Protein AF-0000000068135082 (afdb_homodimer)

Structure (mmCIF, N/CA/C/O backbone):
data_AF-0000000068135082-model_v1
#
loop_
_entity.id
_entity.type
_entity.pdbx_description
1 polymer 'Uncharacterized protein'
#
loop_
_atom_site.group_PDB
_atom_site.id
_atom_site.type_symbol
_atom_site.label_atom_id
_atom_site.label_alt_id
_atom_site.label_comp_id
_atom_site.label_asym_id
_atom_site.label_entity_id
_atom_site.label_seq_id
_atom_site.pdbx_PDB_ins_code
_atom_site.Cartn_x
_atom_site.Cartn_y
_atom_site.Cartn_z
_atom_site.occupancy
_atom_site.B_iso_or_equiv
_atom_site.auth_seq_id
_atom_site.auth_comp_id
_atom_site.auth_asym_id
_atom_site.auth_atom_id
_atom_site.pdbx_PDB_model_num
ATOM 1 N N . SER A 1 1 ? 24.641 32.875 -6.293 1 31.75 1 SER A N 1
ATOM 2 C CA . SER A 1 1 ? 24.234 31.859 -5.324 1 31.75 1 SER A CA 1
ATOM 3 C C . SER A 1 1 ? 22.828 32.125 -4.816 1 31.75 1 SER A C 1
ATOM 5 O O . SER A 1 1 ? 22.547 33.188 -4.27 1 31.75 1 SER A O 1
ATOM 7 N N . ALA A 1 2 ? 21.828 31.688 -5.48 1 41.56 2 ALA A N 1
ATOM 8 C CA . ALA A 1 2 ? 20.453 32.031 -5.094 1 41.56 2 ALA A CA 1
ATOM 9 C C . ALA A 1 2 ? 20.25 31.812 -3.598 1 41.56 2 ALA A C 1
ATOM 11 O O . ALA A 1 2 ? 20.516 30.734 -3.072 1 41.56 2 ALA A O 1
ATOM 12 N N . GLN A 1 3 ? 20.516 32.75 -2.783 1 41.81 3 GLN A N 1
ATOM 13 C CA . GLN A 1 3 ? 20.406 32.781 -1.329 1 41.81 3 GLN A CA 1
ATOM 14 C C . GLN A 1 3 ? 19.156 32.031 -0.859 1 41.81 3 GLN A C 1
ATOM 16 O O . GLN A 1 3 ? 18.031 32.5 -1.109 1 41.81 3 GLN A O 1
ATOM 21 N N . GLY A 1 4 ? 19.062 30.75 -1.052 1 47.28 4 GLY A N 1
ATOM 22 C CA . GLY A 1 4 ? 17.938 29.969 -0.596 1 47.28 4 GLY A CA 1
ATOM 23 C C . GLY A 1 4 ? 17.312 30.5 0.676 1 47.28 4 GLY A C 1
ATOM 24 O O . GLY A 1 4 ? 18.016 30.844 1.625 1 47.28 4 GLY A O 1
ATOM 25 N N . GLY A 1 5 ? 16.328 31.344 0.656 1 54.34 5 GLY A N 1
ATOM 26 C CA . GLY A 1 5 ? 15.641 31.875 1.818 1 54.34 5 GLY A CA 1
ATOM 27 C C . GLY A 1 5 ? 15.617 30.922 2.992 1 54.34 5 GLY A C 1
ATOM 28 O O . GLY A 1 5 ? 15.977 29.75 2.852 1 54.34 5 GLY A O 1
ATOM 29 N N . PRO A 1 6 ? 15.648 31.422 4.273 1 64.31 6 PRO A N 1
ATOM 30 C CA . PRO A 1 6 ? 15.75 30.625 5.5 1 64.31 6 PRO A CA 1
ATOM 31 C C . PRO A 1 6 ? 14.82 29.406 5.496 1 64.31 6 PRO A C 1
ATOM 33 O O . PRO A 1 6 ? 13.742 29.453 4.895 1 64.31 6 PRO A O 1
ATOM 36 N N . VAL A 1 7 ? 15.289 28.25 5.805 1 80.75 7 VAL A N 1
ATOM 37 C CA . VAL A 1 7 ? 14.57 26.984 5.922 1 80.75 7 VAL A CA 1
ATOM 38 C C . VAL A 1 7 ? 13.328 27.172 6.781 1 80.75 7 VAL A C 1
ATOM 40 O O . VAL A 1 7 ? 13.391 27.75 7.863 1 80.75 7 VAL A O 1
ATOM 43 N N . SER A 1 8 ? 12.141 27.141 6.203 1 92.31 8 SER A N 1
ATOM 44 C CA . SER A 1 8 ? 10.898 27.203 6.961 1 92.31 8 SER A CA 1
ATOM 45 C C . SER A 1 8 ? 10.516 25.828 7.52 1 92.31 8 SER A C 1
ATOM 47 O O . SER A 1 8 ? 10.828 24.797 6.914 1 92.31 8 SER A O 1
ATOM 49 N N . ILE A 1 9 ? 9.977 25.844 8.805 1 96.94 9 ILE A N 1
ATOM 50 C CA . ILE A 1 9 ? 9.625 24.625 9.523 1 96.94 9 ILE A CA 1
ATOM 51 C C . ILE A 1 9 ? 8.117 24.594 9.789 1 96.94 9 ILE A C 1
ATOM 53 O O . ILE A 1 9 ? 7.531 25.625 10.141 1 96.94 9 ILE A O 1
ATOM 57 N N . CYS A 1 10 ? 7.527 23.469 9.586 1 98 10 CYS A N 1
ATOM 58 C CA . CYS A 1 10 ? 6.102 23.328 9.852 1 98 10 CYS A CA 1
ATOM 59 C C . CYS A 1 10 ? 5.789 23.609 11.32 1 98 10 CYS A C 1
ATOM 61 O O . CYS A 1 10 ? 6.414 23.031 12.211 1 98 10 CYS A O 1
ATOM 63 N N . TYR A 1 11 ? 4.801 24.438 11.562 1 98 11 TYR A N 1
ATOM 64 C CA . TYR A 1 11 ? 4.402 24.859 12.898 1 98 11 TYR A CA 1
ATOM 65 C C . TYR A 1 11 ? 3.979 23.656 13.742 1 98 11 TYR A C 1
ATOM 67 O O . TYR A 1 11 ? 4.23 23.625 14.945 1 98 11 TYR A O 1
ATOM 75 N N . ILE A 1 12 ? 3.412 22.656 13.125 1 98.31 12 ILE A N 1
ATOM 76 C CA . ILE A 1 12 ? 2.734 21.578 13.852 1 98.31 12 ILE A CA 1
ATOM 77 C C . ILE A 1 12 ? 3.66 20.375 13.961 1 98.31 12 ILE A C 1
ATOM 79 O O . ILE A 1 12 ? 3.977 19.922 15.07 1 98.31 12 ILE A O 1
ATOM 83 N N . CYS A 1 13 ? 4.16 19.891 12.844 1 98.44 13 CYS A N 1
ATOM 84 C CA . CYS A 1 13 ? 4.852 18.609 12.891 1 98.44 13 CYS A CA 1
ATOM 85 C C . CYS A 1 13 ? 6.363 18.797 12.859 1 98.44 13 CYS A C 1
ATOM 87 O O . CYS A 1 13 ? 7.117 17.844 13.078 1 98.44 13 CYS A O 1
ATOM 89 N N . GLY A 1 14 ? 6.867 19.969 12.469 1 98.19 14 GLY A N 1
ATOM 90 C CA . GLY A 1 14 ? 8.289 20.25 12.523 1 98.19 14 GLY A CA 1
ATOM 91 C C . GLY A 1 14 ? 9.023 19.891 11.242 1 98.19 14 GLY A C 1
ATOM 92 O O . GLY A 1 14 ? 10.242 20.016 11.164 1 98.19 14 GLY A O 1
ATOM 93 N N . ALA A 1 15 ? 8.289 19.453 10.25 1 96.88 15 ALA A N 1
ATOM 94 C CA . ALA A 1 15 ? 8.93 19.109 8.984 1 96.88 15 ALA A CA 1
ATOM 95 C C . ALA A 1 15 ? 9.5 20.359 8.305 1 96.88 15 ALA A C 1
ATOM 97 O O . ALA A 1 15 ? 8.906 21.438 8.367 1 96.88 15 ALA A O 1
ATOM 98 N N . GLU A 1 16 ? 10.664 20.172 7.648 1 94.88 16 GLU A N 1
ATOM 99 C CA . GLU A 1 16 ? 11.227 21.266 6.848 1 94.88 16 GLU A CA 1
ATOM 100 C C . GLU A 1 16 ? 10.383 21.531 5.605 1 94.88 16 GLU A C 1
ATOM 102 O O . GLU A 1 16 ? 9.984 20.594 4.91 1 94.88 16 GLU A O 1
ATOM 107 N N . LEU A 1 17 ? 10.195 22.766 5.5 1 93.56 17 LEU A N 1
ATOM 108 C CA . LEU A 1 17 ? 9.375 23.188 4.371 1 93.56 17 LEU A CA 1
ATOM 109 C C . LEU A 1 17 ? 10.242 23.719 3.242 1 93.56 17 LEU A C 1
ATOM 111 O O . LEU A 1 17 ? 11.023 24.656 3.447 1 93.56 17 LEU A O 1
ATOM 115 N N . GLY A 1 18 ? 10.312 23.016 2.094 1 84.88 18 GLY A N 1
ATOM 116 C CA . GLY A 1 18 ? 11.055 23.562 0.963 1 84.88 18 GLY A CA 1
ATOM 117 C C . GLY A 1 18 ? 10.555 24.922 0.517 1 84.88 18 GLY A C 1
ATOM 118 O O . GLY A 1 18 ? 9.469 25.359 0.917 1 84.88 18 GLY A O 1
ATOM 119 N N . PRO A 1 19 ? 11.43 25.672 -0.194 1 80.88 19 PRO A N 1
ATOM 120 C CA . PRO A 1 19 ? 11.008 27 -0.672 1 80.88 19 PRO A CA 1
ATOM 121 C C . PRO A 1 19 ? 9.695 26.953 -1.457 1 80.88 19 PRO A C 1
ATOM 123 O O . PRO A 1 19 ? 9.562 26.156 -2.387 1 80.88 19 PRO A O 1
ATOM 126 N N . GLY A 1 20 ? 8.781 27.703 -1.062 1 80.12 20 GLY A N 1
ATOM 127 C CA . GLY A 1 20 ? 7.508 27.781 -1.753 1 80.12 20 GLY A CA 1
ATOM 128 C C . GLY A 1 20 ? 6.566 26.641 -1.41 1 80.12 20 GLY A C 1
ATOM 129 O O . GLY A 1 20 ? 5.488 26.531 -1.99 1 80.12 20 GLY A O 1
ATOM 130 N N . LYS A 1 21 ? 6.961 25.797 -0.56 1 81.5 21 LYS A N 1
ATOM 131 C CA . LYS A 1 21 ? 6.145 24.625 -0.236 1 81.5 21 LYS A CA 1
ATOM 132 C C . LYS A 1 21 ? 5.418 24.828 1.091 1 81.5 21 LYS A C 1
ATOM 134 O O . LYS A 1 21 ? 4.852 23.875 1.638 1 81.5 21 LYS A O 1
ATOM 139 N N . GLU A 1 22 ? 5.375 26.047 1.54 1 91.56 22 GLU A N 1
ATOM 140 C CA . GLU A 1 22 ? 4.703 26.328 2.805 1 91.56 22 GLU A CA 1
ATOM 141 C C . GLU A 1 22 ? 3.227 26.641 2.59 1 91.56 22 GLU A C 1
ATOM 143 O O . GLU A 1 22 ? 2.857 27.266 1.594 1 91.56 22 GLU A O 1
ATOM 148 N N . PHE A 1 23 ? 2.406 26.203 3.422 1 95.94 23 PHE A N 1
ATOM 149 C CA . PHE A 1 23 ? 0.987 26.531 3.49 1 95.94 23 PHE A CA 1
ATOM 150 C C . PHE A 1 23 ? 0.675 27.328 4.754 1 95.94 23 PHE A C 1
ATOM 152 O O . PHE A 1 23 ? 1.171 27 5.832 1 95.94 23 PHE A O 1
ATOM 159 N N . GLN A 1 24 ? -0.13 28.297 4.57 1 95.44 24 GLN A N 1
ATOM 160 C CA . GLN A 1 24 ? -0.371 29.203 5.684 1 95.44 24 GLN A CA 1
ATOM 161 C C . GLN A 1 24 ? -1.753 28.984 6.289 1 95.44 24 GLN A C 1
ATOM 163 O O . GLN A 1 24 ? -2.732 28.797 5.562 1 95.44 24 GLN A O 1
ATOM 168 N N . LEU A 1 25 ? -1.788 28.953 7.598 1 96.5 25 LEU A N 1
ATOM 169 C CA . LEU A 1 25 ? -3.053 28.875 8.32 1 96.5 25 LEU A CA 1
ATOM 170 C C . LEU A 1 25 ? -3.318 30.141 9.109 1 96.5 25 LEU A C 1
ATOM 172 O O . LEU A 1 25 ? -2.395 30.734 9.68 1 96.5 25 LEU A O 1
ATOM 176 N N . ASN A 1 26 ? -4.586 30.516 9.164 1 95.88 26 ASN A N 1
ATOM 177 C CA . ASN A 1 26 ? -5.004 31.672 9.953 1 95.88 26 ASN A CA 1
ATOM 178 C C . ASN A 1 26 ? -5.316 31.281 11.391 1 95.88 26 ASN A C 1
ATOM 180 O O . ASN A 1 26 ? -6.082 30.344 11.633 1 95.88 26 ASN A O 1
ATOM 184 N N . VAL A 1 27 ? -4.75 32.031 12.312 1 95.38 27 VAL A N 1
ATOM 185 C CA . VAL A 1 27 ? -5.059 31.812 13.719 1 95.38 27 VAL A CA 1
ATOM 186 C C . VAL A 1 27 ? -6.27 32.656 14.117 1 95.38 27 VAL A C 1
ATOM 188 O O . VAL A 1 27 ? -7.043 32.25 15 1 95.38 27 VAL A O 1
ATOM 191 N N . ASN A 1 28 ? -6.391 33.781 13.43 1 91.62 28 ASN A N 1
ATOM 192 C CA . ASN A 1 28 ? -7.484 34.719 13.656 1 91.62 28 ASN A CA 1
ATOM 193 C C . ASN A 1 28 ? -8.406 34.844 12.445 1 91.62 28 ASN A C 1
ATOM 195 O O . ASN A 1 28 ? -7.98 34.562 11.32 1 91.62 28 ASN A O 1
ATOM 199 N N . PRO A 1 29 ? -9.695 35.094 12.773 1 89.75 29 PRO A N 1
ATOM 200 C CA . PRO A 1 29 ? -10.602 35.25 11.633 1 89.75 29 PRO A CA 1
ATOM 201 C C . PRO A 1 29 ? -10.172 36.375 10.688 1 89.75 29 PRO A C 1
ATOM 203 O O . PRO A 1 29 ? -9.633 37.375 11.133 1 89.75 29 PRO A O 1
ATOM 206 N N . ALA A 1 30 ? -10.203 36.062 9.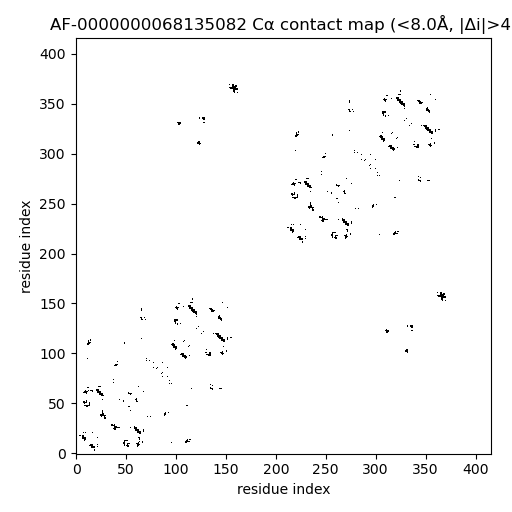383 1 76.94 30 ALA A N 1
ATOM 207 C CA . ALA A 1 30 ? -9.852 37.094 8.422 1 76.94 30 ALA A CA 1
ATOM 208 C C . ALA A 1 30 ? -10.914 38.188 8.391 1 76.94 30 ALA A C 1
ATOM 210 O O . ALA A 1 30 ? -12.109 37.906 8.523 1 76.94 30 ALA A O 1
ATOM 211 N N . SER A 1 31 ? -10.633 39.344 8.984 1 66 31 SER A N 1
ATOM 212 C CA . SER A 1 31 ? -11.531 40.5 9.125 1 66 31 SER A CA 1
ATOM 213 C C . SER A 1 31 ? -12.266 40.781 7.82 1 66 31 SER A C 1
ATOM 215 O O . SER A 1 31 ? -13.406 41.25 7.836 1 66 31 SER A O 1
ATOM 217 N N . ARG A 1 32 ? -11.445 40.531 6.773 1 56.03 32 ARG A N 1
ATOM 218 C CA . ARG A 1 32 ? -11.953 41.344 5.668 1 56.03 32 ARG A CA 1
ATOM 219 C C . ARG A 1 32 ? -13.266 40.781 5.145 1 56.03 32 ARG A C 1
ATOM 221 O O . ARG A 1 32 ? -14.281 41.5 5.117 1 56.03 32 ARG A O 1
ATOM 228 N N . LEU A 1 33 ? -13.18 39.969 3.98 1 49.62 33 LEU A N 1
ATOM 229 C CA . LEU A 1 33 ? -14.109 39.906 2.859 1 49.62 33 LEU A CA 1
ATOM 230 C C . LEU A 1 33 ? -15.148 38.812 3.07 1 49.62 33 LEU A C 1
ATOM 232 O O . LEU A 1 33 ? -14.914 37.656 2.727 1 49.62 33 LEU A O 1
ATOM 236 N N . GLY A 1 34 ? -15.953 38.875 4.02 1 53.53 34 GLY A N 1
ATOM 237 C CA . GLY A 1 34 ? -17.25 38.188 4.055 1 53.53 34 GLY A CA 1
ATOM 238 C C . GLY A 1 34 ? -17.141 36.688 4.012 1 53.53 34 GLY A C 1
ATOM 239 O O . GLY A 1 34 ? -18.078 35.969 4.363 1 53.53 34 GLY A O 1
ATOM 240 N N . GLU A 1 35 ? -16.219 36.156 3.193 1 58.75 35 GLU A N 1
ATOM 241 C CA . GLU A 1 35 ? -16.234 34.688 3.094 1 58.75 35 GLU A CA 1
ATOM 242 C C . GLU A 1 35 ? -15.492 34.062 4.266 1 58.75 35 GLU A C 1
ATOM 244 O O . GLU A 1 35 ? -14.422 34.531 4.652 1 58.75 35 GLU A O 1
ATOM 249 N N . LYS A 1 36 ? -16.203 33.375 5.133 1 74.31 36 LYS A N 1
ATOM 250 C CA . LYS A 1 36 ? -15.797 32.719 6.375 1 74.31 36 LYS A CA 1
ATOM 251 C C . LYS A 1 36 ? -14.617 31.797 6.137 1 74.31 36 LYS A C 1
ATOM 253 O O . LYS A 1 36 ? -14.805 30.656 5.707 1 74.31 36 LYS A O 1
ATOM 258 N N . GLU A 1 37 ? -13.398 32.281 5.98 1 88 37 GLU A N 1
ATOM 259 C CA . GLU A 1 37 ? -12.195 31.484 5.859 1 88 37 GLU A CA 1
ATOM 260 C C . GLU A 1 37 ? -11.891 30.734 7.156 1 88 37 GLU A C 1
ATOM 262 O O . GLU A 1 37 ? -12.148 31.25 8.25 1 88 37 GLU A O 1
ATOM 267 N N . PRO A 1 38 ? -11.422 29.562 7 1 94.31 38 PRO A N 1
ATOM 268 C CA . PRO A 1 38 ? -11.07 28.781 8.195 1 94.31 38 PRO A CA 1
ATOM 269 C C . PRO A 1 38 ? -10.016 29.484 9.055 1 94.31 38 PRO A C 1
ATOM 271 O O . PRO A 1 38 ? -9.117 30.141 8.516 1 94.31 38 PRO A O 1
ATOM 274 N N . PHE A 1 39 ? -10.164 29.453 10.305 1 95.75 39 PHE A N 1
ATOM 275 C CA . PHE A 1 39 ? -9.172 29.953 11.258 1 95.75 39 PHE A CA 1
ATOM 276 C C . PHE A 1 39 ? -9.086 29.031 12.461 1 95.75 39 PHE A C 1
ATOM 278 O O . PHE A 1 39 ? -10.055 28.344 12.812 1 95.75 39 PHE A O 1
ATOM 285 N N . PHE A 1 40 ? -7.906 28.984 13.117 1 97 40 PHE A N 1
ATOM 286 C CA . PHE A 1 40 ? -7.609 27.984 14.141 1 97 40 PHE A CA 1
ATOM 287 C C . PHE A 1 40 ? -7.02 28.641 15.383 1 97 40 PHE A C 1
ATOM 289 O O . PHE A 1 40 ? -5.809 28.578 15.609 1 97 40 PHE A O 1
ATOM 296 N N . PRO A 1 41 ? -7.93 29.156 16.25 1 95.19 41 PRO A N 1
ATOM 297 C CA . PRO A 1 41 ? -7.465 29.891 17.438 1 95.19 41 PRO A CA 1
ATOM 298 C C . PRO A 1 41 ? -6.648 29.016 18.375 1 95.19 41 PRO A C 1
ATOM 300 O O . PRO A 1 41 ? -5.789 29.516 19.109 1 95.19 41 PRO A O 1
ATOM 303 N N . PHE A 1 42 ? -6.859 27.781 18.359 1 96.38 42 PHE A N 1
ATOM 304 C CA . PHE A 1 42 ? -6.172 26.891 19.297 1 96.38 42 PHE A CA 1
ATOM 305 C C . PHE A 1 42 ? -4.664 26.938 19.062 1 96.38 42 PHE A C 1
ATOM 307 O O . PHE A 1 42 ? -3.887 26.578 19.953 1 96.38 42 PHE A O 1
ATOM 314 N N . LEU A 1 43 ? -4.219 27.344 17.891 1 96.88 43 LEU A N 1
ATOM 315 C CA . LEU A 1 43 ? -2.803 27.359 17.547 1 96.88 43 LEU A CA 1
ATOM 316 C C . LEU A 1 43 ? -2.057 28.406 18.375 1 96.88 43 LEU A C 1
ATOM 318 O O . LEU A 1 43 ? -0.827 28.375 18.453 1 96.88 43 LEU A O 1
ATOM 322 N N . THR A 1 44 ? -2.754 29.344 18.984 1 92.25 44 THR A N 1
ATOM 323 C CA . THR A 1 44 ? -2.131 30.359 19.828 1 92.25 44 THR A CA 1
ATOM 324 C C . THR A 1 44 ? -1.564 29.75 21.094 1 92.25 44 THR A C 1
ATOM 326 O O . THR A 1 44 ? -0.553 30.203 21.625 1 92.25 44 THR A O 1
ATOM 329 N N . VAL A 1 45 ? -2.268 28.734 21.609 1 92.38 45 VAL A N 1
ATOM 330 C CA . VAL A 1 45 ? -1.827 28.125 22.859 1 92.38 45 VAL A CA 1
ATOM 331 C C . VAL A 1 45 ? -1.082 26.828 22.562 1 92.38 45 VAL A C 1
ATOM 333 O O . VAL A 1 45 ? -0.457 26.25 23.469 1 92.38 45 VAL A O 1
ATOM 336 N N . TYR A 1 46 ? -1.182 26.312 21.359 1 94.62 46 TYR A N 1
ATOM 337 C CA . TYR A 1 46 ? -0.448 25.109 20.953 1 94.62 46 TYR A CA 1
ATOM 338 C C . TYR A 1 46 ? 1.022 25.438 20.703 1 94.62 46 TYR A C 1
ATOM 340 O O . TYR A 1 46 ? 1.352 26.297 19.875 1 94.62 46 TYR A O 1
ATOM 348 N N . PRO A 1 47 ? 1.914 24.781 21.469 1 95.69 47 PRO A N 1
ATOM 349 C CA . PRO A 1 47 ? 3.334 25.109 21.297 1 95.69 47 PRO A CA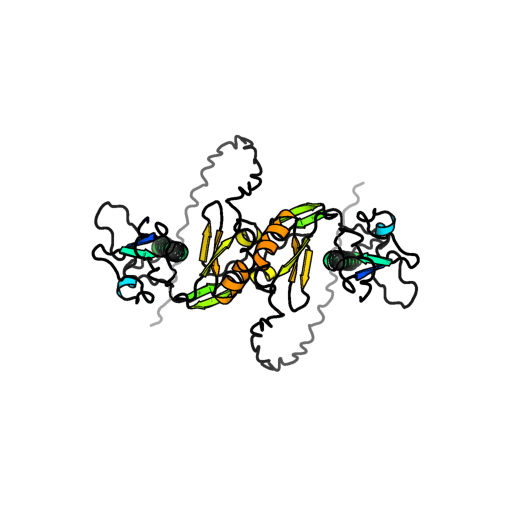 1
ATOM 350 C C . PRO A 1 47 ? 3.855 24.766 19.906 1 95.69 47 PRO A C 1
ATOM 352 O O . PRO A 1 47 ? 3.639 23.656 19.406 1 95.69 47 PRO A O 1
ATOM 355 N N . PRO A 1 48 ? 4.527 25.672 19.266 1 97.38 48 PRO A N 1
ATOM 356 C CA . PRO A 1 48 ? 5.113 25.391 17.953 1 97.38 48 PRO A CA 1
ATOM 357 C C . PRO A 1 48 ? 6.133 24.25 18.016 1 97.38 48 PRO A C 1
ATOM 359 O O . PRO A 1 48 ? 6.754 24.016 19.047 1 97.38 48 PRO A O 1
ATOM 362 N N . ALA A 1 49 ? 6.242 23.547 16.891 1 98.31 49 ALA A N 1
ATOM 363 C CA . ALA A 1 49 ? 7.305 22.547 16.797 1 98.31 49 ALA A CA 1
ATOM 364 C C . ALA A 1 49 ? 8.68 23.188 16.984 1 98.31 49 ALA A C 1
ATOM 366 O O . ALA A 1 49 ? 8.844 24.391 16.766 1 98.31 49 ALA A O 1
ATOM 367 N N . PRO A 1 50 ? 9.672 22.344 17.406 1 97.12 50 PRO A N 1
ATOM 368 C CA . PRO A 1 50 ? 11.016 22.891 17.594 1 97.12 50 PRO A CA 1
ATOM 369 C C . PRO A 1 50 ? 11.539 23.625 16.359 1 97.12 50 PRO A C 1
ATOM 371 O O . PRO A 1 50 ? 11.484 23.078 15.25 1 97.12 50 PRO A O 1
ATOM 374 N N . ARG A 1 51 ? 11.961 24.844 16.469 1 95.56 51 ARG A N 1
ATOM 375 C CA . ARG A 1 51 ? 12.594 25.672 15.453 1 95.56 51 ARG A CA 1
ATOM 376 C C . ARG A 1 51 ? 11.555 26.297 14.523 1 95.56 51 ARG A C 1
ATOM 378 O O . ARG A 1 51 ? 11.906 27.062 13.625 1 95.56 51 ARG A O 1
ATOM 385 N N . ALA A 1 52 ? 10.352 25.953 14.75 1 97.06 52 ALA A N 1
ATOM 386 C CA . ALA A 1 52 ? 9.312 26.594 13.938 1 97.06 52 ALA A CA 1
ATOM 387 C C . ALA A 1 52 ? 9.07 28.031 14.391 1 97.06 52 ALA A C 1
ATOM 389 O O . ALA A 1 52 ? 9.188 28.344 15.578 1 97.06 52 ALA A O 1
ATOM 390 N N . ARG A 1 53 ? 8.688 28.859 13.461 1 95.06 53 ARG A N 1
ATOM 391 C CA . ARG A 1 53 ? 8.375 30.234 13.789 1 95.06 53 ARG A CA 1
ATOM 392 C C . ARG A 1 53 ? 7.016 30.344 14.484 1 95.06 53 ARG A C 1
ATOM 394 O O . ARG A 1 53 ? 6.066 29.656 14.102 1 95.06 53 ARG A O 1
ATOM 401 N N . PRO A 1 54 ? 6.965 31.141 15.5 1 95.31 54 PRO A N 1
ATOM 402 C CA . PRO A 1 54 ? 5.664 31.359 16.141 1 95.31 54 PRO A CA 1
ATOM 403 C C . PRO A 1 54 ? 4.688 32.094 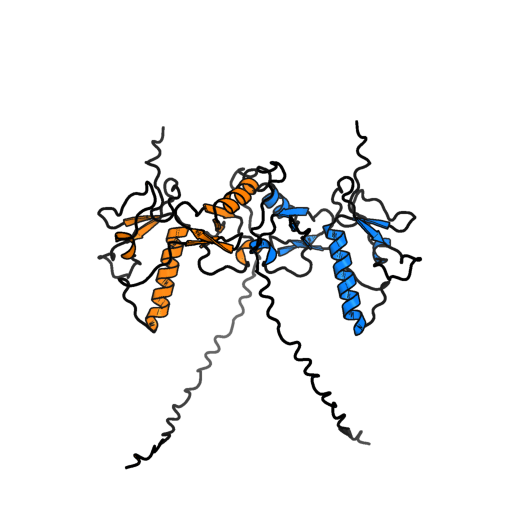15.227 1 95.31 54 PRO A C 1
ATOM 405 O O . PRO A 1 54 ? 5.016 32.406 14.078 1 95.31 54 PRO A O 1
ATOM 408 N N . VAL A 1 55 ? 3.518 32.281 15.727 1 95.38 55 VAL A N 1
ATOM 409 C CA . VAL A 1 55 ? 2.504 33.031 15.008 1 95.38 55 VAL A CA 1
ATOM 410 C C . VAL A 1 55 ? 3.049 34.406 14.656 1 95.38 55 VAL A C 1
ATOM 412 O O . VAL A 1 55 ? 3.609 35.094 15.508 1 95.38 55 VAL A O 1
ATOM 415 N N . ASP A 1 56 ? 2.941 34.75 13.438 1 92.38 56 ASP A N 1
ATOM 416 C CA . ASP A 1 56 ? 3.469 36.062 13.031 1 92.38 56 ASP A CA 1
ATOM 417 C C . ASP A 1 56 ? 2.492 37.188 13.375 1 92.38 56 ASP A C 1
ATOM 419 O O . ASP A 1 56 ? 1.428 36.938 13.945 1 92.38 56 ASP A O 1
ATOM 423 N N . SER A 1 57 ? 2.863 38.375 13.047 1 92.25 57 SER A N 1
ATOM 424 C CA . SER A 1 57 ? 2.092 39.562 13.445 1 92.25 57 SER A CA 1
ATOM 425 C C . SER A 1 57 ? 0.753 39.594 12.711 1 92.25 57 SER A C 1
ATOM 427 O O . SER A 1 57 ? -0.184 40.25 13.172 1 92.25 57 SER A O 1
ATOM 429 N N . THR A 1 58 ? 0.703 38.906 11.586 1 91.19 58 THR A N 1
ATOM 430 C CA . THR A 1 58 ? -0.53 38.906 10.805 1 91.19 58 THR A CA 1
ATOM 431 C C . THR A 1 58 ? -1.446 37.75 11.219 1 91.19 58 THR A C 1
ATOM 433 O O . THR A 1 58 ? -2.562 37.625 10.711 1 91.19 58 THR A O 1
ATOM 436 N N . GLY A 1 59 ? -0.959 37 12.133 1 93.62 59 GLY A N 1
ATOM 437 C CA . GLY A 1 59 ? -1.766 35.875 12.609 1 93.62 59 GLY A CA 1
ATOM 438 C C . GLY A 1 59 ? -1.667 34.656 11.734 1 93.62 59 GLY A C 1
ATOM 439 O O . GLY A 1 59 ? -2.645 33.906 11.57 1 93.62 59 GLY A O 1
ATOM 440 N N . LEU A 1 60 ? -0.602 34.5 11.047 1 94.62 60 LEU A N 1
ATOM 441 C CA . LEU A 1 60 ? -0.399 33.344 10.156 1 94.62 60 LEU A CA 1
ATOM 442 C C . LEU A 1 60 ? 0.673 32.406 10.703 1 94.62 60 LEU A C 1
ATOM 444 O O . LEU A 1 60 ? 1.596 32.875 11.391 1 94.62 60 LEU A O 1
ATOM 448 N N . VAL A 1 61 ? 0.496 31.141 10.461 1 96.5 61 VAL A N 1
ATOM 449 C CA . VAL A 1 61 ? 1.533 30.156 10.75 1 96.5 61 VAL A CA 1
ATOM 450 C C . VAL A 1 61 ? 1.832 29.328 9.5 1 96.5 61 VAL A C 1
ATOM 452 O O . VAL A 1 61 ? 0.947 29.109 8.672 1 96.5 61 VAL A O 1
ATOM 455 N N . ALA A 1 62 ? 3.084 28.859 9.391 1 96.62 62 ALA A N 1
ATOM 456 C CA . ALA A 1 62 ? 3.504 28.031 8.266 1 96.62 62 ALA A CA 1
ATOM 457 C C . ALA A 1 62 ? 3.338 26.547 8.578 1 96.62 62 ALA A C 1
ATOM 459 O O . ALA A 1 62 ? 3.715 26.078 9.664 1 96.62 62 ALA A O 1
ATOM 460 N N . THR A 1 63 ? 2.762 25.844 7.621 1 98.06 63 THR A N 1
ATOM 461 C CA . THR A 1 63 ? 2.576 24.422 7.812 1 98.06 63 THR A CA 1
ATOM 462 C C . THR A 1 63 ? 2.941 23.656 6.543 1 98.06 63 THR A C 1
ATOM 464 O O . THR A 1 63 ? 3.043 24.234 5.465 1 98.06 63 THR A O 1
ATOM 467 N N . CYS A 1 64 ? 3.182 22.375 6.75 1 97.5 64 CYS A N 1
ATOM 468 C CA . CYS A 1 64 ? 3.35 21.5 5.59 1 97.5 64 CYS A CA 1
ATOM 469 C C . CYS A 1 64 ? 2.002 21.156 4.965 1 97.5 64 CYS A C 1
ATOM 471 O O . CYS A 1 64 ? 0.953 21.453 5.539 1 97.5 64 CYS A O 1
ATOM 473 N N . VAL A 1 65 ? 2.084 20.547 3.836 1 97.62 65 VAL A N 1
ATOM 474 C CA . VAL A 1 65 ? 0.879 20.266 3.061 1 97.62 65 VAL A CA 1
ATOM 475 C C . VAL A 1 65 ? -0.016 19.297 3.828 1 97.62 65 VAL A C 1
ATOM 477 O O . VAL A 1 65 ? -1.243 19.406 3.795 1 97.62 65 VAL A O 1
ATOM 480 N N . LEU A 1 66 ? 0.522 18.281 4.547 1 98.31 66 LEU A N 1
ATOM 481 C CA . LEU A 1 66 ? -0.268 17.281 5.258 1 98.31 66 LEU A CA 1
ATOM 482 C C . LEU A 1 66 ? -0.992 17.906 6.445 1 98.31 66 LEU A C 1
ATOM 484 O O . LEU A 1 66 ? -2.189 17.688 6.637 1 98.31 66 LEU A O 1
ATOM 488 N N . CYS A 1 67 ? -0.279 18.703 7.223 1 98.56 67 CYS A N 1
ATOM 489 C CA . CYS A 1 67 ? -0.889 19.328 8.383 1 98.56 67 CYS A CA 1
ATOM 490 C C . CYS A 1 67 ? -1.95 20.344 7.961 1 98.56 67 CYS A C 1
ATOM 492 O O . CYS A 1 67 ? -3.018 20.422 8.57 1 98.56 67 CYS A O 1
ATOM 494 N N . TYR A 1 68 ? -1.626 21.078 6.953 1 98.19 68 TYR A N 1
ATOM 495 C CA . TYR A 1 68 ? -2.562 22.078 6.438 1 98.19 68 TYR A CA 1
ATOM 496 C C . TYR A 1 68 ? -3.885 21.438 6.047 1 98.19 68 TYR A C 1
ATOM 498 O O . TYR A 1 68 ? -4.945 21.844 6.527 1 98.19 68 TYR A O 1
ATOM 506 N N . HIS A 1 69 ? -3.84 20.453 5.289 1 97.69 69 HIS A N 1
ATOM 507 C CA . HIS A 1 69 ? -5.055 19.844 4.766 1 97.69 69 HIS A CA 1
ATOM 508 C C . HIS A 1 69 ? -5.797 19.078 5.852 1 97.69 69 HIS A C 1
ATOM 510 O O . HIS A 1 69 ? -7.027 18.984 5.828 1 97.69 69 HIS A O 1
ATOM 516 N N . ASP A 1 70 ? -5.09 18.5 6.73 1 98.38 70 ASP A N 1
ATOM 517 C CA . ASP A 1 70 ? -5.738 17.812 7.844 1 98.38 70 ASP A CA 1
ATOM 518 C C . ASP A 1 70 ? -6.594 18.781 8.664 1 98.38 70 ASP A C 1
ATOM 520 O O . ASP A 1 70 ? -7.746 18.469 8.984 1 98.38 70 ASP A O 1
ATOM 524 N N . LEU A 1 71 ? -6.008 19.938 8.984 1 98.19 71 LEU A N 1
ATOM 525 C CA . LEU A 1 71 ? -6.75 20.906 9.781 1 98.19 71 LEU A CA 1
ATOM 526 C C . LEU A 1 71 ? -7.945 21.438 9 1 98.19 71 LEU A C 1
ATOM 528 O O . LEU A 1 71 ? -9.023 21.625 9.562 1 98.19 71 LEU A O 1
ATOM 532 N N . LEU A 1 72 ? -7.75 21.672 7.691 1 97.06 72 LEU A N 1
ATOM 533 C CA . LEU A 1 72 ? -8.867 22.109 6.863 1 97.06 72 LEU A CA 1
ATOM 534 C C . LEU A 1 72 ? -9.977 21.078 6.848 1 97.06 72 LEU A C 1
ATOM 536 O O . LEU A 1 72 ? -11.164 21.422 6.91 1 97.06 72 LEU A O 1
ATOM 540 N N . ALA A 1 73 ? -9.602 19.812 6.762 1 97 73 ALA A N 1
ATOM 541 C CA . ALA A 1 73 ? -10.594 18.734 6.762 1 97 73 ALA A CA 1
ATOM 542 C C . ALA A 1 73 ? -11.359 18.703 8.086 1 97 73 ALA A C 1
ATOM 544 O O . ALA A 1 73 ? -12.586 18.531 8.094 1 97 73 ALA A O 1
ATOM 545 N N . GLN A 1 74 ? -10.68 18.812 9.117 1 96.38 74 GLN A N 1
ATOM 546 C CA . GLN A 1 74 ? -11.336 18.828 10.422 1 96.38 74 GLN A CA 1
ATOM 547 C C . GLN A 1 74 ? -12.266 20.031 10.547 1 96.38 74 GLN A C 1
ATOM 549 O O . GLN A 1 74 ? -13.359 19.922 11.109 1 96.38 74 GLN A O 1
ATOM 554 N N . TRP A 1 75 ? -11.82 21.172 10.023 1 95.69 75 TRP A N 1
ATOM 555 C CA . TRP A 1 75 ? -12.672 22.359 10.008 1 95.69 75 TRP A CA 1
ATOM 556 C C . TRP A 1 75 ? -13.977 22.094 9.273 1 95.69 75 TRP A C 1
ATOM 558 O O . TRP A 1 75 ? -15.055 22.422 9.773 1 95.69 75 TRP A O 1
ATOM 568 N N . LEU A 1 76 ? -13.875 21.484 8.156 1 94.19 76 LEU A N 1
ATOM 569 C CA . LEU A 1 76 ? -15.055 21.172 7.352 1 94.19 76 LEU A CA 1
ATOM 570 C C . LEU A 1 76 ? -15.969 20.203 8.07 1 94.19 76 LEU A C 1
ATOM 572 O O . LEU A 1 76 ? -17.203 20.297 7.965 1 94.19 76 LEU A O 1
ATOM 576 N N . GLN A 1 77 ? -15.32 19.266 8.742 1 93.56 77 GLN A N 1
ATOM 577 C CA . GLN A 1 77 ? -16.125 18.312 9.516 1 93.56 77 GLN A CA 1
ATOM 578 C C . GLN A 1 77 ? -16.922 19.031 10.594 1 93.56 77 GLN A C 1
ATOM 580 O O . GLN A 1 77 ? -18.094 18.703 10.82 1 93.56 77 GLN A O 1
ATOM 585 N N . HIS A 1 78 ? -16.328 19.969 11.25 1 93.56 78 HIS A N 1
ATOM 586 C CA . HIS A 1 78 ? -17.031 20.766 12.25 1 93.56 78 HIS A CA 1
ATOM 587 C C . HIS A 1 78 ? -18.156 21.578 11.617 1 93.56 78 HIS A C 1
ATOM 589 O O . HIS A 1 78 ? -19.234 21.703 12.188 1 93.56 78 HIS A O 1
ATOM 595 N N . GLU A 1 79 ? -17.906 22.109 10.477 1 91.06 79 GLU A N 1
ATOM 596 C CA . GLU A 1 79 ? -18.906 22.891 9.766 1 91.06 79 GLU A CA 1
ATOM 597 C C . GLU A 1 79 ? -20.109 22.031 9.391 1 91.06 79 GLU A C 1
ATOM 599 O O . GLU A 1 79 ? -21.266 22.484 9.492 1 91.06 79 GLU A O 1
ATOM 604 N N . ALA A 1 80 ? -19.812 20.812 9.023 1 90.62 80 ALA A N 1
ATOM 605 C CA . ALA A 1 80 ? -20.875 19.891 8.633 1 90.62 80 ALA A CA 1
ATOM 606 C C . ALA A 1 80 ? -21.719 19.5 9.836 1 90.62 80 ALA A C 1
ATOM 608 O O . ALA A 1 80 ? -22.938 19.328 9.719 1 90.62 80 ALA A O 1
ATOM 609 N N . ARG A 1 81 ? -21.125 19.391 10.945 1 88.56 81 ARG A N 1
ATOM 610 C CA . ARG A 1 81 ? -21.828 19 12.172 1 88.56 81 ARG A CA 1
ATOM 611 C C . ARG A 1 81 ? -22.609 20.172 12.75 1 88.56 81 ARG A C 1
ATOM 613 O O . ARG A 1 81 ? -23.547 19.969 13.531 1 88.56 81 ARG A O 1
ATOM 620 N N . SER A 1 82 ? -22.172 21.375 12.516 1 81.75 82 SER A N 1
ATOM 621 C CA . SER A 1 82 ? -22.75 22.578 13.086 1 81.75 82 SER A CA 1
ATOM 622 C C . SER A 1 82 ? -24.188 22.797 12.602 1 81.75 82 SER A C 1
ATOM 624 O O . SER A 1 82 ? -24.953 23.531 13.211 1 81.75 82 SER A O 1
ATOM 626 N N . THR A 1 83 ? -24.5 22.125 11.555 1 79.25 83 THR A N 1
ATOM 627 C CA . THR A 1 83 ? -25.891 22.219 11.109 1 79.25 83 THR A CA 1
ATOM 628 C C . THR A 1 83 ? -26.828 21.688 12.18 1 79.25 83 THR A C 1
ATOM 630 O O . THR A 1 83 ? -27.969 22.156 12.297 1 79.25 83 THR A O 1
ATOM 633 N N . HIS A 1 84 ? -26.344 20.875 13.023 1 78.31 84 HIS A N 1
ATOM 634 C CA . HIS A 1 84 ? -27.188 20.281 14.047 1 78.31 84 HIS A CA 1
ATOM 635 C C . HIS A 1 84 ? -26.797 20.75 15.445 1 78.31 84 HIS A C 1
ATOM 637 O O . HIS A 1 84 ? -27.656 20.922 16.312 1 78.31 84 HIS A O 1
ATOM 643 N N . HIS A 1 85 ? -25.5 20.875 15.656 1 77.12 85 HIS A N 1
ATOM 644 C CA . HIS A 1 85 ? -24.938 21.312 16.938 1 77.12 85 HIS A CA 1
ATOM 645 C C . HIS A 1 85 ? -23.859 22.359 16.734 1 77.12 85 HIS A C 1
ATOM 647 O O . HIS A 1 85 ? -22.719 22.031 16.375 1 77.12 85 HIS A O 1
ATOM 653 N N . THR A 1 86 ? -24.156 23.547 17 1 78.25 86 THR A N 1
ATOM 654 C CA . THR A 1 86 ? -23.25 24.641 16.688 1 78.25 86 THR A CA 1
ATOM 655 C C . THR A 1 86 ? -22.156 24.766 17.75 1 78.25 86 THR A C 1
ATOM 657 O O . THR A 1 86 ? -22.453 24.875 18.938 1 78.25 86 THR A O 1
ATOM 660 N N . VAL A 1 87 ? -21.031 24.375 17.469 1 85.94 87 VAL A N 1
ATOM 661 C CA . VAL A 1 87 ? -19.875 24.656 18.281 1 85.94 87 VAL A CA 1
ATOM 662 C C . VAL A 1 87 ? -19.094 25.844 17.688 1 85.94 87 VAL A C 1
ATOM 664 O O . VAL A 1 87 ? -18.781 25.844 16.5 1 85.94 87 VAL A O 1
ATOM 667 N N . SER A 1 88 ? -18.922 26.812 18.578 1 89.62 88 SER A N 1
ATOM 668 C CA . SER A 1 88 ? -18.188 28 18.125 1 89.62 88 SER A CA 1
ATOM 669 C C . SER A 1 88 ? -16.797 27.625 17.609 1 89.62 88 SER A C 1
ATOM 671 O O . SER A 1 88 ? -16.156 26.719 18.156 1 89.62 88 SER A O 1
ATOM 673 N N . ALA A 1 89 ? -16.344 28.297 16.562 1 88.5 89 ALA A N 1
ATOM 674 C CA . ALA A 1 89 ? -15.016 28.062 15.992 1 88.5 89 ALA A CA 1
ATOM 675 C C . ALA A 1 89 ? -13.922 28.234 17.047 1 88.5 89 ALA A C 1
ATOM 677 O O . ALA A 1 89 ? -12.883 27.578 16.984 1 88.5 89 ALA A O 1
ATOM 678 N N . TRP A 1 90 ? -14.188 29.062 18.047 1 91.38 90 TRP A N 1
ATOM 679 C CA . TRP A 1 90 ? -13.227 29.375 19.094 1 91.38 90 TRP A CA 1
ATOM 680 C C . TRP A 1 90 ? -13.117 28.219 20.094 1 91.38 90 TRP A C 1
ATOM 682 O O . TRP A 1 90 ? -12.156 28.141 20.859 1 91.38 90 TRP A O 1
ATOM 692 N N . SER A 1 91 ? -14.055 27.344 20.047 1 91.94 91 SER A N 1
ATOM 693 C CA . SER A 1 91 ? -14.109 26.297 21.047 1 91.94 91 SER A CA 1
ATOM 694 C C . SER A 1 91 ? -13.922 24.922 20.422 1 91.94 91 SER A C 1
ATOM 696 O O . SER A 1 91 ? -13.961 23.906 21.125 1 91.94 91 SER A O 1
ATOM 698 N N . ARG A 1 92 ? -13.773 24.922 19.141 1 93.62 92 ARG A N 1
ATOM 699 C CA . ARG A 1 92 ? -13.617 23.656 18.453 1 93.62 92 ARG A CA 1
ATOM 700 C C . ARG A 1 92 ? -12.312 22.969 18.844 1 93.62 92 ARG A C 1
ATOM 702 O O . ARG A 1 92 ? -11.297 23.625 19.047 1 93.62 92 ARG A O 1
ATOM 709 N N . GLN A 1 93 ? -12.445 21.656 18.969 1 93.88 93 GLN A N 1
ATOM 710 C CA . GLN A 1 93 ? -11.258 20.859 19.297 1 93.88 93 GLN A CA 1
ATOM 711 C C . GLN A 1 93 ? -10.688 20.203 18.047 1 93.88 93 GLN A C 1
ATOM 713 O O . GLN A 1 93 ? -11.438 19.625 17.25 1 93.88 93 GLN A O 1
ATOM 718 N N . TYR A 1 94 ? -9.438 20.312 17.875 1 96.44 94 TYR A N 1
ATOM 719 C CA . TYR A 1 94 ? -8.734 19.734 16.734 1 96.44 94 TYR A CA 1
ATOM 720 C C . TYR A 1 94 ? -7.707 18.703 17.188 1 96.44 94 TYR A C 1
ATOM 722 O O . TYR A 1 94 ? -7.09 18.859 18.25 1 96.44 94 TYR A O 1
ATOM 730 N N . GLN A 1 95 ? -7.621 17.656 16.469 1 96.31 95 GLN A N 1
ATOM 731 C CA . GLN A 1 95 ? -6.652 16.609 16.766 1 96.31 95 GLN A CA 1
ATOM 732 C C . GLN A 1 95 ? -5.363 16.812 15.969 1 96.31 95 GLN A C 1
ATOM 734 O O . GLN A 1 95 ? -5.336 16.609 14.75 1 96.31 95 GLN A O 1
ATOM 739 N N . VAL A 1 96 ? -4.266 17.25 16.672 1 97.94 96 VAL A N 1
ATOM 740 C CA . VAL A 1 96 ? -3.012 17.5 15.977 1 97.94 96 VAL A CA 1
ATOM 741 C C . VAL A 1 96 ? -1.856 16.844 16.734 1 97.94 96 VAL A C 1
ATOM 743 O O . VAL A 1 96 ? -0.705 16.922 16.297 1 97.94 96 VAL A O 1
ATOM 746 N N . GLU A 1 97 ? -2.17 16.234 17.844 1 97.94 97 GLU A N 1
ATOM 747 C CA . GLU A 1 97 ? -1.12 15.688 18.688 1 97.94 97 GLU A CA 1
ATOM 748 C C . GLU A 1 97 ? -0.551 14.398 18.109 1 97.94 97 GLU A C 1
ATOM 750 O O . GLU A 1 97 ? 0.658 14.164 18.156 1 97.94 97 GLU A O 1
ATOM 755 N N . THR A 1 98 ? -1.467 13.547 17.609 1 98.56 98 THR A N 1
ATOM 756 C CA . THR A 1 98 ? -1.073 12.25 17.062 1 98.56 98 THR A CA 1
ATOM 757 C C . THR A 1 98 ? -1.652 12.062 15.656 1 98.56 98 THR A C 1
ATOM 759 O O . THR A 1 98 ? -2.428 12.891 15.188 1 98.56 98 THR A O 1
ATOM 762 N N . PHE A 1 99 ? -1.23 11.141 15.008 1 98.44 99 PHE A N 1
ATOM 763 C CA . PHE A 1 99 ? -1.771 10.68 13.734 1 98.44 99 PHE A CA 1
ATOM 764 C C . PHE A 1 99 ? -1.634 9.164 13.602 1 98.44 99 PHE A C 1
ATOM 766 O O . PHE A 1 99 ? -0.904 8.531 14.367 1 98.44 99 PHE A O 1
ATOM 773 N N . VAL A 1 100 ? -2.451 8.594 12.695 1 98.25 100 VAL A N 1
ATOM 774 C CA . VAL A 1 100 ? -2.324 7.172 12.406 1 98.25 100 VAL A CA 1
ATOM 775 C C . VAL A 1 100 ? -1.481 6.969 11.148 1 98.25 100 VAL A C 1
ATOM 777 O O . VAL A 1 100 ? -1.812 7.488 10.086 1 98.25 100 VAL A O 1
ATOM 780 N N . CYS A 1 101 ? -0.424 6.262 11.281 1 97.94 101 CYS A N 1
ATOM 781 C CA . CYS A 1 101 ? 0.454 5.969 10.156 1 97.94 101 CYS A CA 1
ATOM 782 C C . CYS A 1 101 ? -0.293 5.211 9.062 1 97.94 101 CYS A C 1
ATOM 784 O O . CYS A 1 101 ? -0.967 4.219 9.344 1 97.94 101 CYS A O 1
ATOM 786 N N . PHE A 1 102 ? -0.063 5.629 7.902 1 96.31 102 PHE A N 1
ATOM 787 C CA . PHE A 1 102 ? -0.792 5.07 6.77 1 96.31 102 PHE A CA 1
ATOM 788 C C . PHE A 1 102 ? -0.375 3.627 6.516 1 96.31 102 PHE A C 1
ATOM 790 O O . PHE A 1 102 ? -1.188 2.805 6.09 1 96.31 102 PHE A O 1
ATOM 797 N N . PHE A 1 103 ? 0.807 3.295 6.855 1 94.25 103 PHE A N 1
ATOM 798 C CA . PHE A 1 103 ? 1.387 2.016 6.469 1 94.25 103 PHE A CA 1
ATOM 799 C C . PHE A 1 103 ? 1.228 0.986 7.582 1 94.25 103 PHE A C 1
ATOM 801 O O . PHE A 1 103 ? 0.735 -0.119 7.348 1 94.25 103 PHE A O 1
ATOM 808 N N . CYS A 1 104 ? 1.579 1.322 8.805 1 95.38 104 CYS A N 1
ATOM 809 C CA . CYS A 1 104 ? 1.518 0.351 9.891 1 95.38 104 CYS A CA 1
ATOM 810 C C . CYS A 1 104 ? 0.234 0.513 10.695 1 95.38 104 CYS A C 1
ATOM 812 O O . CYS A 1 104 ? -0.066 -0.306 11.57 1 95.38 104 CYS A O 1
ATOM 814 N N . GLN A 1 105 ? -0.482 1.624 10.5 1 96.5 105 GLN A N 1
ATOM 815 C CA . GLN A 1 105 ? -1.792 1.898 11.078 1 96.5 105 GLN A CA 1
ATOM 816 C C . GLN A 1 105 ? -1.696 2.072 12.594 1 96.5 105 GLN A C 1
ATOM 818 O O . GLN A 1 105 ? -2.684 1.888 13.305 1 96.5 105 GLN A O 1
ATOM 823 N N . GLN A 1 106 ? -0.517 2.357 13.047 1 97.25 106 GLN A N 1
ATOM 824 C CA . GLN A 1 106 ? -0.343 2.674 14.461 1 97.25 106 GLN A CA 1
ATOM 825 C C . GLN A 1 106 ? -0.466 4.176 14.703 1 97.25 106 GLN A C 1
ATOM 827 O O . GLN A 1 106 ? -0.051 4.98 13.875 1 97.25 106 GLN A O 1
ATOM 832 N N . GLU A 1 107 ? -0.981 4.516 15.867 1 98.25 107 GLU A N 1
ATOM 833 C CA . GLU A 1 107 ? -1.046 5.914 16.281 1 98.25 107 GLU A CA 1
ATOM 834 C C . GLU A 1 107 ? 0.299 6.395 16.828 1 98.25 107 GLU A C 1
ATOM 836 O O . GLU A 1 107 ? 0.884 5.75 17.703 1 98.25 107 GLU A O 1
ATOM 841 N N . LYS A 1 108 ? 0.806 7.402 16.266 1 98.56 108 LYS A N 1
ATOM 842 C CA . LYS A 1 108 ? 2.109 7.945 16.625 1 98.56 108 LYS A CA 1
ATOM 843 C C . LYS A 1 108 ? 2.02 9.445 16.922 1 98.56 108 LYS A C 1
ATOM 845 O O . LYS A 1 108 ? 1.089 10.109 16.469 1 98.56 108 LYS A O 1
ATOM 850 N N . LYS A 1 109 ? 2.994 9.922 17.734 1 98.69 109 LYS A N 1
ATOM 851 C CA . LYS A 1 109 ? 3.104 11.359 17.938 1 98.69 109 LYS A CA 1
ATOM 852 C C . LYS A 1 109 ? 3.383 12.078 16.625 1 98.69 109 LYS A C 1
ATOM 854 O O . LYS A 1 109 ? 4.219 11.633 15.836 1 98.69 109 LYS A O 1
ATOM 859 N N . ARG A 1 110 ? 2.697 13.133 16.375 1 98.62 110 ARG A N 1
ATOM 860 C CA . ARG A 1 110 ? 2.803 13.828 15.102 1 98.62 110 ARG A CA 1
ATOM 861 C C . ARG A 1 110 ? 4.039 14.719 15.07 1 98.62 110 ARG A C 1
ATOM 863 O O . ARG A 1 110 ? 4.801 14.695 14.102 1 98.62 110 ARG A O 1
ATOM 870 N N . CYS A 1 111 ? 4.242 15.547 16.141 1 98.69 111 CYS A N 1
ATOM 871 C CA . CYS A 1 111 ? 5.387 16.453 16.188 1 98.69 111 CYS A CA 1
ATOM 872 C C . CYS A 1 111 ? 6.699 15.688 16.094 1 98.69 111 CYS A C 1
ATOM 874 O O . CYS A 1 111 ? 6.969 14.812 16.922 1 98.69 111 CYS A O 1
ATOM 876 N N . LEU A 1 112 ? 7.434 15.961 15.102 1 98.19 112 LEU A N 1
ATOM 877 C CA . LEU A 1 112 ? 8.742 15.383 14.82 1 98.19 112 LEU A CA 1
ATOM 878 C C . LEU A 1 112 ? 8.609 13.922 14.406 1 98.19 112 LEU A C 1
ATOM 880 O O . LEU A 1 112 ? 9.609 13.273 14.078 1 98.19 112 LEU A O 1
ATOM 884 N N . GLY A 1 113 ? 7.367 13.398 14.352 1 98.38 113 GLY A N 1
ATOM 885 C CA . GLY A 1 113 ? 7.168 11.992 14.031 1 98.38 113 GLY A CA 1
ATOM 886 C C . GLY A 1 113 ? 6.535 11.773 12.672 1 98.38 113 GLY A C 1
ATOM 887 O O . GLY A 1 113 ? 6.535 10.648 12.156 1 98.38 113 GLY A O 1
ATOM 888 N N . LEU A 1 114 ? 6.035 12.766 12.109 1 98.5 114 LEU A N 1
ATOM 889 C CA . LEU A 1 114 ? 5.328 12.672 10.844 1 98.5 114 LEU A CA 1
ATOM 890 C C . LEU A 1 114 ? 6.293 12.828 9.672 1 98.5 114 LEU A C 1
ATOM 892 O O . LEU A 1 114 ? 7.055 13.789 9.609 1 98.5 114 LEU A O 1
ATOM 896 N N . LYS A 1 115 ? 6.266 11.867 8.828 1 96.81 115 LYS A N 1
ATOM 897 C CA . LYS A 1 115 ? 7.016 11.93 7.578 1 96.81 115 LYS A CA 1
ATOM 898 C C . LYS A 1 115 ? 6.078 11.93 6.375 1 96.81 115 LYS A C 1
ATOM 900 O O . LYS A 1 115 ? 5.082 11.203 6.355 1 96.81 115 LYS A O 1
ATOM 905 N N . SER A 1 116 ? 6.422 12.797 5.441 1 95.62 116 SER A N 1
ATOM 906 C CA . SER A 1 116 ? 5.656 12.82 4.199 1 95.62 116 SER A CA 1
ATOM 907 C C . SER A 1 116 ? 6.277 11.906 3.146 1 95.62 116 SER A C 1
ATOM 909 O O . SER A 1 116 ? 7.461 12.039 2.826 1 95.62 116 SER A O 1
ATOM 911 N N . VAL A 1 117 ? 5.508 11.016 2.637 1 94 117 VAL A N 1
ATOM 912 C CA . VAL A 1 117 ? 5.961 10.086 1.604 1 94 117 VAL A CA 1
ATOM 913 C C . VAL A 1 117 ? 5.152 10.297 0.328 1 94 117 VAL A C 1
ATOM 915 O O . VAL A 1 117 ? 3.918 10.297 0.363 1 94 117 VAL A O 1
ATOM 918 N N . ARG A 1 118 ? 5.871 10.523 -0.716 1 92.12 118 ARG A N 1
ATOM 919 C CA . ARG A 1 118 ? 5.195 10.672 -2 1 92.12 118 ARG A CA 1
ATOM 920 C C . ARG A 1 118 ? 5.117 9.336 -2.738 1 92.12 118 ARG A C 1
ATOM 922 O O . ARG A 1 118 ? 6.133 8.656 -2.9 1 92.12 118 ARG A O 1
ATOM 929 N N . VAL A 1 119 ? 3.943 8.922 -3.164 1 90.69 119 VAL A N 1
ATOM 930 C CA . VAL A 1 119 ? 3.768 7.66 -3.867 1 90.69 119 VAL A CA 1
ATOM 931 C C . VAL A 1 119 ? 2.896 7.871 -5.105 1 90.69 119 VAL A C 1
ATOM 933 O O . VAL A 1 119 ? 2.188 8.875 -5.207 1 90.69 119 VAL A O 1
ATOM 936 N N . ALA A 1 120 ? 2.99 6.945 -6.008 1 89.56 120 ALA A N 1
ATOM 937 C CA . ALA A 1 120 ? 2.141 6.973 -7.195 1 89.56 120 ALA A CA 1
ATOM 938 C C . ALA A 1 120 ? 0.67 6.809 -6.82 1 89.56 120 ALA A C 1
ATOM 940 O O . ALA A 1 120 ? 0.346 6.16 -5.824 1 89.56 120 ALA A O 1
ATOM 941 N N . ARG A 1 121 ? -0.158 7.383 -7.672 1 93.19 121 ARG A N 1
ATOM 942 C CA . ARG A 1 121 ? -1.603 7.289 -7.484 1 93.19 121 ARG A CA 1
ATOM 943 C C . ARG A 1 121 ? -2.127 5.93 -7.93 1 93.19 121 ARG A C 1
ATOM 945 O O . ARG A 1 121 ? -2.893 5.836 -8.891 1 93.19 121 ARG A O 1
ATOM 952 N N . LEU A 1 122 ? -1.851 4.949 -7.164 1 92.56 122 LEU A N 1
ATOM 953 C CA . LEU A 1 122 ? -2.238 3.59 -7.516 1 92.56 122 LEU A CA 1
ATOM 954 C C . LEU A 1 122 ? -3.414 3.121 -6.664 1 92.56 122 LEU A C 1
ATOM 956 O O . LEU A 1 122 ? -3.537 3.508 -5.5 1 92.56 122 LEU A O 1
ATOM 960 N N . PRO A 1 123 ? -4.223 2.27 -7.211 1 92.81 123 PRO A N 1
ATOM 961 C CA . PRO A 1 123 ? -5.371 1.719 -6.484 1 92.81 123 PRO A CA 1
ATOM 962 C C . PRO A 1 123 ? -4.984 1.137 -5.125 1 92.81 123 PRO A C 1
ATOM 964 O O . PRO A 1 123 ? -5.746 1.244 -4.164 1 92.81 123 PRO A O 1
ATOM 967 N N . LEU A 1 124 ? -3.814 0.585 -4.934 1 92.25 124 LEU A N 1
ATOM 968 C CA . LEU A 1 124 ? -3.342 0.057 -3.656 1 92.25 124 LEU A CA 1
ATOM 969 C C . LEU A 1 124 ? -3.443 1.11 -2.561 1 92.25 124 LEU A C 1
ATOM 971 O O . LEU A 1 124 ? -3.867 0.809 -1.441 1 92.25 124 LEU A O 1
ATOM 975 N N . PHE A 1 125 ? -3.07 2.281 -2.947 1 93.12 125 PHE A N 1
ATOM 976 C CA . PHE A 1 125 ? -3.068 3.359 -1.964 1 93.12 125 PHE A CA 1
ATOM 977 C C . PHE A 1 125 ? -4.418 4.059 -1.925 1 93.12 125 PHE A C 1
ATOM 979 O O . PHE A 1 125 ? -4.875 4.48 -0.859 1 93.12 125 PHE A O 1
ATOM 986 N N . LEU A 1 126 ? -5.078 4.129 -3.086 1 92 126 LEU A N 1
ATOM 987 C CA . LEU A 1 126 ? -6.332 4.867 -3.197 1 92 126 LEU A CA 1
ATOM 988 C C . LEU A 1 126 ? -7.473 4.102 -2.533 1 92 126 LEU A C 1
ATOM 990 O O . LEU A 1 126 ? -8.383 4.707 -1.97 1 92 126 LEU A O 1
ATOM 994 N N . TYR A 1 127 ? -7.34 2.799 -2.529 1 87.44 127 TYR A N 1
ATOM 995 C CA . TYR A 1 127 ? -8.5 2.018 -2.109 1 87.44 127 TYR A CA 1
ATOM 996 C C . TYR A 1 127 ? -8.203 1.253 -0.825 1 87.44 127 TYR A C 1
ATOM 998 O O . TYR A 1 127 ? -8.93 0.323 -0.467 1 87.44 127 TYR A O 1
ATOM 1006 N N . THR A 1 128 ? -7.164 1.596 -0.16 1 89.38 128 THR A N 1
ATOM 1007 C CA . THR A 1 128 ? -6.879 0.958 1.121 1 89.38 128 THR A CA 1
ATOM 1008 C C . THR A 1 128 ? -7.836 1.46 2.199 1 89.38 128 THR A C 1
ATOM 1010 O O . THR A 1 128 ? -8.359 2.572 2.105 1 89.38 128 THR A O 1
ATOM 1013 N N . LEU A 1 129 ? -8.07 0.543 3.168 1 86.44 129 LEU A N 1
ATOM 1014 C CA . LEU A 1 129 ? -8.852 0.965 4.328 1 86.44 129 LEU A CA 1
ATOM 1015 C C . LEU A 1 129 ? -8.062 1.945 5.188 1 86.44 129 LEU A C 1
ATOM 1017 O O . LEU A 1 129 ? -7.035 1.581 5.766 1 86.44 129 LEU A O 1
ATOM 1021 N N . ARG A 1 130 ? -8.508 3.133 5.18 1 88.75 130 ARG A N 1
ATOM 1022 C CA . ARG A 1 130 ? -7.793 4.176 5.906 1 88.75 130 ARG A CA 1
ATOM 1023 C C . ARG A 1 130 ? -8.406 4.406 7.281 1 88.75 130 ARG A C 1
ATOM 1025 O O . ARG A 1 130 ? -9.625 4.387 7.434 1 88.75 130 ARG A O 1
ATOM 1032 N N . ALA A 1 131 ? -7.496 4.484 8.211 1 91.75 131 ALA A N 1
ATOM 1033 C CA . ALA A 1 131 ? -7.93 4.848 9.555 1 91.75 131 ALA A CA 1
ATOM 1034 C C . ALA A 1 131 ? -8.344 6.312 9.625 1 91.75 131 ALA A C 1
ATOM 1036 O O . ALA A 1 131 ? -7.863 7.137 8.836 1 91.75 131 ALA A O 1
ATOM 1037 N N . SER A 1 132 ? -9.148 6.453 10.75 1 90.44 132 SER A N 1
ATOM 1038 C CA . SER A 1 132 ? -9.438 7.848 11.062 1 90.44 132 SER A CA 1
ATOM 1039 C C . SER A 1 132 ? -8.172 8.594 11.484 1 90.44 132 SER A C 1
ATOM 1041 O O . SER A 1 132 ? -7.324 8.031 12.18 1 90.44 132 SER A O 1
ATOM 1043 N N . HIS A 1 133 ? -7.852 9.703 10.945 1 94.25 133 HIS A N 1
ATOM 1044 C CA . HIS A 1 133 ? -6.766 10.594 11.336 1 94.25 133 HIS A CA 1
ATOM 1045 C C . HIS A 1 133 ? -5.48 10.258 10.586 1 94.25 133 HIS A C 1
ATOM 1047 O O . HIS A 1 133 ? -4.387 10.625 11.023 1 94.25 133 HIS A O 1
ATOM 1053 N N . SER A 1 134 ? -5.617 9.258 9.641 1 97.56 134 SER A N 1
ATOM 1054 C CA . SER A 1 134 ? -4.504 9.148 8.703 1 97.56 134 SER A CA 1
ATOM 1055 C C . SER A 1 134 ? -4.441 10.352 7.777 1 97.56 134 SER A C 1
ATOM 1057 O O . SER A 1 134 ? -5.465 10.977 7.492 1 97.56 134 SER A O 1
ATOM 1059 N N . LEU A 1 135 ? -3.236 10.695 7.367 1 98.06 135 LEU A N 1
ATOM 1060 C CA . LEU A 1 135 ? -3.078 11.898 6.559 1 98.06 135 LEU A CA 1
ATOM 1061 C C . LEU A 1 135 ? -2.701 11.547 5.125 1 98.06 135 LEU A C 1
ATOM 1063 O O . LEU A 1 135 ? -1.756 10.789 4.895 1 98.06 135 LEU A O 1
ATOM 1067 N N . LEU A 1 136 ? -3.469 12.062 4.219 1 96.81 136 LEU A N 1
ATOM 1068 C CA . LEU A 1 136 ? -3.238 11.82 2.799 1 96.81 136 LEU A CA 1
ATOM 1069 C C . LEU A 1 136 ? -3.701 13.008 1.962 1 96.81 136 LEU A C 1
ATOM 1071 O O . LEU A 1 136 ? -4.781 13.555 2.193 1 96.81 136 LEU A O 1
ATOM 1075 N N . VAL A 1 137 ? -2.805 13.461 1.072 1 97 137 VAL A N 1
ATOM 1076 C CA . VAL A 1 137 ? -3.16 14.508 0.12 1 97 137 VAL A CA 1
ATOM 1077 C C . VAL A 1 137 ? -2.977 13.992 -1.307 1 97 137 VAL A C 1
ATOM 1079 O O . VAL A 1 137 ? -1.927 13.438 -1.643 1 97 137 VAL A O 1
ATOM 1082 N N . ASP A 1 138 ? -4.02 14.109 -2.076 1 96.06 138 ASP A N 1
ATOM 1083 C CA . ASP A 1 138 ? -3.992 13.758 -3.492 1 96.06 138 ASP A CA 1
ATOM 1084 C C . ASP A 1 138 ? -3.846 15.008 -4.363 1 96.06 138 ASP A C 1
ATOM 1086 O O . ASP A 1 138 ? -4.801 15.773 -4.527 1 96.06 138 ASP A O 1
ATOM 1090 N N . ASP A 1 139 ? -2.648 15.219 -4.914 1 91.12 139 ASP A N 1
ATOM 1091 C CA . ASP A 1 139 ? -2.449 16.422 -5.719 1 91.12 139 ASP A CA 1
ATOM 1092 C C . ASP A 1 139 ? -2.781 16.156 -7.188 1 91.12 139 ASP A C 1
ATOM 1094 O O . ASP A 1 139 ? -2.529 17 -8.047 1 91.12 139 ASP A O 1
ATOM 1098 N N . GLY A 1 140 ? -3.414 15.039 -7.547 1 92.12 140 GLY A N 1
ATOM 1099 C CA . GLY A 1 140 ? -3.836 14.68 -8.891 1 92.12 140 GLY A CA 1
ATOM 1100 C C . GLY A 1 140 ? -2.77 13.93 -9.672 1 92.12 140 GLY A C 1
ATOM 1101 O O . GLY A 1 140 ? -3.074 13.266 -10.656 1 92.12 140 GLY A O 1
ATOM 1102 N N . GLN A 1 141 ? -1.526 14.133 -9.273 1 91.75 141 GLN A N 1
ATOM 1103 C CA . GLN A 1 141 ? -0.407 13.453 -9.914 1 91.75 141 GLN A CA 1
ATOM 1104 C C . GLN A 1 141 ? 0.155 12.359 -9.008 1 91.75 141 GLN A C 1
ATOM 1106 O O . GLN A 1 141 ? 0.38 11.234 -9.461 1 91.75 141 GLN A O 1
ATOM 1111 N N . GLN A 1 142 ? 0.311 12.68 -7.758 1 93.62 142 GLN A N 1
ATOM 1112 C CA . GLN A 1 142 ? 0.849 11.773 -6.75 1 93.62 142 GLN A CA 1
ATOM 1113 C C . GLN A 1 142 ? 0.075 11.883 -5.438 1 93.62 142 GLN A C 1
ATOM 1115 O O . GLN A 1 142 ? -0.724 12.805 -5.262 1 93.62 142 GLN A O 1
ATOM 1120 N N . LEU A 1 143 ? 0.317 10.914 -4.691 1 94.25 143 LEU A N 1
ATOM 1121 C CA . LEU A 1 143 ? -0.207 10.961 -3.33 1 94.25 143 LEU A CA 1
ATOM 1122 C C . LEU A 1 143 ? 0.895 11.312 -2.336 1 94.25 143 LEU A C 1
ATOM 1124 O O . LEU A 1 143 ? 2.021 10.828 -2.449 1 94.25 143 LEU A O 1
ATOM 1128 N N . ILE A 1 144 ? 0.594 12.25 -1.496 1 95.94 144 ILE A N 1
ATOM 1129 C CA . ILE A 1 144 ? 1.462 12.539 -0.36 1 95.94 144 ILE A CA 1
ATOM 1130 C C . ILE A 1 144 ? 0.867 11.938 0.912 1 95.94 144 ILE A C 1
ATOM 1132 O O . ILE A 1 144 ? -0.221 12.328 1.341 1 95.94 144 ILE A O 1
ATOM 1136 N N . ILE A 1 145 ? 1.57 11 1.461 1 96.5 145 ILE A N 1
ATOM 1137 C CA . ILE A 1 145 ? 1.025 10.164 2.525 1 96.5 145 ILE A CA 1
ATOM 1138 C C . ILE A 1 145 ? 1.803 10.398 3.818 1 96.5 145 ILE A C 1
ATOM 1140 O O . ILE A 1 145 ? 3.031 10.508 3.801 1 96.5 145 ILE A O 1
ATOM 1144 N N . GLY A 1 146 ? 0.995 10.469 4.922 1 97.94 146 GLY A N 1
ATOM 1145 C CA . GLY A 1 146 ? 1.62 10.578 6.23 1 97.94 146 GLY A CA 1
ATOM 1146 C C . GLY A 1 146 ? 2.076 9.242 6.789 1 97.94 146 GLY A C 1
ATOM 1147 O O . GLY A 1 146 ? 1.275 8.32 6.926 1 97.94 146 GLY A O 1
ATOM 1148 N N . ALA A 1 147 ? 3.363 9.164 7.133 1 97.62 147 ALA A N 1
ATOM 1149 C CA . ALA A 1 147 ? 3.959 7.949 7.684 1 97.62 147 ALA A CA 1
ATOM 1150 C C . ALA A 1 147 ? 4.727 8.25 8.969 1 97.62 147 ALA A C 1
ATOM 1152 O O . ALA A 1 147 ? 5.184 9.375 9.18 1 97.62 147 ALA A O 1
ATOM 1153 N N . CYS A 1 148 ? 4.805 7.234 9.805 1 97.88 148 CYS A N 1
ATOM 1154 C CA . CYS A 1 148 ? 5.742 7.359 10.914 1 97.88 148 CYS A CA 1
ATOM 1155 C C . CYS A 1 148 ? 7.184 7.293 10.43 1 97.88 148 CYS A C 1
ATOM 1157 O O . CYS A 1 148 ? 7.434 6.949 9.273 1 97.88 148 CYS A O 1
ATOM 1159 N N . VAL A 1 149 ? 8.094 7.668 11.305 1 97.19 149 VAL A N 1
ATOM 1160 C CA . VAL A 1 149 ? 9.5 7.77 10.938 1 97.19 149 VAL A CA 1
ATOM 1161 C C . VAL A 1 149 ? 10.008 6.418 10.445 1 97.19 149 VAL A C 1
ATOM 1163 O O . VAL A 1 149 ? 10.695 6.344 9.422 1 97.19 149 VAL A O 1
ATOM 1166 N N . GLU A 1 150 ? 9.648 5.355 11.109 1 94.62 150 GLU A N 1
ATOM 1167 C CA . GLU A 1 150 ? 10.109 4.012 10.758 1 94.62 150 GLU A CA 1
ATOM 1168 C C . GLU A 1 150 ? 9.617 3.605 9.375 1 94.62 150 GLU A C 1
ATOM 1170 O O . GLU A 1 150 ? 10.398 3.168 8.531 1 94.62 150 GLU A O 1
ATOM 1175 N N . CYS A 1 151 ? 8.336 3.809 9.172 1 94.12 151 CYS A N 1
ATOM 1176 C CA . CYS A 1 151 ? 7.75 3.434 7.887 1 94.12 151 CYS A CA 1
ATOM 1177 C C . CYS A 1 151 ? 8.242 4.355 6.773 1 94.12 151 CYS A C 1
ATOM 1179 O O . CYS A 1 151 ? 8.477 3.906 5.652 1 94.12 151 CYS A O 1
ATOM 1181 N N . GLY A 1 152 ? 8.312 5.629 7.102 1 93.31 152 GLY A N 1
ATOM 1182 C CA . GLY A 1 152 ? 8.828 6.57 6.121 1 93.31 152 GLY A CA 1
ATOM 1183 C C . GLY A 1 152 ? 10.203 6.203 5.605 1 93.31 152 GLY A C 1
ATOM 1184 O O . GLY A 1 152 ? 10.477 6.316 4.41 1 93.31 152 GLY A O 1
ATOM 1185 N N . THR A 1 153 ? 11.016 5.75 6.484 1 89.25 153 THR A N 1
ATOM 1186 C CA . THR A 1 153 ? 12.375 5.344 6.129 1 89.25 153 THR A CA 1
ATOM 1187 C C . THR A 1 153 ? 12.352 4.074 5.289 1 89.25 153 THR A C 1
ATOM 1189 O O . THR A 1 153 ? 13.094 3.955 4.309 1 89.25 153 THR A O 1
ATOM 1192 N N . LEU A 1 154 ? 11.492 3.199 5.633 1 84 154 LEU A N 1
ATOM 1193 C CA . LEU A 1 154 ? 11.375 1.925 4.93 1 84 154 LEU A CA 1
ATOM 1194 C C . LEU A 1 154 ? 10.906 2.133 3.496 1 84 154 LEU A C 1
ATOM 1196 O O . LEU A 1 154 ? 11.438 1.523 2.566 1 84 154 LEU A O 1
ATOM 1200 N N . VAL A 1 155 ? 9.922 3.045 3.365 1 82.69 155 VAL A N 1
ATOM 1201 C CA . VAL A 1 155 ? 9.289 3.246 2.068 1 82.69 155 VAL A CA 1
ATOM 1202 C C . VAL A 1 155 ? 10.195 4.09 1.175 1 82.69 155 VAL A C 1
ATOM 1204 O O . VAL A 1 155 ? 10.297 3.84 -0.029 1 82.69 155 VAL A O 1
ATOM 1207 N N . CYS A 1 156 ? 10.875 5.168 1.734 1 66.69 156 CYS A N 1
ATOM 1208 C CA . CYS A 1 156 ? 11.766 6.043 0.977 1 66.69 156 CYS A CA 1
ATOM 1209 C C . CYS A 1 156 ? 13 5.285 0.51 1 66.69 156 CYS A C 1
ATOM 1211 O O . CYS A 1 156 ? 13.516 5.539 -0.583 1 66.69 156 CYS A O 1
ATOM 1213 N N . ALA A 1 157 ? 13.469 4.531 1.362 1 59.06 157 ALA A N 1
ATOM 1214 C CA . ALA A 1 157 ? 14.609 3.707 0.979 1 59.06 157 ALA A CA 1
ATOM 1215 C C . ALA A 1 157 ? 14.281 2.852 -0.242 1 59.06 157 ALA A C 1
ATOM 1217 O O . ALA A 1 157 ? 15.141 2.635 -1.104 1 59.06 157 ALA A O 1
ATOM 1218 N N . GLY A 1 158 ? 13.141 2.502 -0.393 1 55.91 158 GLY A N 1
ATOM 1219 C CA . GLY A 1 158 ? 12.688 1.744 -1.551 1 55.91 158 GLY A CA 1
ATOM 1220 C C . GLY A 1 158 ? 12.508 2.602 -2.789 1 55.91 158 GLY A C 1
ATOM 1221 O O . GLY A 1 158 ? 12.664 2.121 -3.912 1 55.91 158 GLY A O 1
ATOM 1222 N N . GLN A 1 159 ? 12.156 3.982 -2.656 1 52.84 159 GLN A N 1
ATOM 1223 C CA . GLN A 1 159 ? 11.898 4.918 -3.746 1 52.84 159 GLN A CA 1
ATOM 1224 C C . GLN A 1 159 ? 13.203 5.523 -4.27 1 52.84 159 GLN A C 1
ATOM 1226 O O . GLN A 1 159 ? 13.258 6 -5.402 1 52.84 159 GLN A O 1
ATOM 1231 N N . GLY A 1 160 ? 14.25 5.641 -3.559 1 44.78 160 GLY A N 1
ATOM 1232 C CA . GLY A 1 160 ? 15.453 6.387 -3.877 1 44.78 160 GLY A CA 1
ATOM 1233 C C . GLY A 1 160 ? 16.062 6.008 -5.219 1 44.78 160 GLY A C 1
ATOM 1234 O O . GLY A 1 160 ? 16.969 6.676 -5.703 1 44.78 160 GLY A O 1
ATOM 1235 N N . LEU A 1 161 ? 16.031 4.77 -5.652 1 37.91 161 LEU A N 1
ATOM 1236 C CA . LEU A 1 161 ? 16.734 4.578 -6.91 1 37.91 161 LEU A CA 1
ATOM 1237 C C . LEU A 1 161 ? 16.109 5.402 -8.023 1 37.91 161 LEU A C 1
ATOM 1239 O O . LEU A 1 161 ? 16.75 5.684 -9.039 1 37.91 161 LEU A O 1
ATOM 1243 N N . ASN A 1 162 ? 14.773 5.496 -8.18 1 37.62 162 ASN A N 1
ATOM 1244 C CA . ASN A 1 162 ? 14.289 6.18 -9.375 1 37.62 162 ASN A CA 1
ATOM 1245 C C . ASN A 1 162 ? 14.211 7.688 -9.164 1 37.62 162 ASN A C 1
ATOM 1247 O O . ASN A 1 162 ? 13.125 8.258 -9.062 1 37.62 162 ASN A O 1
ATOM 1251 N N . ARG A 1 163 ? 15.008 8.242 -8.281 1 35.56 163 ARG A N 1
ATOM 1252 C CA . ARG A 1 163 ? 15.023 9.695 -8.438 1 35.56 163 ARG A CA 1
ATOM 1253 C C . ARG A 1 163 ? 15.188 10.086 -9.906 1 35.56 163 ARG A C 1
ATOM 1255 O O . ARG A 1 163 ? 16.016 10.945 -10.227 1 35.56 163 ARG A O 1
ATOM 1262 N N . GLN A 1 164 ? 15.18 9.172 -10.867 1 33.31 164 GLN A N 1
ATOM 1263 C CA . GLN A 1 164 ? 15.242 9.836 -12.164 1 33.31 164 GLN A CA 1
ATOM 1264 C C . GLN A 1 164 ? 14.078 10.805 -12.336 1 33.31 164 GLN A C 1
ATOM 1266 O O . GLN A 1 164 ? 13.062 10.695 -11.648 1 33.31 164 GLN A O 1
ATOM 1271 N N . GLY A 1 165 ? 14.125 11.836 -13.359 1 32.97 165 GLY A N 1
ATOM 1272 C CA . GLY A 1 165 ? 13.211 12.883 -13.781 1 32.97 165 GLY A CA 1
ATOM 1273 C C . GLY A 1 165 ? 11.758 12.445 -13.789 1 32.97 165 GLY A C 1
ATOM 1274 O O . GLY A 1 165 ? 11.469 11.258 -13.656 1 32.97 165 GLY A O 1
ATOM 1275 N N . PRO A 1 166 ? 10.828 13.445 -13.781 1 33.88 166 PRO A N 1
ATOM 1276 C CA . PRO A 1 166 ? 9.375 13.289 -13.891 1 33.88 166 PRO A CA 1
ATOM 1277 C C . PRO A 1 166 ? 8.969 12.195 -14.867 1 33.88 166 PRO A C 1
ATOM 1279 O O . PRO A 1 166 ? 9.148 12.344 -16.078 1 33.88 166 PRO A O 1
ATOM 1282 N N . MET A 1 167 ? 9.383 11.023 -14.758 1 33.47 167 MET A N 1
ATOM 1283 C CA . MET A 1 167 ? 8.742 10.203 -15.781 1 33.47 167 MET A CA 1
ATOM 1284 C C . MET A 1 167 ? 7.223 10.312 -15.68 1 33.47 167 MET A C 1
ATOM 1286 O O . MET A 1 167 ? 6.66 10.234 -14.586 1 33.47 167 MET A O 1
ATOM 1290 N N . SER A 1 168 ? 6.539 10.961 -16.609 1 30.08 168 SER A N 1
ATOM 1291 C CA . SER A 1 168 ? 5.121 11.039 -16.938 1 30.08 168 SER A CA 1
ATOM 1292 C C . SER A 1 168 ? 4.461 9.672 -16.875 1 30.08 168 SER A C 1
ATOM 1294 O O . SER A 1 168 ? 4.664 8.836 -17.75 1 30.08 168 SER A O 1
ATOM 1296 N N . TRP A 1 169 ? 4.5 9.016 -15.859 1 34.06 169 TRP A N 1
ATOM 1297 C CA . TRP A 1 169 ? 3.629 7.848 -15.781 1 34.06 169 TRP A CA 1
ATOM 1298 C C . TRP A 1 169 ? 2.195 8.211 -16.156 1 34.06 169 TRP A C 1
ATOM 1300 O O . TRP A 1 169 ? 1.531 8.953 -15.43 1 34.06 169 TRP A O 1
ATOM 1310 N N . SER A 1 170 ? 1.854 8.328 -17.484 1 31.27 170 SER A N 1
ATOM 1311 C CA . SER A 1 170 ? 0.496 8.477 -18.016 1 31.27 170 SER A CA 1
ATOM 1312 C C . SER A 1 170 ? -0.432 7.41 -17.438 1 31.27 170 SER A C 1
ATOM 1314 O O . SER A 1 170 ? -0.161 6.215 -17.562 1 31.27 170 SER A O 1
ATOM 1316 N N . SER A 1 171 ? -1.002 7.711 -16.406 1 36.97 171 SER A N 1
ATOM 1317 C CA . SER A 1 171 ? -2.166 6.961 -15.938 1 36.97 171 SER A CA 1
ATOM 1318 C C . SER A 1 171 ? -3.07 6.574 -17.109 1 36.97 171 SER A C 1
ATOM 1320 O O . SER A 1 171 ? -3.41 7.414 -17.938 1 36.97 171 SER A O 1
ATOM 1322 N N . PRO A 1 172 ? -3.068 5.316 -17.547 1 33.16 172 PRO A N 1
ATOM 1323 C CA . PRO A 1 172 ? -4.055 5.078 -18.609 1 33.16 172 PRO A CA 1
ATOM 1324 C C . PRO A 1 172 ? -5.43 5.66 -18.281 1 33.16 172 PRO A C 1
ATOM 1326 O O . PRO A 1 172 ? -5.992 5.355 -17.219 1 33.16 172 PRO A O 1
ATOM 1329 N N . VAL A 1 173 ? -5.676 6.918 -18.516 1 32.47 173 VAL A N 1
ATOM 1330 C CA . VAL A 1 173 ? -7.023 7.469 -18.531 1 32.47 173 VAL A CA 1
ATOM 1331 C C . VAL A 1 173 ? -7.93 6.594 -19.391 1 32.47 173 VAL A C 1
ATOM 1333 O O . VAL A 1 173 ? -7.691 6.441 -20.594 1 32.47 173 VAL A O 1
ATOM 1336 N N . ALA A 1 174 ? -8.531 5.477 -18.875 1 29.2 174 ALA A N 1
ATOM 1337 C CA . ALA A 1 174 ? -9.656 4.93 -19.625 1 29.2 174 ALA A CA 1
ATOM 1338 C C . ALA A 1 174 ? -10.555 6.047 -20.156 1 29.2 174 ALA A C 1
ATOM 1340 O O . ALA A 1 174 ? -11.016 6.898 -19.391 1 29.2 174 ALA A O 1
ATOM 1341 N N . ALA A 1 175 ? -10.477 6.418 -21.422 1 27.95 175 ALA A N 1
ATOM 1342 C CA . ALA A 1 175 ? -11.438 7.215 -22.172 1 27.95 175 ALA A CA 1
ATOM 1343 C C . ALA A 1 175 ? -12.859 6.688 -21.984 1 27.95 175 ALA A C 1
ATOM 1345 O O . ALA A 1 175 ? -13.195 5.609 -22.469 1 27.95 175 ALA A O 1
ATOM 1346 N N . ALA A 1 176 ? -13.406 6.82 -20.781 1 29.92 176 ALA A N 1
ATOM 1347 C CA . ALA A 1 176 ? -14.859 6.668 -20.75 1 29.92 176 ALA A CA 1
ATOM 1348 C C . ALA A 1 176 ? -15.531 7.547 -21.797 1 29.92 176 ALA A C 1
ATOM 1350 O O . ALA A 1 176 ? -15.352 8.766 -21.797 1 29.92 176 ALA A O 1
ATOM 1351 N N . THR A 1 177 ? -15.672 7.043 -22.906 1 28.94 177 THR A N 1
ATOM 1352 C CA . THR A 1 177 ? -16.578 7.652 -23.875 1 28.94 177 THR A CA 1
ATOM 1353 C C . THR A 1 177 ? -17.875 8.078 -23.219 1 28.94 177 THR A C 1
ATOM 1355 O O . THR A 1 177 ? -18.5 7.293 -22.5 1 28.94 177 THR A O 1
ATOM 1358 N N . LYS A 1 178 ? -18.047 9.375 -23.062 1 32.47 178 LYS A N 1
ATOM 1359 C CA . LYS A 1 178 ? -19.297 10.047 -22.703 1 32.47 178 LYS A CA 1
ATOM 1360 C C . LYS A 1 178 ? -20.453 9.516 -23.531 1 32.47 178 LYS A C 1
ATOM 1362 O O . LYS A 1 178 ? -20.547 9.758 -24.734 1 32.47 178 LYS A O 1
ATOM 1367 N N . VAL A 1 179 ? -20.812 8.188 -23.375 1 29.17 179 VAL A N 1
ATOM 1368 C CA . VAL A 1 179 ? -22.125 7.941 -23.984 1 29.17 179 VAL A CA 1
ATOM 1369 C C . VAL A 1 179 ? -23.125 8.977 -23.5 1 29.17 179 VAL A C 1
ATOM 1371 O O . VAL A 1 179 ? -23.312 9.148 -22.281 1 29.17 179 VAL A O 1
ATOM 1374 N N . SER A 1 180 ? -23.281 10.062 -24.219 1 29.55 180 SER A N 1
ATOM 1375 C CA . SER A 1 180 ? -24.312 11.078 -24.109 1 29.55 180 SER A CA 1
ATOM 1376 C C . SER A 1 180 ? -25.688 10.453 -23.859 1 29.55 180 SER A C 1
ATOM 1378 O O . SER A 1 180 ? -26.344 9.969 -24.781 1 29.55 180 SER A O 1
ATOM 1380 N N . SER A 1 181 ? -25.734 9.391 -22.984 1 26.7 181 SER A N 1
ATOM 1381 C CA . SER A 1 181 ? -27.125 9 -22.797 1 26.7 181 SER A CA 1
ATOM 1382 C C . SER A 1 181 ? -27.984 10.18 -22.359 1 26.7 181 SER A C 1
ATOM 1384 O O . SER A 1 181 ? -27.578 10.969 -21.5 1 26.7 181 SER A O 1
ATOM 1386 N N . SER A 1 182 ? -28.672 10.805 -23.359 1 29.59 182 SER A N 1
ATOM 1387 C CA . SER A 1 182 ? -29.844 11.672 -23.203 1 29.59 182 SER A CA 1
ATOM 1388 C C . SER A 1 182 ? -30.766 11.172 -22.094 1 29.59 182 SER A C 1
ATOM 1390 O O . SER A 1 182 ? -31.5 10.203 -22.297 1 29.59 182 SER A O 1
ATOM 1392 N N . CYS A 1 183 ? -30.094 10.797 -20.969 1 28.88 183 CYS A N 1
ATOM 1393 C CA . CYS A 1 183 ? -31.047 10.398 -19.938 1 28.88 183 CYS A CA 1
ATOM 1394 C C . CYS A 1 183 ? -32.125 11.469 -19.75 1 28.88 183 CYS A C 1
ATOM 1396 O O . CYS A 1 183 ? -31.812 12.641 -19.547 1 28.88 183 CYS A O 1
ATOM 1398 N N . PRO A 1 184 ? -33.25 11.258 -20.391 1 30.58 184 PRO A N 1
ATOM 1399 C CA . PRO A 1 184 ? -34.375 12.164 -20.188 1 30.58 184 PRO A CA 1
ATOM 1400 C C . PRO A 1 184 ? -34.594 12.523 -18.719 1 30.58 184 PRO A C 1
ATOM 1402 O O . PRO A 1 184 ? -34.219 11.75 -17.828 1 30.58 184 PRO A O 1
ATOM 1405 N N . SER A 1 185 ? -34.375 13.789 -18.375 1 27.61 185 SER A N 1
ATOM 1406 C CA . SER A 1 185 ? -34.5 14.516 -17.109 1 27.61 185 SER A CA 1
ATOM 1407 C C . SER A 1 185 ? -35.844 14.203 -16.453 1 27.61 185 SER A C 1
ATOM 1409 O O . SER A 1 185 ? -36.906 14.711 -16.875 1 27.61 185 SER A O 1
ATOM 1411 N N . PHE A 1 186 ? -36.25 12.836 -16.359 1 26.81 186 PHE A N 1
ATOM 1412 C CA . PHE A 1 186 ? -37.562 12.734 -15.734 1 26.81 186 PHE A CA 1
ATOM 1413 C C . PHE A 1 186 ? -37.562 13.422 -14.375 1 26.81 186 PHE A C 1
ATOM 1415 O O . PHE A 1 186 ? -36.719 13.141 -13.523 1 26.81 186 PHE A O 1
ATOM 1422 N N . HIS A 1 187 ? -37.906 14.742 -14.344 1 25.84 187 HIS A N 1
ATOM 1423 C CA . HIS A 1 187 ? -38.219 15.664 -13.258 1 25.84 187 HIS A CA 1
ATOM 1424 C C . HIS A 1 187 ? -39.156 15.031 -12.234 1 25.84 187 HIS A C 1
ATOM 1426 O O . HIS A 1 187 ? -39.656 15.711 -11.336 1 25.84 187 HIS A O 1
ATOM 1432 N N . SER A 1 188 ? -39.312 13.664 -12.219 1 25.62 188 SER A N 1
ATOM 1433 C CA . SER A 1 188 ? -40.5 13.414 -11.414 1 25.62 188 SER A CA 1
ATOM 1434 C C . SER A 1 188 ? -40.312 13.891 -9.977 1 25.62 188 SER A C 1
ATOM 1436 O O . SER A 1 188 ? -39.281 13.602 -9.352 1 25.62 188 SER A O 1
ATOM 1438 N N . ALA A 1 189 ? -40.969 15.055 -9.648 1 30.06 189 ALA A N 1
ATOM 1439 C CA . ALA A 1 189 ? -41.156 15.773 -8.383 1 30.06 189 ALA A CA 1
ATOM 1440 C C . ALA A 1 189 ? -41.594 14.82 -7.277 1 30.06 189 ALA A C 1
ATOM 1442 O O . ALA A 1 189 ? -42.594 14.109 -7.434 1 30.06 189 ALA A O 1
ATOM 1443 N N . PRO A 1 190 ? -40.656 14.18 -6.539 1 30.3 190 PRO A N 1
ATOM 1444 C CA . PRO A 1 190 ? -41.156 13.219 -5.562 1 30.3 190 PRO A CA 1
ATOM 1445 C C . PRO A 1 190 ? -42.219 13.812 -4.629 1 30.3 190 PRO A C 1
ATOM 1447 O O . PRO A 1 190 ? -42.219 15.023 -4.383 1 30.3 190 PRO A O 1
ATOM 1450 N N . PRO A 1 191 ? -43.469 13.32 -4.547 1 27.12 191 PRO A N 1
ATOM 1451 C CA . PRO A 1 191 ? -44.594 13.852 -3.764 1 27.12 191 PRO A CA 1
ATOM 1452 C C . PRO A 1 191 ? -44.25 14.055 -2.291 1 27.12 191 PRO A C 1
ATOM 1454 O O . PRO A 1 191 ? -43.312 13.422 -1.782 1 27.12 191 PRO A O 1
ATOM 1457 N N . SER A 1 192 ? -44.5 15.305 -1.724 1 25.77 192 SER A N 1
ATOM 1458 C CA . SER A 1 192 ? -44.438 15.953 -0.417 1 25.77 192 SER A CA 1
ATOM 1459 C C . SER A 1 192 ? -45.062 15.094 0.665 1 25.77 192 SER A C 1
ATOM 1461 O O . SER A 1 192 ? -46.281 14.906 0.672 1 25.77 192 SER A O 1
ATOM 1463 N N . LEU A 1 193 ? -44.531 13.914 0.924 1 24.98 193 LEU A N 1
ATOM 1464 C CA . LEU A 1 193 ? -45.188 13.094 1.951 1 24.98 193 LEU A CA 1
ATOM 1465 C C . LEU A 1 193 ? -45.344 13.883 3.246 1 24.98 193 LEU A C 1
ATOM 1467 O O . LEU A 1 193 ? -44.375 14.391 3.801 1 24.98 193 LEU A O 1
ATOM 1471 N N . ALA A 1 194 ? -46.5 14.625 3.398 1 28.5 194 ALA A N 1
ATOM 1472 C CA . ALA A 1 194 ? -47.094 15.305 4.543 1 28.5 194 ALA A CA 1
ATOM 1473 C C . ALA A 1 194 ? -47.062 14.422 5.789 1 28.5 194 ALA A C 1
ATOM 1475 O O . ALA A 1 194 ? -47.531 13.289 5.777 1 28.5 194 ALA A O 1
ATOM 1476 N N . SER A 1 195 ? -45.875 14.586 6.527 1 22.91 195 SER A N 1
ATOM 1477 C CA . SER A 1 195 ? -45.656 14 7.844 1 22.91 195 SER A CA 1
ATOM 1478 C C . SER A 1 195 ? -46.812 14.281 8.789 1 22.91 195 SER A C 1
ATOM 1480 O O . SER A 1 195 ? -47.156 15.438 9.008 1 22.91 195 SER A O 1
ATOM 1482 N N . ALA A 1 196 ? -47.844 13.469 8.766 1 23.53 196 ALA A N 1
ATOM 1483 C CA . ALA A 1 196 ? -48.938 13.438 9.719 1 23.53 196 ALA A CA 1
ATOM 1484 C C . ALA A 1 196 ? -48.438 13.414 11.156 1 23.53 196 ALA A C 1
ATOM 1486 O O . ALA A 1 196 ? -47.594 12.594 11.516 1 23.53 196 ALA A O 1
ATOM 1487 N N . ALA A 1 197 ? -48.375 14.617 11.852 1 26.81 197 ALA A N 1
ATOM 1488 C CA . ALA A 1 197 ? -48.125 15.109 13.203 1 26.81 197 ALA A CA 1
ATOM 1489 C C . ALA A 1 197 ? -48.969 14.367 14.227 1 26.81 197 ALA A C 1
ATOM 1491 O O . ALA A 1 197 ? -50.188 14.617 14.336 1 26.81 197 ALA A O 1
ATOM 1492 N N . SER A 1 198 ? -49.156 13.047 14.102 1 23.17 198 SER A N 1
ATOM 1493 C CA . SER A 1 198 ? -50.125 12.555 15.062 1 23.17 198 SER A CA 1
ATOM 1494 C C . SER A 1 198 ? -49.719 12.891 16.5 1 23.17 198 SER A C 1
ATOM 1496 O O . SER A 1 198 ? -48.531 12.93 16.812 1 23.17 198 SER A O 1
ATOM 1498 N N . SER A 1 199 ? -50.594 13.617 17.312 1 26.62 199 SER A N 1
ATOM 1499 C CA . SER A 1 199 ? -50.906 14.172 18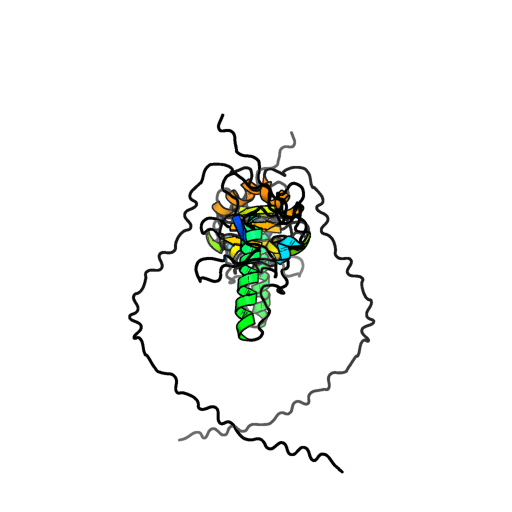.641 1 26.62 199 SER A CA 1
ATOM 1500 C C . SER A 1 199 ? -50.781 13.102 19.719 1 26.62 199 SER A C 1
ATOM 1502 O O . SER A 1 199 ? -51.25 13.305 20.844 1 26.62 199 SER A O 1
ATOM 1504 N N . VAL A 1 200 ? -49.781 12.156 19.719 1 26.23 200 VAL A N 1
ATOM 1505 C CA . VAL A 1 200 ? -50.031 11.141 20.75 1 26.23 200 VAL A CA 1
ATOM 1506 C C . VAL A 1 200 ? -49.938 11.781 22.141 1 26.23 200 VAL A C 1
ATOM 1508 O O . VAL A 1 200 ? -48.938 12.406 22.469 1 26.23 200 VAL A O 1
ATOM 1511 N N . SER A 1 201 ? -51.094 12.07 22.781 1 25.72 201 SER A N 1
ATOM 1512 C CA . SER A 1 201 ? -51.562 12.523 24.078 1 25.72 201 SER A CA 1
ATOM 1513 C C . SER A 1 201 ? -51 11.688 25.219 1 25.72 201 SER A C 1
ATOM 1515 O O . SER A 1 201 ? -51.406 10.547 25.438 1 25.72 201 SER A O 1
ATOM 1517 N N . TRP A 1 202 ? -49.625 11.414 25.234 1 23.12 202 TRP A N 1
ATOM 1518 C CA . TRP A 1 202 ? -49.25 10.547 26.344 1 23.12 202 TRP A CA 1
ATOM 1519 C C . TRP A 1 202 ? -49.562 11.219 27.688 1 23.12 202 TRP A C 1
ATOM 1521 O O . TRP A 1 202 ? -49.031 12.297 27.984 1 23.12 202 TRP A O 1
ATOM 1531 N N . ALA A 1 203 ? -50.781 11.078 28.219 1 25.08 203 ALA A N 1
ATOM 1532 C CA . ALA A 1 203 ? -51.406 11.445 29.5 1 25.08 203 ALA A CA 1
ATOM 1533 C C . ALA A 1 203 ? -50.656 10.844 30.672 1 25.08 203 ALA A C 1
ATOM 1535 O O . ALA A 1 203 ? -50.688 9.633 30.891 1 25.08 203 ALA A O 1
ATOM 1536 N N . LEU A 1 204 ? -49.281 10.836 30.719 1 23.42 204 LEU A N 1
ATOM 1537 C CA . LEU A 1 204 ? -48.781 10.266 31.969 1 23.42 204 LEU A CA 1
ATOM 1538 C C . LEU A 1 204 ? -49.406 10.961 33.188 1 23.42 204 LEU A C 1
ATOM 1540 O O . LEU A 1 204 ? -49.375 12.188 33.281 1 23.42 204 LEU A O 1
ATOM 1544 N N . SER A 1 205 ? -50.438 10.336 33.781 1 24.89 205 SER A N 1
ATOM 1545 C CA . SER A 1 205 ? -51.188 10.492 35.031 1 24.89 205 SER A CA 1
ATOM 1546 C C . SER A 1 205 ? -50.25 10.625 36.219 1 24.89 205 SER A C 1
ATOM 1548 O O . SER A 1 205 ? -49.438 9.734 36.5 1 24.89 205 SER A O 1
ATOM 1550 N N . VAL A 1 206 ? -49.562 11.766 36.406 1 24.22 206 VAL A N 1
ATOM 1551 C CA . VAL A 1 206 ? -48.938 12.156 37.688 1 24.22 206 VAL A CA 1
ATOM 1552 C C . VAL A 1 206 ? -49.938 11.898 38.812 1 24.22 206 VAL A C 1
ATOM 1554 O O . VAL A 1 206 ? -50.969 12.531 38.906 1 24.22 206 VAL A O 1
ATOM 1557 N N . CYS A 1 207 ? -49.969 10.586 39.281 1 26.7 207 CYS A N 1
ATOM 1558 C CA . CYS A 1 207 ? -50.688 10.195 40.469 1 26.7 207 CYS A CA 1
ATOM 1559 C C . CYS A 1 207 ? -50.438 11.188 41.625 1 26.7 207 CYS A C 1
ATOM 1561 O O . CYS A 1 207 ? -49.312 11.68 41.781 1 26.7 207 CYS A O 1
ATOM 1563 N N . HIS A 1 208 ? -51.5 11.656 42.344 1 25.55 208 HIS A N 1
ATOM 1564 C CA . HIS A 1 208 ? -51.719 12.445 43.562 1 25.55 208 HIS A CA 1
ATOM 1565 C C . HIS A 1 208 ? -51 11.859 44.75 1 25.55 208 HIS A C 1
ATOM 1567 O O . HIS A 1 208 ? -50.906 10.633 44.906 1 25.55 208 HIS A O 1
ATOM 1573 N N . SER B 1 1 ? 34.75 -22.375 -6.449 1 30.94 1 SER B N 1
ATOM 1574 C CA . SER B 1 1 ? 33.656 -21.734 -7.188 1 30.94 1 SER B CA 1
ATOM 1575 C C . SER B 1 1 ? 32.375 -22.531 -7.09 1 30.94 1 SER B C 1
ATOM 1577 O O . SER B 1 1 ? 32.312 -23.672 -7.516 1 30.94 1 SER B O 1
ATOM 1579 N N . ALA B 1 2 ? 31.656 -22.422 -6.051 1 40.91 2 ALA B N 1
ATOM 1580 C CA . ALA B 1 2 ? 30.438 -23.234 -5.887 1 40.91 2 ALA B CA 1
ATOM 1581 C C . ALA B 1 2 ? 29.594 -23.203 -7.152 1 40.91 2 ALA B C 1
ATOM 1583 O O . ALA B 1 2 ? 29.25 -22.141 -7.664 1 40.91 2 ALA B O 1
ATOM 1584 N N . GLN B 1 3 ? 29.812 -24.047 -8.102 1 41.78 3 GLN B N 1
ATOM 1585 C CA . GLN B 1 3 ? 29.141 -24.219 -9.383 1 41.78 3 GLN B CA 1
ATOM 1586 C C . GLN B 1 3 ? 27.641 -23.969 -9.25 1 41.78 3 GLN B C 1
ATOM 1588 O O . GLN B 1 3 ? 26.938 -24.75 -8.594 1 41.78 3 GLN B O 1
ATOM 1593 N N . GLY B 1 4 ? 27.219 -22.797 -8.961 1 47.56 4 GLY B N 1
ATOM 1594 C CA . GLY B 1 4 ? 25.797 -22.484 -8.852 1 47.56 4 GLY B CA 1
ATOM 1595 C C . GLY B 1 4 ? 24.938 -23.281 -9.812 1 47.56 4 GLY B C 1
ATOM 1596 O O . GLY B 1 4 ? 25.281 -23.422 -10.984 1 47.56 4 GLY B O 1
ATOM 1597 N N . GLY B 1 5 ? 24.391 -24.391 -9.469 1 54.41 5 GLY B N 1
ATOM 1598 C CA . GLY B 1 5 ? 23.531 -25.219 -10.297 1 54.41 5 GLY B CA 1
ATOM 1599 C C . GLY B 1 5 ? 22.734 -24.422 -11.297 1 54.41 5 GLY B C 1
ATOM 1600 O O . GLY B 1 5 ? 22.688 -23.188 -11.227 1 54.41 5 GLY B O 1
ATOM 1601 N N . PRO B 1 6 ? 22.438 -24.953 -12.539 1 64.44 6 PRO B N 1
ATOM 1602 C CA . PRO B 1 6 ? 21.766 -24.266 -13.648 1 64.44 6 PRO B CA 1
ATOM 1603 C C . PRO B 1 6 ? 20.562 -23.453 -13.195 1 64.44 6 PRO B C 1
ATOM 1605 O O . PRO B 1 6 ? 19.891 -23.812 -12.227 1 64.44 6 PRO B O 1
ATOM 1608 N N . VAL B 1 7 ? 20.469 -22.219 -13.578 1 80.81 7 VAL B N 1
ATOM 1609 C CA . VAL B 1 7 ? 19.375 -21.281 -13.32 1 80.81 7 VAL B CA 1
ATOM 1610 C C . VAL B 1 7 ? 18.047 -21.938 -13.656 1 80.81 7 VAL B C 1
ATOM 1612 O O . VAL B 1 7 ? 17.891 -22.531 -14.727 1 80.81 7 VAL B O 1
ATOM 1615 N N . SER B 1 8 ? 17.234 -22.266 -12.664 1 92.38 8 SER B N 1
ATOM 1616 C CA . SER B 1 8 ? 15.898 -22.797 -12.891 1 92.38 8 SER B CA 1
ATOM 1617 C C . SER B 1 8 ? 14.898 -21.688 -13.156 1 92.38 8 SER B C 1
ATOM 1619 O O . SER B 1 8 ? 15.047 -20.578 -12.648 1 92.38 8 SER B O 1
ATOM 1621 N N . ILE B 1 9 ? 13.945 -21.969 -14.125 1 96.94 9 ILE B N 1
ATOM 1622 C CA . ILE B 1 9 ? 12.945 -21 -14.555 1 96.94 9 ILE B CA 1
ATOM 1623 C C . ILE B 1 9 ? 11.547 -21.5 -14.219 1 96.94 9 ILE B C 1
ATOM 1625 O O . ILE B 1 9 ? 11.25 -22.688 -14.391 1 96.94 9 ILE B O 1
ATOM 1629 N N . CYS B 1 10 ? 10.727 -20.641 -13.727 1 98 10 CYS B N 1
ATOM 1630 C CA . CYS B 1 10 ? 9.352 -21.016 -13.406 1 98 10 CYS B CA 1
ATOM 1631 C C . CYS B 1 10 ? 8.617 -21.469 -14.656 1 98 10 CYS B C 1
ATOM 1633 O O . CYS B 1 10 ? 8.609 -20.781 -15.672 1 98 10 CYS B O 1
ATOM 1635 N N . TYR B 1 11 ? 7.953 -22.594 -14.562 1 98 11 TYR B N 1
ATOM 1636 C CA . TYR B 1 11 ? 7.234 -23.219 -15.664 1 98 11 TYR B CA 1
ATOM 1637 C C . TYR B 1 11 ? 6.141 -22.312 -16.188 1 98 11 TYR B C 1
ATOM 1639 O O . TYR B 1 11 ? 5.879 -22.266 -17.391 1 98 11 TYR B O 1
ATOM 1647 N N . ILE B 1 12 ? 5.551 -21.516 -15.336 1 98.31 12 ILE B N 1
ATOM 1648 C CA . ILE B 1 12 ? 4.328 -20.797 -15.664 1 98.31 12 ILE B CA 1
ATOM 1649 C C . ILE B 1 12 ? 4.664 -19.344 -16.047 1 98.31 12 ILE B C 1
ATOM 1651 O O . ILE B 1 12 ? 4.355 -18.906 -17.141 1 98.31 12 ILE B O 1
ATOM 1655 N N . CYS B 1 13 ? 5.363 -18.656 -15.164 1 98.44 13 CYS B N 1
ATOM 1656 C CA . CYS B 1 13 ? 5.504 -17.219 -15.383 1 98.44 13 CYS B CA 1
ATOM 1657 C C . CYS B 1 13 ? 6.875 -16.875 -15.953 1 98.44 13 CYS B C 1
ATOM 1659 O O . CYS B 1 13 ? 7.117 -15.75 -16.375 1 98.44 13 CYS B O 1
ATOM 1661 N N . GLY B 1 14 ? 7.863 -17.781 -15.875 1 98.19 14 GLY B N 1
ATOM 1662 C CA . GLY B 1 14 ? 9.164 -17.562 -16.5 1 98.19 14 GLY B CA 1
ATOM 1663 C C . GLY B 1 14 ? 10.156 -16.875 -15.578 1 98.19 14 GLY B C 1
ATOM 1664 O O . GLY B 1 14 ? 11.281 -16.578 -15.984 1 98.19 14 GLY B O 1
ATOM 1665 N N . ALA B 1 15 ? 9.773 -16.672 -14.344 1 96.88 15 ALA B N 1
ATOM 1666 C CA . ALA B 1 15 ? 10.695 -16.031 -13.406 1 96.88 15 ALA B CA 1
ATOM 1667 C C . ALA B 1 15 ? 11.867 -16.953 -13.086 1 96.88 15 ALA B C 1
ATOM 1669 O O . ALA B 1 15 ? 11.703 -18.172 -12.992 1 96.88 15 ALA B O 1
ATOM 1670 N N . GLU B 1 16 ? 13.055 -16.344 -12.914 1 94.88 16 GLU B N 1
ATOM 1671 C CA . GLU B 1 16 ? 14.211 -17.109 -12.477 1 94.88 16 GLU B CA 1
ATOM 1672 C C . GLU B 1 16 ? 14.055 -17.562 -11.023 1 94.88 16 GLU B C 1
ATOM 1674 O O . GLU B 1 16 ? 13.664 -16.781 -10.164 1 94.88 16 GLU B O 1
ATOM 1679 N N . LEU B 1 17 ? 14.375 -18.797 -10.945 1 93.5 17 LEU B N 1
ATOM 1680 C CA . LEU B 1 17 ? 14.242 -19.391 -9.617 1 93.5 17 LEU B CA 1
ATOM 1681 C C . LEU B 1 17 ? 15.609 -19.516 -8.945 1 93.5 17 LEU B C 1
ATOM 1683 O O . LEU B 1 17 ? 16.516 -20.156 -9.5 1 93.5 17 LEU B O 1
ATOM 1687 N N . GLY B 1 18 ? 15.859 -18.75 -7.875 1 84.94 18 GLY B N 1
ATOM 1688 C CA . GLY B 1 18 ? 17.125 -18.922 -7.16 1 84.94 18 GLY B CA 1
ATOM 1689 C C . GLY B 1 18 ? 17.328 -20.328 -6.652 1 84.94 18 GLY B C 1
ATOM 1690 O O . GLY B 1 18 ? 16.391 -21.141 -6.629 1 84.94 18 GLY B O 1
ATOM 1691 N N . PRO B 1 19 ? 18.609 -20.688 -6.383 1 81 19 PRO B N 1
ATOM 1692 C CA . PRO B 1 19 ? 18.875 -22.047 -5.875 1 81 19 PRO B CA 1
ATOM 1693 C C . PRO B 1 19 ? 18.047 -22.391 -4.645 1 81 19 PRO B C 1
ATOM 1695 O O . PRO B 1 19 ? 18.031 -21.625 -3.674 1 81 19 PRO B O 1
ATOM 1698 N N . GLY B 1 20 ? 17.375 -23.438 -4.711 1 80.19 20 GLY B N 1
ATOM 1699 C CA . GLY B 1 20 ? 16.578 -23.906 -3.586 1 80.19 20 GLY B CA 1
ATOM 1700 C C . GLY B 1 20 ? 15.25 -23.172 -3.455 1 80.19 20 GLY B C 1
ATOM 1701 O O . GLY B 1 20 ? 14.508 -23.391 -2.494 1 80.19 20 GLY B O 1
ATOM 1702 N N . LYS B 1 21 ? 14.969 -22.312 -4.344 1 81.69 21 LYS B N 1
ATOM 1703 C CA . LYS B 1 21 ? 13.742 -21.516 -4.238 1 81.69 21 LYS B CA 1
ATOM 1704 C C . LYS B 1 21 ? 12.672 -22.031 -5.191 1 81.69 21 LYS B C 1
ATOM 1706 O O . LYS B 1 21 ? 11.656 -21.375 -5.406 1 81.69 21 LYS B O 1
ATOM 1711 N N . GLU B 1 22 ? 12.867 -23.219 -5.676 1 91.62 22 GLU B N 1
ATOM 1712 C CA . GLU B 1 22 ? 11.906 -23.797 -6.605 1 91.62 22 GLU B CA 1
ATOM 1713 C C . GLU B 1 22 ? 10.828 -24.578 -5.859 1 91.62 22 GLU B C 1
ATOM 1715 O O . GLU B 1 22 ? 11.109 -25.219 -4.844 1 91.62 22 GLU B O 1
ATOM 1720 N N . PHE B 1 23 ? 9.656 -24.516 -6.285 1 95.94 23 PHE B N 1
ATOM 1721 C CA . PHE B 1 23 ? 8.523 -25.297 -5.824 1 95.94 23 PHE B CA 1
ATOM 1722 C C . PHE B 1 23 ? 8.039 -26.25 -6.922 1 95.94 23 PHE B C 1
ATOM 1724 O O . PHE B 1 23 ? 7.945 -25.844 -8.086 1 95.94 23 PHE B O 1
ATOM 1731 N N . GLN B 1 24 ? 7.742 -27.406 -6.504 1 95.44 24 GLN B N 1
ATOM 1732 C CA . GLN B 1 24 ? 7.418 -28.438 -7.496 1 95.44 24 GLN B CA 1
ATOM 1733 C C . GLN B 1 24 ? 5.922 -28.734 -7.504 1 95.44 24 GLN B C 1
ATOM 1735 O O . GLN B 1 24 ? 5.301 -28.844 -6.441 1 95.44 24 GLN B O 1
ATOM 1740 N N . LEU B 1 25 ? 5.371 -28.812 -8.695 1 96.5 25 LEU B N 1
ATOM 1741 C CA . LEU B 1 25 ? 3.975 -29.219 -8.867 1 96.5 25 LEU B CA 1
ATOM 1742 C C . LEU B 1 25 ? 3.871 -30.562 -9.578 1 96.5 25 LEU B C 1
ATOM 1744 O O . LEU B 1 25 ? 4.645 -30.828 -10.5 1 96.5 25 LEU B O 1
ATOM 1748 N N . ASN B 1 26 ? 2.889 -31.328 -9.172 1 96 26 ASN B N 1
ATOM 1749 C CA . ASN B 1 26 ? 2.615 -32.625 -9.82 1 96 26 ASN B CA 1
ATOM 1750 C C . ASN B 1 26 ? 1.655 -32.438 -11 1 96 26 ASN B C 1
ATOM 1752 O O . ASN B 1 26 ? 0.587 -31.859 -10.852 1 96 26 ASN B O 1
ATOM 1756 N N . VAL B 1 27 ? 2.033 -33.031 -12.109 1 95.44 27 VAL B N 1
ATOM 1757 C CA . VAL B 1 27 ? 1.151 -33.031 -13.266 1 95.44 27 VAL B CA 1
ATOM 1758 C C . VAL B 1 27 ? 0.238 -34.25 -13.219 1 95.44 27 VAL B C 1
ATOM 1760 O O . VAL B 1 27 ? -0.909 -34.188 -13.672 1 95.44 27 VAL B O 1
ATOM 1763 N N . ASN B 1 28 ? 0.8 -35.312 -12.641 1 91.75 28 ASN B N 1
ATOM 1764 C CA . ASN B 1 28 ? 0.091 -36.594 -12.5 1 91.75 28 ASN B CA 1
ATOM 1765 C C . ASN B 1 28 ? -0.185 -36.906 -11.031 1 91.75 28 ASN B C 1
ATOM 1767 O O . ASN B 1 28 ? 0.53 -36.438 -10.141 1 91.75 28 ASN B O 1
ATOM 1771 N N . PRO B 1 29 ? -1.333 -37.625 -10.859 1 89.81 29 PRO B N 1
ATOM 1772 C CA . PRO B 1 29 ? -1.613 -38 -9.477 1 89.81 29 PRO B CA 1
ATOM 1773 C C . PRO B 1 29 ? -0.497 -38.844 -8.852 1 89.81 29 PRO B C 1
ATOM 1775 O O . PRO B 1 29 ? 0.137 -39.625 -9.547 1 89.81 29 PRO B O 1
ATOM 1778 N N . ALA B 1 30 ? -0.118 -38.438 -7.609 1 76.94 30 ALA B N 1
ATOM 1779 C CA . ALA B 1 30 ? 0.912 -39.219 -6.941 1 76.94 30 ALA B CA 1
ATOM 1780 C C . ALA B 1 30 ? 0.383 -40.625 -6.566 1 76.94 30 ALA B C 1
ATOM 1782 O O . ALA B 1 30 ? -0.783 -40.75 -6.191 1 76.94 30 ALA B O 1
ATOM 1783 N N . SER B 1 31 ? 0.756 -41.656 -7.305 1 65.94 31 SER B N 1
ATOM 1784 C CA . SER B 1 31 ? 0.321 -43.031 -7.152 1 65.94 31 SER B CA 1
ATOM 1785 C C . SER B 1 31 ? 0.321 -43.438 -5.688 1 65.94 31 SER B C 1
ATOM 1787 O O . SER B 1 31 ? -0.505 -44.25 -5.27 1 65.94 31 SER B O 1
ATOM 1789 N N . ARG B 1 32 ? 1.36 -42.875 -5.039 1 56 32 ARG B N 1
ATOM 1790 C CA . ARG B 1 32 ? 1.649 -43.719 -3.891 1 56 32 ARG B CA 1
ATOM 1791 C C . ARG B 1 32 ? 0.545 -43.625 -2.844 1 56 32 ARG B C 1
ATOM 1793 O O . ARG B 1 32 ? 0.02 -44.625 -2.389 1 56 32 ARG B O 1
ATOM 1800 N N . LEU B 1 33 ? 0.757 -42.719 -1.762 1 50.03 33 LEU B N 1
ATOM 1801 C CA . LEU B 1 33 ? 0.41 -42.906 -0.358 1 50.03 33 LEU B CA 1
ATOM 1802 C C . LEU B 1 33 ? -0.951 -42.281 -0.044 1 50.03 33 LEU B C 1
ATOM 1804 O O . LEU B 1 33 ? -1.03 -41.156 0.444 1 50.03 33 LEU B O 1
ATOM 1808 N N . GLY B 1 34 ? -1.974 -42.656 -0.646 1 53.56 34 GLY B N 1
ATOM 1809 C CA . GLY B 1 34 ? -3.322 -42.469 -0.128 1 53.56 34 GLY B CA 1
ATOM 1810 C C . GLY B 1 34 ? -3.742 -41.031 -0.017 1 53.56 34 GLY B C 1
ATOM 1811 O O . GLY B 1 34 ? -4.934 -40.719 0.07 1 53.56 34 GLY B O 1
ATOM 1812 N N . GLU B 1 35 ? -2.82 -40.156 0.43 1 58.75 35 GLU B N 1
ATOM 1813 C CA . GLU B 1 35 ? -3.303 -38.781 0.63 1 58.75 35 GLU B CA 1
ATOM 1814 C C . GLU B 1 35 ? -3.338 -38 -0.685 1 58.75 35 GLU B C 1
ATOM 1816 O O . GLU B 1 35 ? -2.404 -38.094 -1.486 1 58.75 35 GLU B O 1
ATOM 1821 N N . LYS B 1 36 ? -4.516 -37.719 -1.163 1 74.31 36 LYS B N 1
ATOM 1822 C CA . LYS B 1 36 ? -4.871 -37.031 -2.41 1 74.31 36 LYS B CA 1
ATOM 1823 C C . LYS B 1 36 ? -4.09 -35.75 -2.578 1 74.31 36 LYS B C 1
ATOM 1825 O O . LYS B 1 36 ? -4.469 -34.688 -2.02 1 74.31 36 LYS B O 1
ATOM 1830 N N . GLU B 1 37 ? -2.83 -35.75 -2.957 1 88.12 37 GLU B N 1
ATOM 1831 C CA . GLU B 1 37 ? -2.023 -34.562 -3.254 1 88.12 37 GLU B CA 1
ATOM 1832 C C . GLU B 1 37 ? -2.523 -33.875 -4.508 1 88.12 37 GLU B C 1
ATOM 1834 O O . GLU B 1 37 ? -2.982 -34.5 -5.453 1 88.12 37 GLU B O 1
ATOM 1839 N N . PRO B 1 38 ? -2.453 -32.594 -4.473 1 94.25 38 PRO B N 1
ATOM 1840 C CA . PRO B 1 38 ? -2.883 -31.844 -5.652 1 94.25 38 PRO B CA 1
ATOM 1841 C C . PRO B 1 38 ? -2.07 -32.188 -6.902 1 94.25 38 PRO B C 1
ATOM 1843 O O . PRO B 1 38 ? -0.873 -32.469 -6.805 1 94.25 38 PRO B O 1
ATOM 1846 N N . PHE B 1 39 ? -2.689 -32.312 -7.977 1 95.81 39 PHE B N 1
ATOM 1847 C CA . PHE B 1 39 ? -2.045 -32.5 -9.273 1 95.81 39 PHE B CA 1
ATOM 1848 C C . PHE B 1 39 ? -2.748 -31.703 -10.352 1 95.81 39 PHE B C 1
ATOM 1850 O O . PHE B 1 39 ? -3.943 -31.406 -10.242 1 95.81 39 PHE B O 1
ATOM 1857 N N . PHE B 1 40 ? -2.014 -31.312 -11.414 1 97 40 PHE B N 1
ATOM 1858 C CA . PHE B 1 40 ? -2.494 -30.344 -12.391 1 97 40 PHE B CA 1
ATOM 1859 C C . PHE B 1 40 ? -2.246 -30.844 -13.812 1 97 40 PHE B C 1
ATOM 1861 O O . PHE B 1 40 ? -1.321 -30.375 -14.484 1 97 40 PHE B O 1
ATOM 1868 N N . PRO B 1 41 ? -3.189 -31.688 -14.297 1 95.19 41 PRO B N 1
ATOM 1869 C CA . PRO B 1 41 ? -3 -32.312 -15.617 1 95.19 41 PRO B CA 1
ATOM 1870 C C . PRO B 1 41 ? -2.967 -31.266 -16.75 1 95.19 41 PRO B C 1
ATOM 1872 O O . PRO B 1 41 ? -2.346 -31.5 -17.781 1 95.19 41 PRO B O 1
ATOM 1875 N N . PHE B 1 42 ? -3.557 -30.188 -16.547 1 96.25 42 PHE B N 1
ATOM 1876 C CA . PHE B 1 42 ? -3.629 -29.172 -17.609 1 96.25 42 PHE B CA 1
ATOM 1877 C C . PHE B 1 42 ? -2.236 -28.688 -17.984 1 96.25 42 PHE B C 1
ATOM 1879 O O . PHE B 1 42 ? -2.035 -28.156 -19.078 1 96.25 42 PHE B O 1
ATOM 1886 N N . LEU B 1 43 ? -1.274 -28.844 -17.109 1 96.88 43 LEU B N 1
ATOM 1887 C CA . LEU B 1 43 ? 0.078 -28.344 -17.359 1 96.88 43 LEU B CA 1
ATOM 1888 C C . LEU B 1 43 ? 0.756 -29.141 -18.469 1 96.88 43 LEU B C 1
ATOM 1890 O O . LEU B 1 43 ? 1.765 -28.688 -19.016 1 96.88 43 LEU B O 1
ATOM 1894 N N . THR B 1 44 ? 0.244 -30.297 -18.828 1 92.19 44 THR B N 1
ATOM 1895 C CA . THR B 1 44 ? 0.792 -31.094 -19.922 1 92.19 44 THR B CA 1
ATOM 1896 C C . THR B 1 44 ? 0.58 -30.391 -21.266 1 92.19 44 THR B C 1
ATOM 1898 O O . THR B 1 44 ? 1.407 -30.516 -22.172 1 92.19 44 THR B O 1
ATOM 1901 N N . VAL B 1 45 ? -0.553 -29.734 -21.391 1 92.38 45 VAL B N 1
ATOM 1902 C CA . VAL B 1 45 ? -0.866 -29.094 -22.672 1 92.38 45 VAL B CA 1
ATOM 1903 C C . VAL B 1 45 ? -0.549 -27.609 -22.594 1 92.38 45 VAL B C 1
ATOM 1905 O O . VAL B 1 45 ? -0.554 -26.906 -23.609 1 92.38 45 VAL B O 1
ATOM 1908 N N . TYR B 1 46 ? -0.341 -27.078 -21.406 1 94.56 46 TYR B N 1
ATOM 1909 C CA . TYR B 1 46 ? 0.043 -25.688 -21.219 1 94.56 46 TYR B CA 1
ATOM 1910 C C . TYR B 1 46 ? 1.506 -25.469 -21.578 1 94.56 46 TYR B C 1
ATOM 1912 O O . TYR B 1 46 ? 2.396 -26.094 -21.016 1 94.56 46 TYR B O 1
ATOM 1920 N N . PRO B 1 47 ? 1.764 -24.594 -22.578 1 95.62 47 PRO B N 1
ATOM 1921 C CA . PRO B 1 47 ? 3.152 -24.391 -23 1 95.62 47 PRO B CA 1
ATOM 1922 C C . PRO B 1 47 ? 4.027 -23.812 -21.891 1 95.62 47 PRO B C 1
ATOM 1924 O O . PRO B 1 47 ? 3.652 -22.812 -21.266 1 95.62 47 PRO B O 1
ATOM 1927 N N . PRO B 1 48 ? 5.16 -24.406 -21.625 1 97.38 48 PRO B N 1
ATOM 1928 C CA . PRO B 1 48 ? 6.066 -23.828 -20.625 1 97.38 48 PRO B CA 1
ATOM 1929 C C . PRO B 1 48 ? 6.535 -22.422 -20.984 1 97.38 48 PRO B C 1
ATOM 1931 O O . PRO B 1 48 ? 6.586 -22.078 -22.172 1 97.38 48 PRO B O 1
ATOM 1934 N N . ALA B 1 49 ? 6.82 -21.641 -19.969 1 98.31 49 ALA B N 1
ATOM 1935 C CA . ALA B 1 49 ? 7.426 -20.344 -20.219 1 98.31 49 ALA B CA 1
ATOM 1936 C C . ALA B 1 49 ? 8.75 -20.484 -20.953 1 98.31 49 ALA B C 1
ATOM 1938 O O . ALA B 1 49 ? 9.383 -21.547 -20.906 1 98.31 49 ALA B O 1
ATOM 1939 N N . PRO B 1 50 ? 9.156 -19.391 -21.656 1 97.12 50 PRO B N 1
ATOM 1940 C CA . PRO B 1 50 ? 10.422 -19.453 -22.391 1 97.12 50 PRO B CA 1
ATOM 1941 C C . PRO B 1 50 ? 11.594 -19.875 -21.516 1 97.12 50 PRO B C 1
ATOM 1943 O O . PRO B 1 50 ? 11.797 -19.312 -20.438 1 97.12 50 PRO B O 1
ATOM 1946 N N . ARG B 1 51 ? 12.328 -20.875 -21.859 1 95.56 51 ARG B N 1
ATOM 1947 C CA . ARG B 1 51 ? 13.547 -21.375 -21.234 1 95.56 51 ARG B CA 1
ATOM 1948 C C . ARG B 1 51 ? 13.227 -22.25 -20.031 1 95.56 51 ARG B C 1
ATOM 1950 O O . ARG B 1 51 ? 14.133 -22.781 -19.391 1 95.56 51 ARG B O 1
ATOM 1957 N N . ALA B 1 52 ? 11.992 -22.359 -19.734 1 97.06 52 ALA B N 1
ATOM 1958 C CA . ALA B 1 52 ? 11.625 -23.25 -18.641 1 97.06 52 ALA B CA 1
ATOM 1959 C C . ALA B 1 52 ? 11.734 -24.719 -19.078 1 97.06 52 ALA B C 1
ATOM 1961 O O . ALA B 1 52 ? 11.484 -25.047 -20.234 1 97.06 52 ALA B O 1
ATOM 1962 N N . ARG B 1 53 ? 12.039 -25.547 -18.125 1 95 53 ARG B N 1
ATOM 1963 C CA . ARG B 1 53 ? 12.109 -26.984 -18.406 1 95 53 ARG B CA 1
ATOM 1964 C C . ARG B 1 53 ? 10.711 -27.578 -18.531 1 95 53 ARG B C 1
ATOM 1966 O O . ARG B 1 53 ? 9.812 -27.234 -17.766 1 95 53 ARG B O 1
ATOM 1973 N N . PRO B 1 54 ? 10.562 -28.422 -19.5 1 95.25 54 PRO B N 1
ATOM 1974 C CA . PRO B 1 54 ? 9.273 -29.125 -19.594 1 95.25 54 PRO B CA 1
ATOM 1975 C C . PRO B 1 54 ? 9.039 -30.094 -18.453 1 95.25 54 PRO B C 1
ATOM 1977 O O . PRO B 1 54 ? 9.859 -30.188 -17.531 1 95.25 54 PRO B O 1
ATOM 1980 N N . VAL B 1 55 ? 7.895 -30.672 -18.469 1 95.31 55 VAL B N 1
ATOM 1981 C CA . VAL B 1 55 ? 7.559 -31.688 -17.469 1 95.31 55 VAL B CA 1
ATOM 1982 C C . VAL B 1 55 ? 8.633 -32.781 -17.453 1 95.31 55 VAL B C 1
ATOM 1984 O O . VAL B 1 55 ? 9.008 -33.281 -18.516 1 95.31 55 VAL B O 1
ATOM 1987 N N . ASP B 1 56 ? 9.109 -33.031 -16.328 1 92.38 56 ASP B N 1
ATOM 1988 C CA . ASP B 1 56 ? 10.164 -34.062 -16.25 1 92.38 56 ASP B CA 1
ATOM 1989 C C . ASP B 1 56 ? 9.57 -35.469 -16.281 1 92.38 56 ASP B C 1
ATOM 1991 O O . ASP B 1 56 ? 8.352 -35.625 -16.375 1 92.38 56 ASP B O 1
ATOM 1995 N N . SER B 1 57 ? 10.422 -36.438 -16.203 1 92.19 57 SER B N 1
ATOM 1996 C CA . SER B 1 57 ? 10.008 -37.844 -16.359 1 92.19 57 SER B CA 1
ATOM 1997 C C . SER B 1 57 ? 9.156 -38.281 -15.172 1 92.19 57 SER B C 1
ATOM 1999 O O . SER B 1 57 ? 8.391 -39.25 -15.289 1 92.19 57 SER B O 1
ATOM 2001 N N . THR B 1 58 ? 9.312 -37.562 -14.062 1 91.19 58 THR B N 1
ATOM 2002 C CA . THR B 1 58 ? 8.562 -37.938 -12.867 1 91.19 58 THR B CA 1
ATOM 2003 C C . THR B 1 58 ? 7.23 -37.219 -12.812 1 91.19 58 THR B C 1
ATOM 2005 O O . THR B 1 58 ? 6.422 -37.438 -11.906 1 91.19 58 THR B O 1
ATOM 2008 N N . GLY B 1 59 ? 7.02 -36.375 -13.773 1 93.62 59 GLY B N 1
ATOM 2009 C CA . GLY B 1 59 ? 5.766 -35.656 -13.82 1 93.62 59 GLY B CA 1
ATOM 2010 C C . GLY B 1 59 ? 5.773 -34.406 -12.961 1 93.62 59 GLY B C 1
ATOM 2011 O O . GLY B 1 59 ? 4.75 -34.031 -12.383 1 93.62 59 GLY B O 1
ATOM 2012 N N . LEU B 1 60 ? 6.91 -33.844 -12.734 1 94.62 60 LEU B N 1
ATOM 2013 C CA . LEU B 1 60 ? 7.047 -32.656 -11.914 1 94.62 60 LEU B CA 1
ATOM 2014 C C . LEU B 1 60 ? 7.434 -31.438 -12.758 1 94.62 60 LEU B C 1
ATOM 2016 O O . LEU B 1 60 ? 8.109 -31.594 -13.789 1 94.62 60 LEU B O 1
ATOM 2020 N N . VAL B 1 61 ? 6.953 -30.297 -12.367 1 96.5 61 VAL B N 1
ATOM 2021 C CA . VAL B 1 61 ? 7.395 -29.031 -12.969 1 96.5 61 VAL B CA 1
ATOM 2022 C C . VAL B 1 61 ? 7.855 -28.078 -11.875 1 96.5 61 VAL B C 1
ATOM 2024 O O . VAL B 1 61 ? 7.34 -28.109 -10.75 1 96.5 61 VAL B O 1
ATOM 2027 N N . ALA B 1 62 ? 8.812 -27.188 -12.227 1 96.56 62 ALA B N 1
ATOM 2028 C CA . ALA B 1 62 ? 9.328 -26.188 -11.297 1 96.56 62 ALA B CA 1
ATOM 2029 C C . ALA B 1 62 ? 8.555 -24.875 -11.414 1 96.56 62 ALA B C 1
ATOM 2031 O O . ALA B 1 62 ? 8.312 -24.391 -12.523 1 96.56 62 ALA B O 1
ATOM 2032 N N . THR B 1 63 ? 8.211 -24.359 -10.25 1 98.06 63 THR B N 1
ATOM 2033 C CA . THR B 1 63 ? 7.484 -23.094 -10.25 1 98.06 63 THR B CA 1
ATOM 2034 C C . THR B 1 63 ? 8.031 -22.156 -9.172 1 98.06 63 THR B C 1
ATOM 2036 O O . THR B 1 63 ? 8.734 -22.594 -8.266 1 98.06 63 THR B O 1
ATOM 2039 N N . CYS B 1 64 ? 7.73 -20.891 -9.352 1 97.5 64 CYS B N 1
ATOM 2040 C CA . CYS B 1 64 ? 8.031 -19.938 -8.289 1 97.5 64 CYS B CA 1
ATOM 2041 C C . CYS B 1 64 ? 7.004 -20.031 -7.172 1 97.5 64 CYS B C 1
ATOM 2043 O O . CYS B 1 64 ? 5.98 -20.703 -7.316 1 97.5 64 CYS B O 1
ATOM 2045 N N . VAL B 1 65 ? 7.305 -19.344 -6.121 1 97.56 65 VAL B N 1
ATOM 2046 C CA . VAL B 1 65 ? 6.48 -19.438 -4.922 1 97.56 65 VAL B CA 1
ATOM 2047 C C . VAL B 1 65 ? 5.082 -18.891 -5.211 1 97.56 65 VAL B C 1
ATOM 2049 O O . VAL B 1 65 ? 4.086 -19.422 -4.715 1 97.56 65 VAL B O 1
ATOM 2052 N N . LEU B 1 66 ? 4.914 -17.812 -6.012 1 98.31 66 LEU B N 1
ATOM 2053 C CA . LEU B 1 66 ? 3.621 -17.188 -6.289 1 98.31 66 LEU B CA 1
ATOM 2054 C C . LEU B 1 66 ? 2.756 -18.109 -7.145 1 98.31 66 LEU B C 1
ATOM 2056 O O . LEU B 1 66 ? 1.58 -18.328 -6.84 1 98.31 66 LEU B O 1
ATOM 2060 N N . CYS B 1 67 ? 3.336 -18.656 -8.188 1 98.56 67 CYS B N 1
ATOM 2061 C CA . CYS B 1 67 ? 2.578 -19.531 -9.07 1 98.56 67 CYS B CA 1
ATOM 2062 C C . CYS B 1 67 ? 2.178 -20.812 -8.336 1 98.56 67 CYS B C 1
ATOM 2064 O O . CYS B 1 67 ? 1.055 -21.297 -8.492 1 98.56 67 CYS B O 1
ATOM 2066 N N . TYR B 1 68 ? 3.105 -21.328 -7.602 1 98.19 68 TYR B N 1
ATOM 2067 C CA . TYR B 1 68 ? 2.844 -22.547 -6.836 1 98.19 68 TYR B CA 1
ATOM 2068 C C . TYR B 1 68 ? 1.637 -22.375 -5.926 1 98.19 68 TYR B C 1
ATOM 2070 O O . TYR B 1 68 ? 0.679 -23.141 -5.992 1 98.19 68 TYR B O 1
ATOM 2078 N N . HIS B 1 69 ? 1.632 -21.391 -5.16 1 97.69 69 HIS B N 1
ATOM 2079 C CA . HIS B 1 69 ? 0.584 -21.188 -4.164 1 97.69 69 HIS B CA 1
ATOM 2080 C C . HIS B 1 69 ? 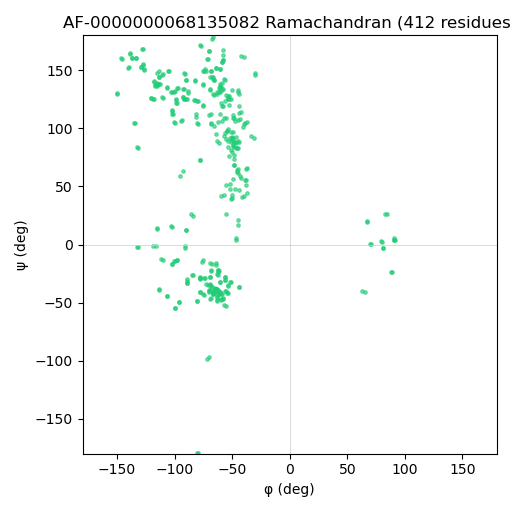-0.733 -20.797 -4.824 1 97.69 69 HIS B C 1
ATOM 2082 O O . HIS B 1 69 ? -1.809 -21.141 -4.32 1 97.69 69 HIS B O 1
ATOM 2088 N N . ASP B 1 70 ? -0.661 -20.062 -5.867 1 98.38 70 ASP B N 1
ATOM 2089 C CA . ASP B 1 70 ? -1.882 -19.719 -6.59 1 98.38 70 ASP B CA 1
ATOM 2090 C C . ASP B 1 70 ? -2.604 -20.969 -7.082 1 98.38 70 ASP B C 1
ATOM 2092 O O . ASP B 1 70 ? -3.816 -21.109 -6.914 1 98.38 70 ASP B O 1
ATOM 2096 N N . LEU B 1 71 ? -1.833 -21.875 -7.699 1 98.19 71 LEU B N 1
ATOM 2097 C CA . LEU B 1 71 ? -2.443 -23.094 -8.211 1 98.19 71 LEU B CA 1
ATOM 2098 C C . LEU B 1 71 ? -2.982 -23.953 -7.066 1 98.19 71 LEU B C 1
ATOM 2100 O O . LEU B 1 71 ? -4.062 -24.531 -7.18 1 98.19 71 LEU B O 1
ATOM 2104 N N . LEU B 1 72 ? -2.23 -24.016 -5.965 1 97 72 LEU B N 1
ATOM 2105 C CA . LEU B 1 72 ? -2.715 -24.75 -4.805 1 97 72 LEU B CA 1
ATOM 2106 C C . LEU B 1 72 ? -4.016 -24.156 -4.281 1 97 72 LEU B C 1
ATOM 2108 O O . LEU B 1 72 ? -4.938 -24.891 -3.91 1 97 72 LEU B O 1
ATOM 2112 N N . ALA B 1 73 ? -4.102 -22.828 -4.25 1 97 73 ALA B N 1
ATOM 2113 C CA . ALA B 1 73 ? -5.316 -22.156 -3.789 1 97 73 ALA B CA 1
ATOM 2114 C C . ALA B 1 73 ? -6.496 -22.484 -4.703 1 97 73 ALA B C 1
ATOM 2116 O O . ALA B 1 73 ? -7.602 -22.734 -4.227 1 97 73 ALA B O 1
ATOM 2117 N N . GLN B 1 74 ? -6.273 -22.422 -5.918 1 96.44 74 GLN B N 1
ATOM 2118 C CA . GLN B 1 74 ? -7.332 -22.766 -6.863 1 96.44 74 GLN B CA 1
ATOM 2119 C C . GLN B 1 74 ? -7.77 -24.219 -6.711 1 96.44 74 GLN B C 1
ATOM 2121 O O . GLN B 1 74 ? -8.961 -24.531 -6.805 1 96.44 74 GLN B O 1
ATOM 2126 N N . TRP B 1 75 ? -6.793 -25.094 -6.488 1 95.69 75 TRP B N 1
ATOM 2127 C CA . TRP B 1 75 ? -7.109 -26.5 -6.242 1 95.69 75 TRP B CA 1
ATOM 2128 C C . TRP B 1 75 ? -8.039 -26.641 -5.043 1 95.69 75 TRP B C 1
ATOM 2130 O O . TRP B 1 75 ? -9.039 -27.359 -5.109 1 95.69 75 TRP B O 1
ATOM 2140 N N . LEU B 1 76 ? -7.719 -25.969 -4.008 1 94.19 76 LEU B N 1
ATOM 2141 C CA . LEU B 1 76 ? -8.516 -26.031 -2.785 1 94.19 76 LEU B CA 1
ATOM 2142 C C . LEU B 1 76 ? -9.914 -25.484 -3.023 1 94.19 76 LEU B C 1
ATOM 2144 O O . LEU B 1 76 ? -10.891 -25.984 -2.459 1 94.19 76 LEU B O 1
ATOM 2148 N N . GLN B 1 77 ? -9.93 -24.422 -3.826 1 93.62 77 GLN B N 1
ATOM 2149 C CA . GLN B 1 77 ? -11.234 -23.859 -4.16 1 93.62 77 GLN B CA 1
ATOM 2150 C C . GLN B 1 77 ? -12.102 -24.875 -4.898 1 93.62 77 GLN B C 1
ATOM 2152 O O . GLN B 1 77 ? -13.297 -24.984 -4.629 1 93.62 77 GLN B O 1
ATOM 2157 N N . HIS B 1 78 ? -11.531 -25.594 -5.805 1 93.56 78 HIS B N 1
ATOM 2158 C CA . HIS B 1 78 ? -12.258 -26.641 -6.508 1 93.56 78 HIS B CA 1
ATOM 2159 C C . HIS B 1 78 ? -12.695 -27.75 -5.551 1 93.56 78 HIS B C 1
ATOM 2161 O O . HIS B 1 78 ? -13.805 -28.266 -5.668 1 93.56 78 HIS B O 1
ATOM 2167 N N . GLU B 1 79 ? -11.852 -28.078 -4.633 1 91.12 79 GLU B N 1
ATOM 2168 C CA . GLU B 1 79 ? -12.172 -29.109 -3.65 1 91.12 79 GLU B CA 1
ATOM 2169 C C . GLU B 1 79 ? -13.344 -28.688 -2.775 1 91.12 79 GLU B C 1
ATOM 2171 O O . GLU B 1 79 ? -14.211 -29.516 -2.459 1 91.12 79 GLU B O 1
ATOM 2176 N N . ALA B 1 80 ? -13.352 -27.406 -2.457 1 90.62 80 ALA B N 1
ATOM 2177 C CA . ALA B 1 80 ? -14.43 -26.875 -1.62 1 90.62 80 ALA B CA 1
ATOM 2178 C C . ALA B 1 80 ? -15.758 -26.875 -2.371 1 90.62 80 ALA B C 1
ATOM 2180 O O . ALA B 1 80 ? -16.812 -27.125 -1.781 1 90.62 80 ALA B O 1
ATOM 2181 N N . ARG B 1 81 ? -15.727 -26.656 -3.604 1 88.12 81 ARG B N 1
ATOM 2182 C CA . ARG B 1 81 ? -16.938 -26.625 -4.43 1 88.12 81 ARG B CA 1
ATOM 2183 C C . ARG B 1 81 ? -17.422 -28.031 -4.742 1 88.12 81 ARG B C 1
ATOM 2185 O O . ARG B 1 81 ? -18.594 -28.219 -5.086 1 88.12 81 ARG B O 1
ATOM 2192 N N . SER B 1 82 ? -16.547 -28.984 -4.797 1 81.62 82 SER B N 1
ATOM 2193 C CA . SER B 1 82 ? -16.859 -30.359 -5.191 1 81.62 82 SER B CA 1
ATOM 2194 C C . SER B 1 82 ? -17.812 -31.016 -4.203 1 81.62 82 SER B C 1
ATOM 2196 O O . SER B 1 82 ? -18.438 -32.031 -4.516 1 81.62 82 SER B O 1
ATOM 2198 N N . THR B 1 83 ? -17.922 -30.422 -3.086 1 79.75 83 THR B N 1
ATOM 2199 C CA . THR B 1 83 ? -18.906 -30.938 -2.141 1 79.75 83 THR B CA 1
ATOM 2200 C C . THR B 1 83 ? -20.312 -30.844 -2.715 1 79.75 83 THR B C 1
ATOM 2202 O O . THR B 1 83 ? -21.156 -31.688 -2.43 1 79.75 83 THR B O 1
ATOM 2205 N N . HIS B 1 84 ? -20.516 -29.969 -3.621 1 78.62 84 HIS B N 1
ATOM 2206 C CA . HIS B 1 84 ? -21.844 -29.766 -4.184 1 78.62 84 HIS B CA 1
ATOM 2207 C C . HIS B 1 84 ? -21.891 -30.172 -5.648 1 78.62 84 HIS B C 1
ATOM 2209 O O . HIS B 1 84 ? -22.922 -30.688 -6.117 1 78.62 84 HIS B O 1
ATOM 2215 N N . HIS B 1 85 ? -20.812 -29.875 -6.352 1 77 85 HIS B N 1
ATOM 2216 C CA . HIS B 1 85 ? -20.688 -30.188 -7.773 1 77 85 HIS B CA 1
ATOM 2217 C C . HIS B 1 85 ? -19.328 -30.781 -8.094 1 77 85 HIS B C 1
ATOM 2219 O O . HIS B 1 85 ? -18.328 -30.062 -8.18 1 77 85 HIS B O 1
ATOM 2225 N N . THR B 1 86 ? -19.281 -32 -8.297 1 78.31 86 THR B N 1
ATOM 2226 C CA . THR B 1 86 ? -18.016 -32.719 -8.438 1 78.31 86 THR B CA 1
ATOM 2227 C C . THR B 1 86 ? -17.453 -32.531 -9.844 1 78.31 86 THR B C 1
ATOM 2229 O O . THR B 1 86 ? -18.141 -32.812 -10.836 1 78.31 86 THR B O 1
ATOM 2232 N N . VAL B 1 87 ? -16.516 -31.75 -9.984 1 85.88 87 VAL B N 1
ATOM 2233 C CA . VAL B 1 87 ? -15.742 -31.688 -11.211 1 85.88 87 VAL B CA 1
ATOM 2234 C C . VAL B 1 87 ? -14.453 -32.469 -11.055 1 85.88 87 VAL B C 1
ATOM 2236 O O . VAL B 1 87 ? -13.719 -32.312 -10.078 1 85.88 87 VAL B O 1
ATOM 2239 N N . SER B 1 88 ? -14.312 -33.406 -12.008 1 89.62 88 SER B N 1
ATOM 2240 C CA . SER B 1 88 ? -13.117 -34.219 -11.969 1 89.62 88 SER B CA 1
ATOM 2241 C C . SER B 1 88 ? -11.852 -33.375 -12.008 1 89.62 88 SER B C 1
ATOM 2243 O O . SER B 1 88 ? -11.812 -32.344 -12.695 1 89.62 88 SER B O 1
ATOM 2245 N N . ALA B 1 89 ? -10.805 -33.75 -11.266 1 88.5 89 ALA B N 1
ATOM 2246 C CA . ALA B 1 89 ? -9.539 -33.031 -11.242 1 88.5 89 ALA B CA 1
ATOM 2247 C C . ALA B 1 89 ? -8.953 -32.906 -12.648 1 88.5 89 ALA B C 1
ATOM 2249 O O . ALA B 1 89 ? -8.258 -31.938 -12.945 1 88.5 89 ALA B O 1
ATOM 2250 N N . TRP B 1 90 ? -9.273 -33.844 -13.516 1 91.31 90 TRP B N 1
ATOM 2251 C CA . TRP B 1 90 ? -8.758 -33.875 -14.883 1 91.31 90 TRP B CA 1
ATOM 2252 C C . TRP B 1 90 ? -9.438 -32.844 -15.75 1 91.31 90 TRP B C 1
ATOM 2254 O O . TRP B 1 90 ? -8.938 -32.469 -16.812 1 91.31 90 TRP B O 1
ATOM 2264 N N . SER B 1 91 ? -10.492 -32.312 -15.289 1 91.88 91 SER B N 1
ATOM 2265 C CA . SER B 1 91 ? -11.289 -31.422 -16.125 1 91.88 91 SER B CA 1
ATOM 2266 C C . SER B 1 91 ? -11.359 -30.031 -15.516 1 91.88 91 SER B C 1
ATOM 2268 O O . SER B 1 91 ? -12.023 -29.141 -16.062 1 91.88 91 SER B O 1
ATOM 2270 N N . ARG B 1 92 ? -10.742 -29.906 -14.383 1 93.62 92 ARG B N 1
ATOM 2271 C CA . ARG B 1 92 ? -10.781 -28.625 -13.711 1 93.62 92 ARG B CA 1
ATOM 2272 C C . ARG B 1 92 ? -10.047 -27.562 -14.531 1 93.62 92 ARG B C 1
ATOM 2274 O O . ARG B 1 92 ? -9.023 -27.844 -15.156 1 93.62 92 ARG B O 1
ATOM 2281 N N . GLN B 1 93 ? -10.633 -26.391 -14.5 1 93.88 93 GLN B N 1
ATOM 2282 C CA . GLN B 1 93 ? -10.016 -25.266 -15.195 1 93.88 93 GLN B CA 1
ATOM 2283 C C . GLN B 1 93 ? -9.273 -24.359 -14.227 1 93.88 93 GLN B C 1
ATOM 2285 O O . GLN B 1 93 ? -9.797 -24.016 -13.164 1 93.88 93 GLN B O 1
ATOM 2290 N N . TYR B 1 94 ? -8.086 -24.031 -14.555 1 96.44 94 TYR B N 1
ATOM 2291 C CA . TYR B 1 94 ? -7.246 -23.172 -13.734 1 96.44 94 TYR B CA 1
ATOM 2292 C C . TYR B 1 94 ? -6.891 -21.891 -14.477 1 96.44 94 TYR B C 1
ATOM 2294 O O . TYR B 1 94 ? -6.723 -21.891 -15.695 1 96.44 94 TYR B O 1
ATOM 2302 N N . GLN B 1 95 ? -6.883 -20.812 -13.766 1 96.38 95 GLN B N 1
ATOM 2303 C CA . GLN B 1 95 ? -6.527 -19.516 -14.336 1 96.38 95 GLN B CA 1
ATOM 2304 C C . GLN B 1 95 ? -5.047 -19.219 -14.125 1 96.38 95 GLN B C 1
ATOM 2306 O O . GLN B 1 95 ? -4.617 -18.938 -13.008 1 96.38 95 GLN B O 1
ATOM 2311 N N . VAL B 1 96 ? -4.238 -19.312 -15.242 1 97.94 96 VAL B N 1
ATOM 2312 C CA . VAL B 1 96 ? -2.807 -19.062 -15.102 1 97.94 96 VAL B CA 1
ATOM 2313 C C . VAL B 1 96 ? -2.332 -18.109 -16.188 1 97.94 96 VAL B C 1
ATOM 2315 O O . VAL B 1 96 ? -1.153 -17.75 -16.25 1 97.94 96 VAL B O 1
ATOM 2318 N N . GLU B 1 97 ? -3.232 -17.719 -17.062 1 97.94 97 GLU B N 1
ATOM 2319 C CA . GLU B 1 97 ? -2.852 -16.891 -18.203 1 97.94 97 GLU B CA 1
ATOM 2320 C C . GLU B 1 97 ? -2.572 -15.453 -17.781 1 97.94 97 GLU B C 1
ATOM 2322 O O . GLU B 1 97 ? -1.641 -14.828 -18.297 1 97.94 97 GLU B O 1
ATOM 2327 N N . THR B 1 98 ? -3.455 -14.945 -16.922 1 98.56 98 THR B N 1
ATOM 2328 C CA . THR B 1 98 ? -3.344 -13.562 -16.469 1 98.56 98 THR B CA 1
ATOM 2329 C C . THR B 1 98 ? -3.363 -13.477 -14.945 1 98.56 98 THR B C 1
ATOM 2331 O O . THR B 1 98 ? -3.559 -14.492 -14.266 1 98.56 98 THR B O 1
ATOM 2334 N N . PHE B 1 99 ? -3.066 -12.422 -14.453 1 98.44 99 PHE B N 1
ATOM 2335 C CA . PHE B 1 99 ? -3.197 -12.086 -13.039 1 98.44 99 PHE B CA 1
ATOM 2336 C C . PHE B 1 99 ? -3.541 -10.609 -12.859 1 98.44 99 PHE B C 1
ATOM 2338 O O . PHE B 1 99 ? -3.43 -9.828 -13.805 1 98.44 99 PHE B O 1
ATOM 2345 N N . VAL B 1 100 ? -4.07 -10.297 -11.664 1 98.25 100 VAL B N 1
ATOM 2346 C CA . VAL B 1 100 ? -4.336 -8.891 -11.352 1 98.25 100 VAL B CA 1
ATOM 2347 C C . VAL B 1 100 ? -3.195 -8.328 -10.5 1 98.25 100 VAL B C 1
ATOM 2349 O O . VAL B 1 100 ? -2.887 -8.859 -9.43 1 98.25 100 VAL B O 1
ATOM 2352 N N . CYS B 1 101 ? -2.586 -7.316 -10.977 1 97.94 101 CYS B N 1
ATOM 2353 C CA . CYS B 1 101 ? -1.498 -6.668 -10.258 1 97.94 101 CYS B CA 1
ATOM 2354 C C . CYS B 1 101 ? -1.976 -6.137 -8.914 1 97.94 101 CYS B C 1
ATOM 2356 O O . CYS B 1 101 ? -2.998 -5.453 -8.836 1 97.94 101 CYS B O 1
ATOM 2358 N N . PHE B 1 102 ? -1.188 -6.367 -7.961 1 96.38 102 PHE B N 1
ATOM 2359 C CA . PHE B 1 102 ? -1.567 -6.012 -6.598 1 96.38 102 PHE B CA 1
ATOM 2360 C C . PHE B 1 102 ? -1.6 -4.496 -6.426 1 96.38 102 PHE B C 1
ATOM 2362 O O . PHE B 1 102 ? -2.412 -3.973 -5.66 1 96.38 102 PHE B O 1
ATOM 2369 N N . PHE B 1 103 ? -0.833 -3.814 -7.176 1 94.25 103 PHE B N 1
ATOM 2370 C CA . PHE B 1 103 ? -0.616 -2.389 -6.949 1 94.25 103 PHE B CA 1
ATOM 2371 C C . PHE B 1 103 ? -1.531 -1.556 -7.84 1 94.25 103 PHE B C 1
ATOM 2373 O O . PHE B 1 103 ? -2.23 -0.663 -7.355 1 94.25 103 PHE B O 1
ATOM 2380 N N . CYS B 1 104 ? -1.588 -1.839 -9.125 1 95.38 104 CYS B N 1
ATOM 2381 C CA . CYS B 1 104 ? -2.389 -1.021 -10.031 1 95.38 104 CYS B CA 1
ATOM 2382 C C . CYS B 1 104 ? -3.746 -1.665 -10.289 1 95.38 104 CYS B C 1
ATOM 2384 O O . CYS B 1 104 ? -4.617 -1.057 -10.914 1 95.38 104 CYS B O 1
ATOM 2386 N N . GLN B 1 105 ? -3.91 -2.945 -9.906 1 96.56 105 GLN B N 1
ATOM 2387 C CA . GLN B 1 105 ? -5.164 -3.689 -9.961 1 96.56 105 GLN B CA 1
ATOM 2388 C C . GLN B 1 105 ? -5.605 -3.924 -11.398 1 96.56 105 GLN B C 1
ATOM 2390 O O . GLN B 1 105 ? -6.793 -4.137 -11.664 1 96.56 105 GLN B O 1
ATOM 2395 N N . GLN B 1 106 ? -4.664 -3.809 -12.281 1 97.25 106 GLN B N 1
ATOM 2396 C CA . GLN B 1 106 ? -4.949 -4.145 -13.672 1 97.25 106 GLN B CA 1
ATOM 2397 C C . GLN B 1 106 ? -4.641 -5.609 -13.961 1 97.25 106 GLN B C 1
ATOM 2399 O O . GLN B 1 106 ? -3.689 -6.168 -13.414 1 97.25 106 GLN B O 1
ATOM 2404 N N . GLU B 1 107 ? -5.418 -6.188 -14.852 1 98.25 107 GLU B N 1
ATOM 2405 C CA . GLU B 1 107 ? -5.156 -7.551 -15.305 1 98.25 107 GLU B CA 1
ATOM 2406 C C . GLU B 1 107 ? -4.047 -7.578 -16.359 1 98.25 107 GLU B C 1
ATOM 2408 O O . GLU B 1 107 ? -4.098 -6.84 -17.344 1 98.25 107 GLU B O 1
ATOM 2413 N N . LYS B 1 108 ? -3.053 -8.312 -16.109 1 98.56 108 LYS B N 1
ATOM 2414 C CA . LYS B 1 108 ? -1.89 -8.406 -16.984 1 98.56 108 LYS B CA 1
ATOM 2415 C C . LYS B 1 108 ? -1.573 -9.859 -17.328 1 98.56 108 LYS B C 1
ATOM 2417 O O . LYS B 1 108 ? -1.971 -10.773 -16.609 1 98.56 108 LYS B O 1
ATOM 2422 N N . LYS B 1 109 ? -0.906 -10.031 -18.5 1 98.69 109 LYS B N 1
ATOM 2423 C CA . LYS B 1 109 ? -0.401 -11.359 -18.828 1 98.69 109 LYS B CA 1
ATOM 2424 C C . LYS B 1 109 ? 0.59 -11.844 -17.781 1 98.69 109 LYS B C 1
ATOM 2426 O O . LYS B 1 109 ? 1.46 -11.094 -17.344 1 98.69 109 LYS B O 1
ATOM 2431 N N . ARG B 1 110 ? 0.444 -13.047 -17.375 1 98.62 110 ARG B N 1
ATOM 2432 C CA . ARG B 1 110 ? 1.265 -13.578 -16.281 1 98.62 110 ARG B CA 1
ATOM 2433 C C . ARG B 1 110 ? 2.641 -13.992 -16.797 1 98.62 110 ARG B C 1
ATOM 2435 O O . ARG B 1 110 ? 3.662 -13.641 -16.203 1 98.62 110 ARG B O 1
ATOM 2442 N N . CYS B 1 111 ? 2.688 -14.766 -17.906 1 98.69 111 CYS B N 1
ATOM 2443 C CA . CYS B 1 111 ? 3.955 -15.227 -18.469 1 98.69 111 CYS B CA 1
ATOM 2444 C C . CYS B 1 111 ? 4.852 -14.055 -18.828 1 98.69 111 CYS B C 1
ATOM 2446 O O . CYS B 1 111 ? 4.465 -13.195 -19.641 1 98.69 111 CYS B O 1
ATOM 2448 N N . LEU B 1 112 ? 5.965 -14 -18.234 1 98.25 112 LEU B N 1
ATOM 2449 C CA . LEU B 1 112 ? 6.996 -12.992 -18.438 1 98.25 112 LEU B CA 1
ATOM 2450 C C . LEU B 1 112 ? 6.547 -11.641 -17.891 1 98.25 112 LEU B C 1
ATOM 2452 O O . LEU B 1 112 ? 7.301 -10.664 -17.938 1 98.25 112 LEU B O 1
ATOM 2456 N N . GLY B 1 113 ? 5.328 -11.57 -17.312 1 98.38 113 GLY B N 1
ATOM 2457 C CA . GLY B 1 113 ? 4.801 -10.297 -16.859 1 98.38 113 GLY B CA 1
ATOM 2458 C C . GLY B 1 113 ? 4.707 -10.211 -15.344 1 98.38 113 GLY B C 1
ATOM 2459 O O . GLY B 1 113 ? 4.523 -9.125 -14.789 1 98.38 113 GLY B O 1
ATOM 2460 N N . LEU B 1 114 ? 4.848 -11.273 -14.703 1 98.5 114 LEU B N 1
ATOM 2461 C CA . LEU B 1 114 ? 4.699 -11.328 -13.25 1 98.5 114 LEU B CA 1
ATOM 2462 C C . LEU B 1 114 ? 6.031 -11.07 -12.555 1 98.5 114 LEU B C 1
ATOM 2464 O O . LEU B 1 114 ? 7.035 -11.711 -12.867 1 98.5 114 LEU B O 1
ATOM 2468 N N . LYS B 1 115 ? 6.004 -10.125 -11.711 1 96.81 115 LYS B N 1
ATOM 2469 C CA . LYS B 1 115 ? 7.152 -9.836 -10.852 1 96.81 115 LYS B CA 1
ATOM 2470 C C . LYS B 1 115 ? 6.816 -10.07 -9.383 1 96.81 115 LYS B C 1
ATOM 2472 O O . LYS B 1 115 ? 5.723 -9.727 -8.93 1 96.81 115 LYS B O 1
ATOM 2477 N N . SER B 1 116 ? 7.773 -10.703 -8.719 1 95.56 116 SER B N 1
ATOM 2478 C CA . SER B 1 116 ? 7.605 -10.906 -7.281 1 95.56 116 SER B CA 1
ATOM 2479 C C . SER B 1 116 ? 8.234 -9.758 -6.488 1 95.56 116 SER B C 1
ATOM 2481 O O . SER B 1 116 ? 9.414 -9.453 -6.664 1 95.56 116 SER B O 1
ATOM 2483 N N . VAL B 1 117 ? 7.469 -9.156 -5.656 1 94 117 VAL B N 1
ATOM 2484 C CA . VAL B 1 117 ? 7.941 -8.062 -4.82 1 94 117 VAL B CA 1
ATOM 2485 C C . VAL B 1 117 ? 7.812 -8.445 -3.346 1 94 117 VAL B C 1
ATOM 2487 O O . VAL B 1 117 ? 6.742 -8.867 -2.9 1 94 117 VAL B O 1
ATOM 2490 N N . ARG B 1 118 ? 8.914 -8.336 -2.678 1 92.19 118 ARG B N 1
ATOM 2491 C CA . ARG B 1 118 ? 8.883 -8.617 -1.245 1 92.19 118 ARG B CA 1
ATOM 2492 C C . ARG B 1 118 ? 8.648 -7.34 -0.444 1 92.19 118 ARG B C 1
ATOM 2494 O O . ARG B 1 118 ? 9.344 -6.34 -0.641 1 92.19 118 ARG B O 1
ATOM 2501 N N . VAL B 1 119 ? 7.664 -7.324 0.43 1 90.81 119 VAL B N 1
ATOM 2502 C CA . VAL B 1 119 ? 7.352 -6.148 1.234 1 90.81 119 VAL B CA 1
ATOM 2503 C C . VAL B 1 119 ? 7.156 -6.555 2.693 1 90.81 119 VAL B C 1
ATOM 2505 O O . VAL B 1 119 ? 6.926 -7.73 2.99 1 90.81 119 VAL B O 1
ATOM 2508 N N . ALA B 1 120 ? 7.273 -5.586 3.557 1 89.62 120 ALA B N 1
ATOM 2509 C CA . ALA B 1 120 ? 7.008 -5.816 4.973 1 89.62 120 ALA B CA 1
ATOM 2510 C C . ALA B 1 120 ? 5.547 -6.188 5.207 1 89.62 120 ALA B C 1
ATOM 2512 O O . ALA B 1 120 ? 4.664 -5.766 4.457 1 89.62 120 ALA B O 1
ATOM 2513 N N . ARG B 1 121 ? 5.367 -6.949 6.266 1 93.31 121 ARG B N 1
ATOM 2514 C CA . ARG B 1 121 ? 4.023 -7.367 6.652 1 93.31 121 ARG B CA 1
ATOM 2515 C C . ARG B 1 121 ? 3.281 -6.238 7.363 1 93.31 121 ARG B C 1
ATOM 2517 O O . ARG B 1 121 ? 2.965 -6.344 8.547 1 93.31 121 ARG B O 1
ATOM 2524 N N . LEU B 1 122 ? 2.898 -5.266 6.625 1 92.5 122 LEU B N 1
ATOM 2525 C CA . LEU B 1 122 ? 2.238 -4.098 7.191 1 92.5 122 LEU B CA 1
ATOM 2526 C C . LEU B 1 122 ? 0.743 -4.121 6.898 1 92.5 122 LEU B C 1
ATOM 2528 O O . LEU B 1 122 ? 0.321 -4.605 5.844 1 92.5 122 LEU B O 1
ATOM 2532 N N . PRO B 1 123 ? -0.031 -3.572 7.773 1 92.88 123 PRO B N 1
ATOM 2533 C CA . PRO B 1 123 ? -1.482 -3.502 7.586 1 92.88 123 PRO B CA 1
ATOM 2534 C C . PRO B 1 123 ? -1.873 -2.918 6.23 1 92.88 123 PRO B C 1
ATOM 2536 O O . PRO B 1 123 ? -2.861 -3.348 5.629 1 92.88 123 PRO B O 1
ATOM 2539 N N . LEU B 1 124 ? -1.143 -2.006 5.637 1 92.25 124 LEU B N 1
ATOM 2540 C CA . LEU B 1 124 ? -1.409 -1.437 4.32 1 92.25 124 LEU B CA 1
ATOM 2541 C C . LEU B 1 124 ? -1.563 -2.535 3.275 1 92.25 124 LEU B C 1
ATOM 2543 O O . LEU B 1 124 ? -2.463 -2.477 2.434 1 92.25 124 LEU B O 1
ATOM 2547 N N . PHE B 1 125 ? -0.699 -3.482 3.4 1 93.19 125 PHE B N 1
ATOM 2548 C CA . PHE B 1 125 ? -0.708 -4.559 2.418 1 93.19 125 PHE B CA 1
ATOM 2549 C C . PHE B 1 125 ? -1.642 -5.68 2.854 1 93.19 125 PHE B C 1
ATOM 2551 O O . PHE B 1 125 ? -2.301 -6.305 2.02 1 93.19 125 PHE B O 1
ATOM 2558 N N . LEU B 1 126 ? -1.732 -5.891 4.168 1 92 126 LEU B N 1
ATOM 2559 C CA . LEU B 1 126 ? -2.512 -7 4.699 1 92 126 LEU B CA 1
ATOM 2560 C C . LEU B 1 126 ? -4.008 -6.723 4.578 1 92 126 LEU B C 1
ATOM 2562 O O . LEU B 1 126 ? -4.801 -7.645 4.363 1 92 126 LEU B O 1
ATOM 2566 N N . TYR B 1 127 ? -4.344 -5.461 4.621 1 87.44 127 TYR B N 1
ATOM 2567 C CA . TYR B 1 127 ? -5.762 -5.156 4.738 1 87.44 127 TYR B CA 1
ATOM 2568 C C . TYR B 1 127 ? -6.27 -4.43 3.496 1 87.44 127 TYR B C 1
ATOM 2570 O O . TYR B 1 127 ? -7.352 -3.844 3.51 1 87.44 127 TYR B O 1
ATOM 2578 N N . THR B 1 128 ? -5.512 -4.43 2.465 1 89.44 128 THR B N 1
ATOM 2579 C CA . THR B 1 128 ? -5.977 -3.826 1.221 1 89.44 128 THR B CA 1
ATOM 2580 C C . THR B 1 128 ? -7.035 -4.703 0.559 1 89.44 128 THR B C 1
ATOM 2582 O O . THR B 1 128 ? -7.055 -5.922 0.757 1 89.44 128 THR B O 1
ATOM 2585 N N . LEU B 1 129 ? -7.941 -3.998 -0.151 1 86.69 129 LEU B N 1
ATOM 2586 C CA . LEU B 1 129 ? -8.906 -4.746 -0.943 1 86.69 129 LEU B CA 1
ATOM 2587 C C . LEU B 1 129 ? -8.227 -5.449 -2.113 1 86.69 129 LEU B C 1
ATOM 2589 O O . LEU B 1 129 ? -7.691 -4.797 -3.008 1 86.69 129 LEU B O 1
ATOM 2593 N N . ARG B 1 130 ? -8.219 -6.719 -2.035 1 88.81 130 ARG B N 1
ATOM 2594 C CA . ARG B 1 130 ? -7.531 -7.5 -3.057 1 88.81 130 ARG B CA 1
ATOM 2595 C C . ARG B 1 130 ? -8.508 -8.016 -4.105 1 88.81 130 ARG B C 1
ATOM 2597 O O . ARG B 1 130 ? -9.625 -8.438 -3.771 1 88.81 130 ARG B O 1
ATOM 2604 N N . ALA B 1 131 ? -8.062 -7.84 -5.324 1 91.81 131 ALA B N 1
ATOM 2605 C CA . ALA B 1 131 ? -8.836 -8.422 -6.418 1 91.81 131 ALA B CA 1
ATOM 2606 C C . ALA B 1 131 ? -8.703 -9.945 -6.43 1 91.81 131 ALA B C 1
ATOM 2608 O O . ALA B 1 131 ? -7.711 -10.492 -5.953 1 91.81 131 ALA B O 1
ATOM 2609 N N . SER B 1 132 ? -9.797 -10.445 -7.148 1 90.56 132 SER B N 1
ATOM 2610 C CA . SER B 1 132 ? -9.68 -11.875 -7.426 1 90.56 132 SER B CA 1
ATOM 2611 C C . SER B 1 132 ? -8.516 -12.164 -8.359 1 90.56 132 SER B C 1
ATOM 2613 O O . SER B 1 132 ? -8.242 -11.391 -9.281 1 90.56 132 SER B O 1
ATOM 2615 N N . HIS B 1 133 ? -7.648 -13.055 -8.055 1 94.25 133 HIS B N 1
ATOM 2616 C CA . HIS B 1 133 ? -6.562 -13.539 -8.898 1 94.25 133 HIS B CA 1
ATOM 2617 C C . HIS B 1 133 ? -5.289 -12.734 -8.68 1 94.25 133 HIS B C 1
ATOM 2619 O O . HIS B 1 133 ? -4.395 -12.727 -9.531 1 94.25 133 HIS B O 1
ATOM 2625 N N . SER B 1 134 ? -5.383 -11.789 -7.691 1 97.56 134 SER B N 1
ATOM 2626 C CA . SER B 1 134 ? -4.105 -11.234 -7.25 1 97.56 134 SER B CA 1
ATOM 2627 C C . SER B 1 134 ? -3.279 -12.281 -6.504 1 97.56 134 SER B C 1
ATOM 2629 O O . SER B 1 134 ? -3.834 -13.195 -5.895 1 97.56 134 SER B O 1
ATOM 2631 N N . LEU B 1 135 ? -1.97 -12.164 -6.609 1 98.06 135 LEU B N 1
ATOM 2632 C CA . LEU B 1 135 ? -1.109 -13.18 -6.016 1 98.06 135 LEU B CA 1
ATOM 2633 C C . LEU B 1 135 ? -0.355 -12.617 -4.816 1 98.06 135 LEU B C 1
ATOM 2635 O O . LEU B 1 135 ? 0.284 -11.57 -4.914 1 98.06 135 LEU B O 1
ATOM 2639 N N . LEU B 1 136 ? -0.481 -13.312 -3.725 1 96.88 136 LEU B N 1
ATOM 2640 C CA . LEU B 1 136 ? 0.182 -12.906 -2.49 1 96.88 136 LEU B CA 1
ATOM 2641 C C . LEU B 1 136 ? 0.512 -14.125 -1.627 1 96.88 136 LEU B C 1
ATOM 2643 O O . LEU B 1 136 ? -0.322 -15.016 -1.459 1 96.88 136 LEU B O 1
ATOM 2647 N N . VAL B 1 137 ? 1.776 -14.18 -1.193 1 97 137 VAL B N 1
ATOM 2648 C CA . VAL B 1 137 ? 2.195 -15.219 -0.255 1 97 137 VAL B CA 1
ATOM 2649 C C . VAL B 1 137 ? 2.727 -14.57 1.023 1 97 137 VAL B C 1
ATOM 2651 O O . VAL B 1 137 ? 3.566 -13.672 0.969 1 97 137 VAL B O 1
ATOM 2654 N N . ASP B 1 138 ? 2.168 -14.977 2.131 1 96.06 138 ASP B N 1
ATOM 2655 C CA . ASP B 1 138 ? 2.619 -14.539 3.449 1 96.06 138 ASP B CA 1
ATOM 2656 C C . ASP B 1 138 ? 3.51 -15.594 4.102 1 96.06 138 ASP B C 1
ATOM 2658 O O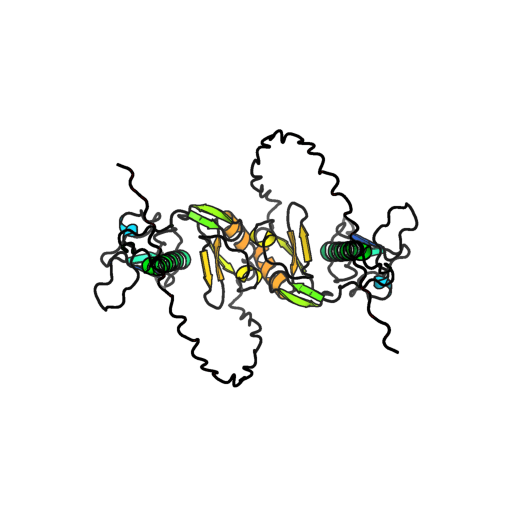 . ASP B 1 138 ? 3.02 -16.625 4.566 1 96.06 138 ASP B O 1
ATOM 2662 N N . ASP B 1 139 ? 4.836 -15.344 4.125 1 91 139 ASP B N 1
ATOM 2663 C CA . ASP B 1 139 ? 5.73 -16.344 4.703 1 91 139 ASP B CA 1
ATOM 2664 C C . ASP B 1 139 ? 5.922 -16.109 6.199 1 91 139 ASP B C 1
ATOM 2666 O O . ASP B 1 139 ? 6.758 -16.75 6.832 1 91 139 ASP B O 1
ATOM 2670 N N . GLY B 1 140 ? 5.125 -15.266 6.855 1 92.12 140 GLY B N 1
ATOM 2671 C CA . GLY B 1 140 ? 5.16 -14.977 8.281 1 92.12 140 GLY B CA 1
ATOM 2672 C C . GLY B 1 140 ? 6.121 -13.859 8.641 1 92.12 140 GLY B C 1
ATOM 2673 O O . GLY B 1 140 ? 6.012 -13.266 9.719 1 92.12 140 GLY B O 1
ATOM 2674 N N . GLN B 1 141 ? 7.098 -13.648 7.781 1 91.75 141 GLN B N 1
ATOM 2675 C CA . GLN B 1 141 ? 8.07 -12.578 7.988 1 91.75 141 GLN B CA 1
ATOM 2676 C C . GLN B 1 141 ? 7.836 -11.422 7.023 1 91.75 141 GLN B C 1
ATOM 2678 O O . GLN B 1 141 ? 7.824 -10.258 7.43 1 91.75 141 GLN B O 1
ATOM 2683 N N . GLN B 1 142 ? 7.594 -11.766 5.793 1 93.69 142 GLN B N 1
ATOM 2684 C CA . GLN B 1 142 ? 7.359 -10.797 4.723 1 93.69 142 GLN B CA 1
ATOM 2685 C C . GLN B 1 142 ? 6.227 -11.258 3.807 1 93.69 142 GLN B C 1
ATOM 2687 O O . GLN B 1 142 ? 5.789 -12.414 3.883 1 93.69 142 GLN B O 1
ATOM 2692 N N . LEU B 1 143 ? 5.805 -10.32 3.1 1 94.25 143 LEU B N 1
ATOM 2693 C CA . LEU B 1 143 ? 4.848 -10.633 2.045 1 94.25 143 LEU B CA 1
ATOM 2694 C C . LEU B 1 143 ? 5.531 -10.664 0.682 1 94.25 143 LEU B C 1
ATOM 2696 O O . LEU B 1 143 ? 6.375 -9.812 0.387 1 94.25 143 LEU B O 1
ATOM 2700 N N . ILE B 1 144 ? 5.266 -11.703 -0.044 1 95.94 144 ILE B N 1
ATOM 2701 C CA . ILE B 1 144 ? 5.668 -11.758 -1.444 1 95.94 144 ILE B CA 1
ATOM 2702 C C . ILE B 1 144 ? 4.465 -11.484 -2.342 1 95.94 144 ILE B C 1
ATOM 2704 O O . ILE B 1 144 ? 3.5 -12.258 -2.346 1 95.94 144 ILE B O 1
ATOM 2708 N N . ILE B 1 145 ? 4.535 -10.406 -3.047 1 96.56 145 ILE B N 1
ATOM 2709 C CA . ILE B 1 145 ? 3.373 -9.883 -3.756 1 96.56 145 ILE B CA 1
ATOM 2710 C C . ILE B 1 145 ? 3.621 -9.93 -5.262 1 96.56 145 ILE B C 1
ATOM 2712 O O . ILE B 1 145 ? 4.719 -9.609 -5.727 1 96.56 145 ILE B O 1
ATOM 2716 N N . GLY B 1 146 ? 2.535 -10.328 -5.973 1 97.94 146 GLY B N 1
ATOM 2717 C CA . GLY B 1 146 ? 2.605 -10.312 -7.426 1 97.94 146 GLY B CA 1
ATOM 2718 C C . GLY B 1 146 ? 2.32 -8.953 -8.023 1 97.94 146 GLY B C 1
ATOM 2719 O O . GLY B 1 146 ? 1.261 -8.367 -7.777 1 97.94 146 GLY B O 1
ATOM 2720 N N . ALA B 1 147 ? 3.258 -8.461 -8.828 1 97.62 147 ALA B N 1
ATOM 2721 C CA . ALA B 1 147 ? 3.137 -7.156 -9.477 1 97.62 147 ALA B CA 1
ATOM 2722 C C . ALA B 1 147 ? 3.4 -7.266 -10.977 1 97.62 147 ALA B C 1
ATOM 2724 O O . ALA B 1 147 ? 4.094 -8.18 -11.422 1 97.62 147 ALA B O 1
ATOM 2725 N N . CYS B 1 148 ? 2.797 -6.352 -11.703 1 97.88 148 CYS B N 1
ATOM 2726 C CA . CYS B 1 148 ? 3.213 -6.23 -13.094 1 97.88 148 CYS B CA 1
ATOM 2727 C C . CYS B 1 148 ? 4.617 -5.645 -13.195 1 97.88 148 CYS B C 1
ATOM 2729 O O . CYS B 1 148 ? 5.16 -5.148 -12.203 1 97.88 148 CYS B O 1
ATOM 2731 N N . VAL B 1 149 ? 5.191 -5.742 -14.383 1 97.19 149 VAL B N 1
ATOM 2732 C CA . VAL B 1 149 ? 6.574 -5.332 -14.594 1 97.19 149 VAL B CA 1
ATOM 2733 C C . VAL B 1 149 ? 6.742 -3.857 -14.242 1 97.19 149 VAL B C 1
ATOM 2735 O O . VAL B 1 149 ? 7.703 -3.48 -13.57 1 97.19 149 VAL B O 1
ATOM 2738 N N . GLU B 1 150 ? 5.809 -3.027 -14.641 1 94.69 150 GLU B N 1
ATOM 2739 C CA . GLU B 1 150 ? 5.883 -1.588 -14.398 1 94.69 150 GLU B CA 1
ATOM 2740 C C . GLU B 1 150 ? 5.855 -1.273 -12.906 1 94.69 150 GLU B C 1
ATOM 2742 O O . GLU B 1 150 ? 6.707 -0.534 -12.406 1 94.69 150 GLU B O 1
ATOM 2747 N N . CYS B 1 151 ? 4.91 -1.892 -12.234 1 94.12 151 CYS B N 1
ATOM 2748 C CA . CYS B 1 151 ? 4.777 -1.645 -10.805 1 94.12 151 CYS B CA 1
ATOM 2749 C C . CYS B 1 151 ? 5.941 -2.262 -10.031 1 94.12 151 CYS B C 1
ATOM 2751 O O . CYS B 1 151 ? 6.43 -1.678 -9.062 1 94.12 151 CYS B O 1
ATOM 2753 N N . GLY B 1 152 ? 6.316 -3.449 -10.461 1 93.44 152 GLY B N 1
ATOM 2754 C CA . GLY B 1 152 ? 7.457 -4.09 -9.82 1 93.44 152 GLY B CA 1
ATOM 2755 C C . GLY B 1 152 ? 8.711 -3.242 -9.859 1 93.44 152 GLY B C 1
ATOM 2756 O O . GLY B 1 152 ? 9.445 -3.17 -8.867 1 93.44 152 GLY B O 1
ATOM 2757 N N . THR B 1 153 ? 8.914 -2.617 -10.945 1 89.31 153 THR B N 1
ATOM 2758 C CA . THR B 1 153 ? 10.078 -1.753 -11.109 1 89.31 153 THR B CA 1
ATOM 2759 C C . THR B 1 153 ? 9.953 -0.507 -10.234 1 89.31 153 THR B C 1
ATOM 2761 O O . THR B 1 153 ? 10.93 -0.08 -9.609 1 89.31 153 THR B O 1
ATOM 2764 N N . LEU B 1 154 ? 8.781 0.009 -10.164 1 84.06 154 LEU B N 1
ATOM 2765 C CA . LEU B 1 154 ? 8.531 1.215 -9.383 1 84.06 154 LEU B CA 1
ATOM 2766 C C . LEU B 1 154 ? 8.75 0.955 -7.895 1 84.06 154 LEU B C 1
ATOM 2768 O O . LEU B 1 154 ? 9.367 1.768 -7.203 1 84.06 154 LEU B O 1
ATOM 2772 N N . VAL B 1 155 ? 8.266 -0.236 -7.461 1 82.69 155 VAL B N 1
ATOM 2773 C CA . VAL B 1 155 ? 8.289 -0.555 -6.039 1 82.69 155 VAL B CA 1
ATOM 2774 C C . VAL B 1 155 ? 9.703 -0.971 -5.629 1 82.69 155 VAL B C 1
ATOM 2776 O O . VAL B 1 155 ? 10.172 -0.61 -4.547 1 82.69 155 VAL B O 1
ATOM 2779 N N . CYS B 1 156 ? 10.438 -1.783 -6.48 1 67.44 156 CYS B N 1
ATOM 2780 C CA . CYS B 1 156 ? 11.789 -2.244 -6.188 1 67.44 156 CYS B CA 1
ATOM 2781 C C . CYS B 1 156 ? 12.773 -1.079 -6.18 1 67.44 156 CYS B C 1
ATOM 2783 O O . CYS B 1 156 ? 13.711 -1.061 -5.383 1 67.44 156 CYS B O 1
ATOM 2785 N N . ALA B 1 157 ? 12.594 -0.282 -7.102 1 59.31 157 ALA B N 1
ATOM 2786 C CA . ALA B 1 157 ? 13.438 0.909 -7.133 1 59.31 157 ALA B CA 1
ATOM 2787 C C . ALA B 1 157 ? 13.328 1.69 -5.824 1 59.31 157 ALA B C 1
ATOM 2789 O O . ALA B 1 157 ? 14.32 2.252 -5.348 1 59.31 157 ALA B O 1
ATOM 2790 N N . GLY B 1 158 ? 12.281 1.645 -5.223 1 56.25 158 GLY B N 1
ATOM 2791 C CA . GLY B 1 158 ? 12.078 2.289 -3.936 1 56.25 158 GLY B CA 1
ATOM 2792 C C . GLY B 1 158 ? 12.688 1.519 -2.781 1 56.25 158 GLY B C 1
ATOM 2793 O O . GLY B 1 158 ? 13.094 2.111 -1.777 1 56.25 158 GLY B O 1
ATOM 2794 N N . GLN B 1 159 ? 12.82 0.103 -2.861 1 53.19 159 GLN B N 1
ATOM 2795 C CA . GLN B 1 159 ? 13.336 -0.778 -1.821 1 53.19 159 GLN B CA 1
ATOM 2796 C C . GLN B 1 159 ? 14.859 -0.859 -1.877 1 53.19 159 GLN B C 1
ATOM 2798 O O . GLN B 1 159 ? 15.508 -1.202 -0.884 1 53.19 159 GLN B O 1
ATOM 2803 N N . GLY B 1 160 ? 15.523 -0.665 -2.939 1 45.19 160 GLY B N 1
ATOM 2804 C CA . GLY B 1 160 ? 16.938 -0.925 -3.17 1 45.19 160 GLY B CA 1
ATOM 2805 C C . GLY B 1 160 ? 17.844 -0.257 -2.148 1 45.19 160 GLY B C 1
ATOM 2806 O O . GLY B 1 160 ? 19.047 -0.524 -2.109 1 45.19 160 GLY B O 1
ATOM 2807 N N . LEU B 1 161 ? 17.547 0.91 -1.636 1 38.12 161 LEU B N 1
ATOM 2808 C CA . LEU B 1 161 ? 18.578 1.427 -0.743 1 38.12 161 LEU B CA 1
ATOM 2809 C C . LEU B 1 161 ? 18.766 0.504 0.457 1 38.12 161 LEU B C 1
ATOM 2811 O O . LEU B 1 161 ? 19.797 0.572 1.139 1 38.12 161 LEU B O 1
ATOM 2815 N N . ASN B 1 162 ? 17.734 -0.048 1.106 1 37.62 162 ASN B N 1
ATOM 2816 C CA . ASN B 1 162 ? 18.016 -0.794 2.324 1 37.62 162 ASN B CA 1
ATOM 2817 C C . ASN B 1 162 ? 18.422 -2.234 2.018 1 37.62 162 ASN B C 1
ATOM 2819 O O . ASN B 1 162 ? 17.656 -3.164 2.266 1 37.62 162 ASN B O 1
ATOM 2823 N N . ARG B 1 163 ? 18.938 -2.531 0.86 1 35.69 163 ARG B N 1
ATOM 2824 C CA . ARG B 1 163 ? 19.531 -3.867 0.861 1 35.69 163 ARG B CA 1
ATOM 2825 C C . ARG B 1 163 ? 20.406 -4.078 2.094 1 35.69 163 ARG B C 1
ATOM 2827 O O . ARG B 1 163 ? 21.469 -4.695 2.008 1 35.69 163 ARG B O 1
ATOM 2834 N N . GLN B 1 164 ? 20.5 -3.145 3.045 1 33.44 164 GLN B N 1
ATOM 2835 C CA . GLN B 1 164 ? 21.312 -3.668 4.137 1 33.44 164 GLN B CA 1
ATOM 2836 C C . GLN B 1 164 ? 20.703 -4.949 4.707 1 33.44 164 GLN B C 1
ATOM 2838 O O . GLN B 1 164 ? 19.516 -5.23 4.504 1 33.44 164 GLN B O 1
ATOM 2843 N N . GLY B 1 165 ? 21.469 -5.797 5.621 1 33.19 165 GLY B N 1
ATOM 2844 C CA . GLY B 1 165 ? 21.219 -7.066 6.285 1 33.19 165 GLY B CA 1
ATOM 2845 C C . GLY B 1 165 ? 19.828 -7.18 6.859 1 33.19 165 GLY B C 1
ATOM 2846 O O . GLY B 1 165 ? 19.094 -6.191 6.922 1 33.19 165 GLY B O 1
ATOM 2847 N N . PRO B 1 166 ? 19.391 -8.445 7.16 1 33.88 166 PRO B N 1
ATOM 2848 C CA . PRO B 1 166 ? 18.125 -8.812 7.824 1 33.88 166 PRO B CA 1
ATOM 2849 C C . PRO B 1 166 ? 17.75 -7.844 8.945 1 33.88 166 PRO B C 1
ATOM 2851 O O . PRO B 1 166 ? 18.391 -7.836 10 1 33.88 166 PRO B O 1
ATOM 2854 N N . MET B 1 167 ? 17.641 -6.613 8.742 1 33.25 167 MET B N 1
ATOM 2855 C CA . MET B 1 167 ? 17.188 -5.992 9.984 1 33.25 167 MET B CA 1
ATOM 2856 C C . MET B 1 167 ? 15.883 -6.613 10.453 1 33.25 167 MET B C 1
ATOM 2858 O O . MET B 1 167 ? 14.953 -6.797 9.664 1 33.25 167 MET B O 1
ATOM 2862 N N . SER B 1 168 ? 15.867 -7.402 11.531 1 29.86 168 SER B N 1
ATOM 2863 C CA . SER B 1 168 ? 14.797 -7.941 12.359 1 29.86 168 SER B CA 1
ATOM 2864 C C . SER B 1 168 ? 13.742 -6.883 12.664 1 29.86 168 SER B C 1
ATOM 2866 O O . SER B 1 168 ? 13.984 -5.965 13.453 1 29.86 168 SER B O 1
ATOM 2868 N N . TRP B 1 169 ? 13.148 -6.348 11.734 1 33.81 169 TRP B N 1
ATOM 2869 C CA . TRP B 1 169 ? 11.984 -5.559 12.117 1 33.81 169 TRP B CA 1
ATOM 2870 C C . TRP B 1 169 ? 11.047 -6.367 13.008 1 33.81 169 TRP B C 1
ATOM 2872 O O . TRP B 1 169 ? 10.453 -7.352 12.562 1 33.81 169 TRP B O 1
ATOM 2882 N N . SER B 1 170 ? 11.32 -6.477 14.352 1 30.53 170 SER B N 1
ATOM 2883 C CA . SER B 1 170 ? 10.43 -7.039 15.352 1 30.53 170 SER B CA 1
ATOM 2884 C C . SER B 1 170 ? 9.031 -6.438 15.25 1 30.53 170 SER B C 1
ATOM 2886 O O . SER B 1 170 ? 8.867 -5.215 15.312 1 30.53 170 SER B O 1
ATOM 2888 N N . SER B 1 171 ? 8.234 -7.039 14.523 1 36.66 171 SER B N 1
ATOM 2889 C CA . SER B 1 171 ? 6.793 -6.793 14.602 1 36.66 171 SER B CA 1
ATOM 2890 C C . SER B 1 171 ? 6.34 -6.609 16.047 1 36.66 171 SER B C 1
ATOM 2892 O O . SER B 1 171 ? 6.676 -7.418 16.906 1 36.66 171 SER B O 1
ATOM 28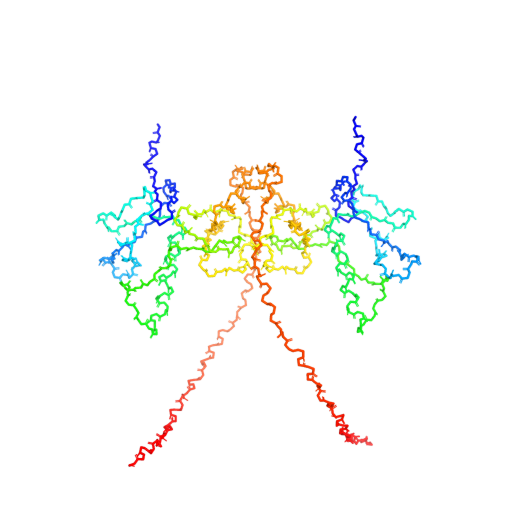94 N N . PRO B 1 172 ? 6.074 -5.43 16.516 1 32.25 172 PRO B N 1
ATOM 2895 C CA . PRO B 1 172 ? 5.562 -5.441 17.875 1 32.25 172 PRO B CA 1
ATOM 2896 C C . PRO B 1 172 ? 4.477 -6.496 18.094 1 32.25 172 PRO B C 1
ATOM 2898 O O . PRO B 1 172 ? 3.486 -6.527 17.359 1 32.25 172 PRO B O 1
ATOM 2901 N N . VAL B 1 173 ? 4.82 -7.75 18.344 1 32.94 173 VAL B N 1
ATOM 2902 C CA . VAL B 1 173 ? 3.885 -8.742 18.859 1 32.94 173 VAL B CA 1
ATOM 2903 C C . VAL B 1 173 ? 3.055 -8.141 19.984 1 32.94 173 VAL B C 1
ATOM 2905 O O . VAL B 1 173 ? 3.604 -7.703 21 1 32.94 173 VAL B O 1
ATOM 2908 N N . ALA B 1 174 ? 1.894 -7.48 19.719 1 31.86 174 ALA B N 1
ATOM 2909 C CA . ALA B 1 174 ? 0.948 -7.23 20.797 1 31.86 174 ALA B CA 1
ATOM 2910 C C . ALA B 1 174 ? 0.903 -8.406 21.766 1 31.86 174 ALA B C 1
ATOM 2912 O O . ALA B 1 174 ? 0.794 -9.562 21.344 1 31.86 174 ALA B O 1
ATOM 2913 N N . ALA B 1 175 ? 1.486 -8.266 22.938 1 28.53 175 ALA B N 1
ATOM 2914 C CA . ALA B 1 175 ? 1.269 -9.125 24.109 1 28.53 175 ALA B CA 1
ATOM 2915 C C . ALA B 1 175 ? -0.218 -9.398 24.312 1 28.53 175 ALA B C 1
ATOM 2917 O O . ALA B 1 175 ? -0.963 -8.516 24.75 1 28.53 175 ALA B O 1
ATOM 2918 N N . ALA B 1 176 ? -0.92 -10.023 23.375 1 30.23 176 ALA B N 1
ATOM 2919 C CA . ALA B 1 176 ? -2.219 -10.547 23.797 1 30.23 176 ALA B CA 1
ATOM 2920 C C . ALA B 1 176 ? -2.078 -11.445 25.016 1 30.23 176 ALA B C 1
ATOM 2922 O O . ALA B 1 176 ? -1.42 -12.492 24.953 1 30.23 176 ALA B O 1
ATOM 2923 N N . THR B 1 177 ? -2.047 -10.844 26.141 1 28.89 177 THR B N 1
ATOM 2924 C CA . THR B 1 177 ? -2.254 -11.609 27.359 1 28.89 177 THR B CA 1
ATOM 2925 C C . THR B 1 177 ? -3.436 -12.562 27.203 1 28.89 177 THR B C 1
ATOM 2927 O O . THR B 1 177 ? -4.512 -12.156 26.766 1 28.89 177 THR B O 1
ATOM 2930 N N . LYS B 1 178 ? -3.119 -13.844 27.078 1 32.97 178 LYS B N 1
ATOM 2931 C CA . LYS B 1 178 ? -4.051 -14.961 27.188 1 32.97 178 LYS B CA 1
ATOM 2932 C C . LYS B 1 178 ? -4.984 -14.781 28.391 1 32.97 178 LYS B C 1
ATOM 2934 O O . LYS B 1 178 ? -4.555 -14.883 29.531 1 32.97 178 LYS B O 1
ATOM 2939 N N . VAL B 1 179 ? -5.875 -13.727 28.391 1 28.62 179 VAL B N 1
ATOM 2940 C CA . VAL B 1 179 ? -6.887 -13.891 29.422 1 28.62 179 VAL B CA 1
ATOM 2941 C C . VAL B 1 179 ? -7.527 -15.266 29.312 1 28.62 179 VAL B C 1
ATOM 2943 O O . VAL B 1 179 ? -8.055 -15.633 28.25 1 28.62 179 VAL B O 1
ATOM 2946 N N . SER B 1 180 ? -7.035 -16.25 29.984 1 29.38 180 SER B N 1
ATOM 2947 C CA . SER B 1 180 ? -7.57 -17.578 30.281 1 29.38 180 SER B CA 1
ATOM 2948 C C . SER B 1 180 ? -9.062 -17.516 30.594 1 29.38 180 SER B C 1
ATOM 2950 O O . SER B 1 180 ? -9.453 -17.172 31.703 1 29.38 180 SER B O 1
ATOM 2952 N N . SER B 1 181 ? -9.844 -16.672 29.781 1 26.55 181 SER B N 1
ATOM 2953 C CA . SER B 1 181 ? -11.25 -16.797 30.156 1 26.55 181 SER B CA 1
ATOM 2954 C C . SER B 1 181 ? -11.703 -18.25 30.109 1 26.55 181 SER B C 1
ATOM 2956 O O . SER B 1 181 ? -11.406 -18.969 29.156 1 26.55 181 SER B O 1
ATOM 2958 N N . SER B 1 182 ? -11.695 -18.891 31.297 1 28.69 182 SER B N 1
ATOM 2959 C CA . SER B 1 182 ? -12.422 -20.109 31.656 1 28.69 182 SER B CA 1
ATOM 2960 C C . SER B 1 182 ? -13.812 -20.125 31.031 1 28.69 182 SER B C 1
ATOM 2962 O O . SER B 1 182 ? -14.703 -19.391 31.484 1 28.69 182 SER B O 1
ATOM 2964 N N . CYS B 1 183 ? -13.82 -19.891 29.688 1 28.84 183 CYS B N 1
ATOM 2965 C CA . CYS B 1 183 ? -15.148 -20.016 29.094 1 28.84 183 CYS B CA 1
ATOM 2966 C C . CYS B 1 183 ? -15.797 -21.328 29.5 1 28.84 183 CYS B C 1
ATOM 2968 O O . CYS B 1 183 ? -15.227 -22.406 29.297 1 28.84 183 CYS B O 1
ATOM 2970 N N . PRO B 1 184 ? -16.531 -21.25 30.594 1 30.09 184 PRO B N 1
ATOM 2971 C CA . PRO B 1 184 ? -17.297 -22.438 31 1 30.09 184 PRO B CA 1
ATOM 2972 C C . PRO B 1 184 ? -17.969 -23.125 29.812 1 30.09 184 PRO B C 1
ATOM 2974 O O . PRO B 1 184 ? -18.266 -22.484 28.812 1 30.09 184 PRO B O 1
ATOM 2977 N N . SER B 1 185 ? -17.531 -24.344 29.5 1 28.47 185 SER B N 1
ATOM 2978 C CA . SER B 1 185 ? -18 -25.359 28.562 1 28.47 185 SER B CA 1
ATOM 2979 C C . SER B 1 185 ? -19.5 -25.516 28.641 1 28.47 185 SER B C 1
ATOM 2981 O O . SER B 1 185 ? -20.031 -26.156 29.562 1 28.47 185 SER B O 1
ATOM 2983 N N . PHE B 1 186 ? -20.25 -24.297 28.641 1 25.55 186 PHE B N 1
ATOM 2984 C CA . PHE B 1 186 ? -21.672 -24.641 28.719 1 25.55 186 PHE B CA 1
ATOM 2985 C C . PHE B 1 186 ? -22.062 -25.547 27.562 1 25.55 186 PHE B C 1
ATOM 2987 O O . PHE B 1 186 ? -21.812 -25.25 26.406 1 25.55 186 PHE B O 1
ATOM 2994 N N . HIS B 1 187 ? -22 -26.859 27.828 1 26.14 187 HIS B N 1
ATOM 2995 C CA . HIS B 1 187 ? -22.516 -28.031 27.125 1 26.14 187 HIS B CA 1
ATOM 2996 C C . HIS B 1 187 ? -23.969 -27.812 26.672 1 26.14 187 HIS B C 1
ATOM 2998 O O . HIS B 1 187 ? -24.641 -28.75 26.25 1 26.14 187 HIS B O 1
ATOM 3004 N N . SER B 1 188 ? -24.391 -26.469 26.578 1 24.05 188 SER B N 1
ATOM 3005 C CA . SER B 1 188 ? -25.828 -26.594 26.438 1 24.05 188 SER B CA 1
ATOM 3006 C C . SER B 1 188 ? -26.203 -27.375 25.188 1 24.05 188 SER B C 1
ATOM 3008 O O . SER B 1 188 ? -25.625 -27.172 24.125 1 24.05 188 SER B O 1
ATOM 3010 N N . ALA B 1 189 ? -26.75 -28.562 25.469 1 27.78 189 ALA B N 1
ATOM 3011 C CA . ALA B 1 189 ? -27.375 -29.594 24.625 1 27.78 189 ALA B CA 1
ATOM 3012 C C . ALA B 1 189 ? -28.406 -28.969 23.688 1 27.78 189 ALA B C 1
ATOM 3014 O O . ALA B 1 189 ? -29.328 -28.281 24.125 1 27.78 189 ALA B O 1
ATOM 3015 N N . PRO B 1 190 ? -27.906 -28.438 22.484 1 28.03 190 PRO B N 1
ATOM 3016 C CA . PRO B 1 190 ? -28.922 -27.812 21.641 1 28.03 190 PRO B CA 1
ATOM 3017 C C . PRO B 1 190 ? -30.141 -28.703 21.438 1 28.03 190 PRO B C 1
ATOM 3019 O O . PRO B 1 190 ? -30.016 -29.938 21.422 1 28.03 190 PRO B O 1
ATOM 3022 N N . PRO B 1 191 ? -31.281 -28.281 22.016 1 25.48 191 PRO B N 1
ATOM 3023 C CA . PRO B 1 191 ? -32.5 -29.094 21.953 1 25.48 191 PRO B CA 1
ATOM 3024 C C . PRO B 1 191 ? -32.844 -29.562 20.531 1 25.48 191 PRO B C 1
ATOM 3026 O O . PRO B 1 191 ? -32.375 -28.953 19.562 1 25.48 191 PRO B O 1
ATOM 3029 N N . SER B 1 192 ? -33.156 -30.891 20.438 1 24.64 192 SER B N 1
ATOM 3030 C CA . SER B 1 192 ? -33.594 -31.797 19.391 1 24.64 192 SER B CA 1
ATOM 3031 C C . SER B 1 192 ? -34.781 -31.219 18.594 1 24.64 192 SER B C 1
ATOM 3033 O O . SER B 1 192 ? -35.844 -31 19.141 1 24.64 192 SER B O 1
ATOM 3035 N N . LEU B 1 193 ? -34.438 -30.156 17.859 1 23.8 193 LEU B N 1
ATOM 3036 C CA . LEU B 1 193 ? -35.5 -29.609 17.047 1 23.8 193 LEU B CA 1
ATOM 3037 C C . LEU B 1 193 ? -36.25 -30.703 16.297 1 23.8 193 LEU B C 1
ATOM 3039 O O . LEU B 1 193 ? -35.625 -31.484 15.578 1 23.8 193 LEU B O 1
ATOM 3043 N N . ALA B 1 194 ? -37.344 -31.188 16.922 1 24.98 194 ALA B N 1
ATOM 3044 C CA . ALA B 1 194 ? -38.406 -32.062 16.438 1 24.98 194 ALA B CA 1
ATOM 3045 C C . ALA B 1 194 ? -38.875 -31.641 15.047 1 24.98 194 ALA B C 1
ATOM 3047 O O . ALA B 1 194 ? -38.969 -30.453 14.742 1 24.98 194 ALA B O 1
ATOM 3048 N N . SER B 1 195 ? -38.719 -32.594 14 1 21.34 195 SER B N 1
ATOM 3049 C CA . SER B 1 195 ? -38.938 -32.844 12.578 1 21.34 195 SER B CA 1
ATOM 3050 C C . SER B 1 195 ? -40.375 -32.5 12.195 1 21.34 195 SER B C 1
ATOM 3052 O O . SER B 1 195 ? -41.312 -33.281 12.414 1 21.34 195 SER B O 1
ATOM 3054 N N . ALA B 1 196 ? -40.969 -31.375 12.672 1 21.22 196 ALA B N 1
ATOM 3055 C CA . ALA B 1 196 ? -42.375 -31.297 12.297 1 21.22 196 ALA B CA 1
ATOM 3056 C C . ALA B 1 196 ? -42.531 -31.391 10.789 1 21.22 196 ALA B C 1
ATOM 3058 O O . ALA B 1 196 ? -42 -30.578 10.047 1 21.22 196 ALA B O 1
ATOM 3059 N N . ALA B 1 197 ? -42.812 -32.656 10.234 1 25.34 197 ALA B N 1
ATOM 3060 C CA . ALA B 1 197 ? -43.156 -33.281 8.953 1 25.34 197 ALA B CA 1
ATOM 3061 C C . ALA B 1 197 ? -44.375 -32.688 8.328 1 25.34 197 ALA B C 1
ATOM 3063 O O . ALA B 1 197 ? -45.156 -33.375 7.664 1 25.34 197 ALA B O 1
ATOM 3064 N N . SER B 1 198 ? -44.781 -31.422 8.57 1 23.56 198 SER B N 1
ATOM 3065 C CA . SER B 1 198 ? -46.125 -31.25 8.07 1 23.56 198 SER B CA 1
ATOM 3066 C C . SER B 1 198 ? -46.219 -31.5 6.57 1 23.56 198 SER B C 1
ATOM 3068 O O . SER B 1 198 ? -45.281 -31.172 5.828 1 23.56 198 SER B O 1
ATOM 3070 N N . SER B 1 199 ? -47.125 -32.531 6.113 1 25.2 199 SER B N 1
ATOM 3071 C CA . SER B 1 199 ? -47.688 -33.188 4.953 1 25.2 199 SER B CA 1
ATOM 3072 C C . SER B 1 199 ? -48.344 -32.188 4.012 1 25.2 199 SER B C 1
ATOM 3074 O O . SER B 1 199 ? -49.594 -32.125 3.943 1 25.2 199 SER B O 1
ATOM 3076 N N . VAL B 1 200 ? -47.75 -31.078 3.557 1 26.38 200 VAL B N 1
ATOM 3077 C CA . VAL B 1 200 ? -48.562 -30.234 2.717 1 26.38 200 VAL B CA 1
ATOM 3078 C C . VAL B 1 200 ? -48.938 -30.953 1.427 1 26.38 200 VAL B C 1
ATOM 3080 O O . VAL B 1 200 ? -48.062 -31.375 0.673 1 26.38 200 VAL B O 1
ATOM 3083 N N . SER B 1 201 ? -50.125 -31.594 1.368 1 24.3 201 SER B N 1
ATOM 3084 C CA . SER B 1 201 ? -50.969 -32.25 0.368 1 24.3 201 SER B CA 1
ATOM 3085 C C . SER B 1 201 ? -51.219 -31.359 -0.835 1 24.3 201 SER B C 1
ATOM 3087 O O . SER B 1 201 ? -52 -30.422 -0.755 1 24.3 201 SER B O 1
ATOM 3089 N N . TRP B 1 202 ? -50.156 -30.781 -1.5 1 22.47 202 TRP B N 1
ATOM 3090 C CA . TRP B 1 202 ? -50.531 -29.953 -2.646 1 22.47 202 TRP B CA 1
ATOM 3091 C C . TRP B 1 202 ? -51.219 -30.797 -3.723 1 22.47 202 TRP B C 1
ATOM 3093 O O . TRP B 1 202 ? -50.625 -31.75 -4.25 1 22.47 202 TRP B O 1
ATOM 3103 N N . ALA B 1 203 ? -52.562 -30.984 -3.711 1 25.27 203 ALA B N 1
ATOM 3104 C CA . ALA B 1 203 ? -53.562 -31.609 -4.582 1 25.27 203 ALA B CA 1
ATOM 3105 C C . ALA B 1 203 ? -53.562 -30.938 -5.957 1 25.27 203 ALA B C 1
ATOM 3107 O O . ALA B 1 203 ? -54.031 -29.812 -6.102 1 25.27 203 ALA B O 1
ATOM 3108 N N . LEU B 1 204 ? -52.438 -30.578 -6.637 1 24.06 204 LEU B N 1
ATOM 3109 C CA . LEU B 1 204 ? -52.75 -30 -7.945 1 24.06 204 LEU B CA 1
ATOM 3110 C C . LEU B 1 204 ? -53.531 -30.969 -8.805 1 24.06 204 LEU B C 1
ATOM 3112 O O . LEU B 1 204 ? -53.156 -32.125 -8.953 1 24.06 204 LEU B O 1
ATOM 3116 N N . SER B 1 205 ? -54.875 -30.766 -9.031 1 25.48 205 SER B N 1
ATOM 3117 C CA . SER B 1 205 ? -55.969 -31.25 -9.875 1 25.48 205 SER B CA 1
ATOM 3118 C C . SER B 1 205 ? -55.562 -31.312 -11.336 1 25.48 205 SER B C 1
ATOM 3120 O O . SER B 1 205 ? -54.969 -30.359 -11.859 1 25.48 205 SER B O 1
ATOM 3122 N N . VAL B 1 206 ? -55.312 -32.531 -11.945 1 26.44 206 VAL B N 1
ATOM 3123 C CA . VAL B 1 206 ? -55.125 -33.188 -13.25 1 26.44 206 VAL B CA 1
ATOM 3124 C C . VAL B 1 206 ? -56.25 -32.781 -14.188 1 26.44 206 VAL B C 1
ATOM 3126 O O . VAL B 1 206 ? -57.406 -33.219 -14.008 1 26.44 206 VAL B O 1
ATOM 3129 N N . CYS B 1 207 ? -56.438 -31.406 -14.406 1 27.11 207 CYS B N 1
ATOM 3130 C CA . CYS B 1 207 ? -57.531 -31.172 -15.344 1 27.11 207 CYS B CA 1
ATOM 3131 C C . CYS B 1 207 ? -57.375 -31.984 -16.609 1 27.11 207 CYS B C 1
ATOM 3133 O O . CYS B 1 207 ? -56.281 -32.094 -17.156 1 27.11 207 CYS B O 1
ATOM 3135 N N . HIS B 1 208 ? -58.438 -32.812 -16.984 1 25.98 208 HIS B N 1
ATOM 3136 C CA . HIS B 1 208 ? -58.844 -33.562 -18.156 1 25.98 208 HIS B CA 1
ATOM 3137 C C . HIS B 1 208 ? -58.875 -32.688 -19.406 1 25.98 208 HIS B C 1
ATOM 3139 O O . HIS B 1 208 ? -59.219 -31.516 -19.328 1 25.98 208 HIS B O 1
#

Secondary structure (DSSP, 8-state):
-------EE-TTT--EE-TT--EEEESS---SSSS-----GGGGTSPPPTT-----TTSEEEE-HHHHHHHHHHHHHHHHHTTTS---GGG-----SEEE-TTT--EEE-TTT-EEEEEE--HHHHTS-PPTT--EEE-SSEEEEEE-HHHHHHHHHHHGGG--S-------------------------------------------/-------EE-TTT--EE-TT--EEEESS---SSSS-----GGGGTSPPPTT-----TTSEEEE-HHHHHHHHHHHHHHHHHTTTS---GGG-----SEEE-TTT--EEE-TTT-EEEEEE--HHHHTS-PPTT--EEE-SSEEEEEE-HHHHHHHHHHHGGG-SS-------------------------------------------

Solvent-accessible surface area (backbone atoms only — not comparable to full-atom values): 25321 Å² total; per-residue (Å²): 124,84,74,72,70,81,84,41,31,8,25,64,32,36,44,77,29,56,92,87,50,62,36,77,44,33,36,47,71,75,79,72,74,87,67,88,57,80,46,40,48,65,58,79,78,48,78,56,18,81,87,22,60,64,71,44,95,86,32,39,36,44,22,36,68,60,61,45,50,49,53,52,50,51,50,50,52,50,58,64,46,31,79,81,52,76,65,56,72,84,69,59,84,77,88,67,63,51,31,24,18,59,46,66,61,45,78,40,59,20,56,76,26,56,27,82,41,78,42,72,76,30,50,44,70,73,57,34,78,74,60,86,62,39,43,71,44,76,75,87,71,37,28,41,33,31,20,36,57,69,56,35,49,57,53,46,30,5,41,60,65,59,71,60,75,88,71,79,74,73,66,82,71,76,77,72,71,79,72,76,67,79,65,74,78,76,70,78,71,76,80,80,78,77,77,78,78,75,73,83,75,78,75,77,76,79,79,131,125,83,75,72,70,80,84,41,30,7,24,64,34,37,45,78,28,56,91,88,49,60,35,77,44,34,36,48,72,75,81,73,75,87,66,88,56,79,46,41,48,66,58,76,77,46,77,56,19,82,87,21,61,64,71,43,95,85,32,39,35,43,21,36,67,59,60,46,51,49,53,51,50,52,50,50,51,52,58,65,45,32,77,81,53,76,66,56,71,84,70,59,84,78,88,67,63,52,32,23,17,57,46,67,62,46,78,38,58,20,56,77,25,55,28,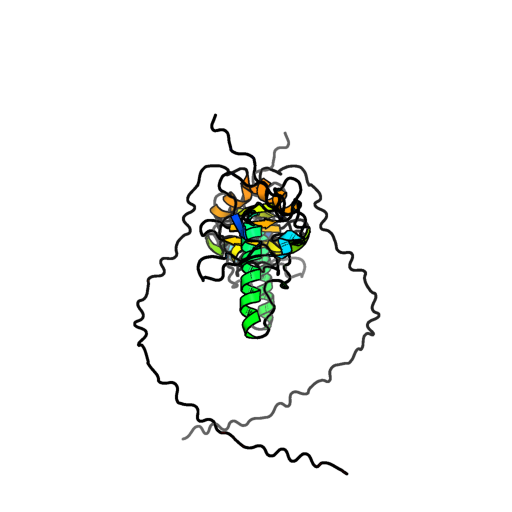84,40,77,43,73,75,29,50,45,71,71,57,32,78,73,60,85,61,40,42,74,43,77,76,86,70,36,28,40,33,31,20,36,56,70,56,34,50,57,54,46,30,5,40,60,63,59,70,60,73,89,69,79,75,73,66,82,72,76,78,72,72,78,72,78,68,78,68,73,79,74,69,74,70,75,77,78,78,75,82,80,70,82,77,81,76,79,76,78,81,80,80,128

Sequence (416 aa):
SAQGGPVSICYICGAELGPGKEFQLNVNPASRLGEKEPFFPFLTVYPPAPRARPVDSTGLVATCVLCYHDLLAQWLQHEARSTHHTVSAWSRQYQVETFVCFFCQQEKKRCLGLKSVRVARLPLFLYTLRASHSLLVDDGQQLIIGACVECGTLVCAGQGLNRQGPMSWSSPVAAATKVSSSCPSFHSAPPSLASAASSVSWALSVCHSAQGGPVSICYICGAELGPGKEFQLNVNPASRLGEKEPFFPFLTVYPPAPRARPVDSTGLVATCVLCYHDLLAQWLQHEARSTHHTVSAWSRQYQVETFVCFFCQQEKKRCLGLKSVRVARLPLFLYTLRASHSLLVDDGQQLIIGACVECGTLVCAGQGLNRQGPMSWSSPVAAATKVSSSCPSFHSAPPSLASAASSVSWALSVCH

Foldseek 3Di:
DPPQPPFAAAFQAGDTAHVPQWDKAAQDFDPDDPDGDQHNVVLQVPHGFPPHDHQDPRRIGIHGPQQVVQVVVVVVVQVVCCVPPNDDSNRDDDDRQWAQFLPPRDIDGRHNFKDWDKAAPDCVSVVDDGDPRWTWDDPPGIIIGIHTPVVRVVVVVVVPVPPDPPPCPPPPPPPPPPPVPPPPPPVPPPDPPPPPPPPPPPPPPPDD/DPPQPPFAAAFQAGDTAHVPQWDKAAQDFDPDDPDGDQHNVVSQVPHGFPPHDHQDPRRIGIHGPQQVVQVVVVVVVLVVCCVPPNDDSNRDDDDRQWAQFLPPRDIDGRHPFKDWDKAAPDCVSVVDDGDPRWTWDDPVGIIIGIHTPVVRVVVVVVVPVPVDPPPPPPPPPPPPPPPVPPPPPPPPPPDPPDPPPPPPPPPPDPDD

pLDDT: mean 75.38, std 28.26, range [21.22, 98.69]

Radius of gyration: 30.84 Å; Cα contacts (8 Å, |Δi|>4): 598; chains: 2; bounding box: 92×85×68 Å

Organism: Chlorocebus sabaeus (NCBI:txid60711)

Nearest PDB structures (foldseek):
  6p5n-assembly1_W  TM=3.390E-01  e=8.871E-01  Oryctolagus cuniculus
  5xyi-assembly1_V  TM=3.875E-01  e=3.111E+00  Trichomonas vaginalis
  5xyi-assembly1_a  TM=4.223E-01  e=2.420E+00  Trichomonas vaginalis
  8ova-assembly1_AR  TM=3.986E-01  e=3.755E+00  Trypanosoma brucei brucei
  6p5n-assembly1_W  TM=3.393E-01  e=1.089E+00  Oryctolagus cuniculus